Protein AF-A0A1I5L105-F1 (afdb_monomer)

Secondary structure (DSSP, 8-state):
-----HHHHHHHHHHIIIIIHHHHHHHHHHHHTGGGTHHHHHHHHHHHHHHHHHHHHHHHTT--TTSPPPHHHHHHTSSGGGGGGT--SSGGG-HHHHHHHHHHHHHHHHHHHHHHTGGGTSHHHHH-HHHHHHHHHTT--HHHHHHHHHHHHHHHHHHHHHTT------SSHHHHHHHTT--SSHHHHHHHHHHT-HHHHHHHHHTTPPBPHHHHHHHHHH--HHHHHHHHHTGGGB-GGGHHHHHHHS-HHHHHT--HHHHHHHHHHH-SHHHHHHHHHHHHHHHHHHHHHHHHHHHHHHTPPPHHHHHHHHTGGGGHHHHHHHHT--TTS-SS--HHHHHHHHHHHHHHT---HHHHHHHHHHHHHHHHHPPPS-----HHHHHHHHHHHHH-

Nearest PDB structures (foldseek):
  8c7c-assembly1_L  TM=4.647E-01  e=9.222E+00  Cereibacter sphaeroides 2.4.1

Sequence (396 aa):
MAGEDPKIVKRMTGLVATGALPGAAVGFLGDLLTPRGGWIAVGLLGIVAVAVAIYLIASLWGREESAPAPWWHRLSNKDSELNWIWAGPNPFLAHGVHVVMLFALSCLFFSAKSFASADEGGILAKNVTAIAVAQKQLGISQSMLDEQKKTTTILSSINEKTATLKRETSDDPRKELSNSGVQWDHGRLYQSLREGDARVVSLFLQGGMRLTSSDVAMAFERSPPEVHSAIAEYRQLFNTADCKSAFAAIGANATLSATPSAIKMVRTLCGNPDAKAQVQVEVERWQASHARQVAAYRKEEAARQSPADCVKHEMRNGGRTLADEGAGFNPLSATTYTTRQEMLANINAAAIVGLTSDKLEAIVRAYCDKQATAKPNIDIDDQQVRRWKAVADWIS

pLDDT: mean 83.95, std 14.65, range [38.59, 98.44]

Solvent-accessible surface area (backbone atoms only — not comparable to full-atom values): 21020 Å² total; per-residue (Å²): 131,85,83,78,56,68,70,57,55,55,50,53,54,48,43,44,61,70,8,38,47,56,16,47,54,48,25,49,54,13,23,68,32,20,46,75,48,25,23,55,60,29,31,51,52,13,52,52,29,46,53,50,32,53,50,53,33,58,72,49,50,90,64,56,92,86,57,81,73,55,71,67,56,55,65,61,43,71,45,80,89,41,45,64,36,69,46,51,102,41,46,88,60,8,47,52,44,50,26,38,43,40,20,15,51,35,11,37,51,37,16,54,49,17,56,77,26,35,96,55,39,3,55,56,24,65,75,31,67,70,51,41,50,49,34,55,74,69,69,45,48,47,71,59,56,57,48,46,53,51,48,55,58,48,49,54,59,42,54,69,61,49,79,75,57,82,85,75,85,51,94,47,34,61,56,40,33,47,76,70,75,39,68,99,47,69,71,50,48,51,48,29,33,63,73,41,39,36,68,62,39,41,31,44,45,72,60,64,52,68,49,51,38,67,50,53,26,44,32,56,70,58,30,46,60,62,36,29,50,45,53,40,73,50,35,86,39,40,61,51,89,39,37,59,57,15,56,70,66,40,51,54,68,54,56,76,64,57,49,73,46,38,46,50,23,50,24,65,51,29,44,47,72,68,32,50,55,54,39,49,54,49,29,53,51,39,45,54,51,47,52,50,35,44,51,50,38,52,51,54,63,70,64,54,57,53,44,68,57,41,34,58,58,60,42,44,86,78,21,48,68,52,51,54,53,5,63,72,47,67,81,82,80,57,97,71,75,52,74,66,54,48,42,27,41,53,43,26,58,36,50,78,76,65,67,45,71,69,57,51,49,51,50,42,45,54,41,23,53,48,58,61,69,53,77,68,99,54,79,68,76,55,60,68,37,54,32,37,45,52,54,44,65,51,28,104

Foldseek 3Di:
DDDDDVVVVVLVVVLCVQAQVVLVVLLVVLLLLLQVVSLVVLLVLLVVLVVVLVVQQVQQPPDDPPDDHDPVLCVQPPDVVRNQQCDDPHNVPRNVSSSSNSSSVSSNVSSVQQNVCSVQSGPCSVPPVVSVVVCVVVVSHPVVVVVVVVVVVVVVVVVVVVVPDDPDDDPQLCVNCVVVVHHLDPVSLQVCLQVQVLSNVLSNLVNLAADALSSLLSNFQHHDLSNLVSLLVSLVSYDLLRLLVNLVSRDLVSLVVTDPSSLVSSLSNHLDPNSLVSLVVQLVVLVVVLVVLVVVQVVLLVVQDQLVVQLCVCCVVLNPVVLVQLCPQDPVPDPDDDLSSVLSVQSNVCVVVPDDSVSNSVSSSVSSVCSNPDGPPGDNDSSSSVSSVSVSVSSD

Structure (mmCIF, N/CA/C/O backbone):
data_AF-A0A1I5L105-F1
#
_entry.id   AF-A0A1I5L105-F1
#
loop_
_atom_site.group_PDB
_atom_site.id
_atom_site.type_symbol
_atom_site.label_atom_id
_atom_site.label_alt_id
_atom_site.label_comp_id
_atom_site.label_asym_id
_atom_site.label_entity_id
_atom_site.label_seq_id
_atom_site.pdbx_PDB_ins_code
_atom_site.Cartn_x
_atom_site.Cartn_y
_atom_site.Cartn_z
_atom_site.occupancy
_atom_site.B_iso_or_equiv
_atom_site.auth_seq_id
_atom_site.auth_comp_id
_atom_site.auth_asym_id
_atom_site.auth_atom_id
_atom_site.pdbx_PDB_model_num
ATOM 1 N N . MET A 1 1 ? 17.537 -12.094 -43.976 1.00 38.94 1 MET A N 1
ATOM 2 C CA . MET A 1 1 ? 16.397 -11.203 -43.676 1.00 38.94 1 MET A CA 1
ATOM 3 C C . MET A 1 1 ? 16.681 -9.878 -44.360 1.00 38.94 1 MET A C 1
ATOM 5 O O . MET A 1 1 ? 17.797 -9.392 -44.234 1.00 38.94 1 MET A O 1
ATOM 9 N N . ALA A 1 2 ? 15.761 -9.405 -45.202 1.00 38.59 2 ALA A N 1
ATOM 10 C CA . ALA A 1 2 ? 15.945 -8.214 -46.028 1.00 38.59 2 ALA A CA 1
ATOM 11 C C . ALA A 1 2 ? 16.130 -6.969 -45.144 1.00 38.59 2 ALA A C 1
ATOM 13 O O . ALA A 1 2 ? 15.386 -6.793 -44.184 1.00 38.59 2 ALA A O 1
ATOM 14 N N . GLY A 1 3 ? 17.139 -6.148 -45.445 1.00 42.06 3 GLY A N 1
ATOM 15 C CA . GLY A 1 3 ? 17.389 -4.896 -44.735 1.00 42.06 3 GLY A CA 1
ATOM 16 C C . GLY A 1 3 ? 16.256 -3.911 -44.996 1.00 42.06 3 GLY A C 1
ATOM 17 O O . GLY A 1 3 ? 16.067 -3.477 -46.131 1.00 42.06 3 GLY A O 1
ATOM 18 N N . GLU A 1 4 ? 15.487 -3.588 -43.961 1.00 49.06 4 GLU A N 1
ATOM 19 C CA . GLU A 1 4 ? 14.469 -2.546 -44.047 1.00 49.06 4 GLU A CA 1
ATOM 20 C C . GLU A 1 4 ? 15.155 -1.187 -44.230 1.00 49.06 4 GLU A C 1
ATOM 22 O O . GLU A 1 4 ? 16.022 -0.794 -43.448 1.00 49.06 4 GLU A O 1
ATOM 27 N N . ASP A 1 5 ? 14.788 -0.480 -45.301 1.00 65.12 5 ASP A N 1
ATOM 28 C CA . ASP A 1 5 ? 15.291 0.859 -45.599 1.00 65.12 5 ASP A CA 1
ATOM 29 C C . ASP A 1 5 ? 14.964 1.795 -44.414 1.00 65.12 5 ASP A C 1
ATOM 31 O O . ASP A 1 5 ? 13.787 1.951 -44.063 1.00 65.12 5 ASP A O 1
ATOM 35 N N . PRO A 1 6 ? 15.958 2.459 -43.795 1.00 61.53 6 PRO A N 1
ATOM 36 C CA . PRO A 1 6 ? 15.744 3.355 -42.658 1.00 61.53 6 PRO A CA 1
ATOM 37 C C . PRO A 1 6 ? 14.749 4.493 -42.952 1.00 61.53 6 PRO A C 1
ATOM 39 O O . PRO A 1 6 ? 14.148 5.049 -42.028 1.00 61.53 6 PRO A O 1
ATOM 42 N N . LYS A 1 7 ? 14.504 4.827 -44.227 1.00 60.69 7 LYS A N 1
ATOM 43 C CA . LYS A 1 7 ? 13.447 5.769 -44.627 1.00 60.69 7 LYS A CA 1
ATOM 44 C C . LYS A 1 7 ? 12.040 5.200 -44.432 1.00 60.69 7 LYS A C 1
ATOM 46 O O . LYS A 1 7 ? 11.136 5.966 -44.102 1.00 60.69 7 LYS A O 1
ATOM 51 N N . ILE A 1 8 ? 11.844 3.894 -44.611 1.00 61.12 8 ILE A N 1
ATOM 52 C CA . ILE A 1 8 ? 10.557 3.211 -44.402 1.00 61.12 8 ILE A CA 1
ATOM 53 C C . ILE A 1 8 ? 10.230 3.178 -42.908 1.00 61.12 8 ILE A C 1
ATOM 55 O O . ILE A 1 8 ? 9.140 3.595 -42.519 1.00 61.12 8 ILE A O 1
ATOM 59 N N . VAL A 1 9 ? 11.204 2.819 -42.065 1.00 60.94 9 VAL A N 1
ATOM 60 C CA . VAL A 1 9 ? 11.046 2.818 -40.601 1.00 60.94 9 VAL A CA 1
ATOM 61 C C . VAL A 1 9 ? 10.691 4.219 -40.090 1.00 60.94 9 VAL A C 1
ATOM 63 O O . VAL A 1 9 ? 9.705 4.385 -39.377 1.00 60.94 9 VAL A O 1
ATOM 66 N N . LYS A 1 10 ? 11.405 5.266 -40.534 1.00 64.44 10 LYS A N 1
ATOM 67 C CA . LYS A 1 10 ? 11.109 6.659 -40.146 1.00 64.44 10 LYS A CA 1
ATOM 68 C C . LYS A 1 10 ? 9.694 7.105 -40.551 1.00 64.44 10 LYS A C 1
ATOM 70 O O . LYS A 1 10 ? 9.045 7.834 -39.800 1.00 64.44 10 LYS A O 1
ATOM 75 N N . ARG A 1 11 ? 9.197 6.661 -41.713 1.00 64.25 11 ARG A N 1
ATOM 76 C CA . ARG A 1 11 ? 7.834 6.957 -42.195 1.00 64.25 11 ARG A CA 1
ATOM 77 C C . ARG A 1 11 ? 6.760 6.224 -41.388 1.00 64.25 11 ARG A C 1
ATOM 79 O O . ARG A 1 11 ? 5.748 6.834 -41.050 1.00 64.25 11 ARG A O 1
ATOM 86 N N . MET A 1 12 ? 6.994 4.963 -41.019 1.00 57.22 12 MET A N 1
ATOM 87 C CA . MET A 1 12 ? 6.080 4.194 -40.165 1.00 57.22 12 MET A CA 1
ATOM 88 C C . MET A 1 12 ? 5.986 4.778 -38.751 1.00 57.22 12 MET A C 1
ATOM 90 O O . MET A 1 12 ? 4.883 4.952 -38.233 1.00 57.22 12 MET A O 1
ATOM 94 N N . THR A 1 13 ? 7.112 5.176 -38.153 1.00 59.59 13 THR A N 1
ATOM 95 C CA . THR A 1 13 ? 7.117 5.830 -36.834 1.00 59.59 13 THR A CA 1
ATOM 96 C C . THR A 1 13 ? 6.384 7.174 -36.870 1.00 59.59 13 THR A C 1
ATOM 98 O O . THR A 1 13 ? 5.636 7.493 -35.948 1.00 59.59 13 THR A O 1
ATOM 101 N N . GLY A 1 14 ? 6.520 7.935 -37.964 1.00 60.88 14 GLY A N 1
ATOM 102 C CA . GLY A 1 14 ? 5.769 9.174 -38.185 1.00 60.88 14 GLY A CA 1
ATOM 103 C C . GLY A 1 14 ? 4.253 8.963 -38.288 1.00 60.88 14 GLY A C 1
ATOM 104 O O . GLY A 1 14 ? 3.495 9.721 -37.686 1.00 60.88 14 GLY A O 1
ATOM 105 N N . LEU A 1 15 ? 3.800 7.912 -38.983 1.00 58.53 15 LEU A N 1
ATOM 106 C CA . LEU A 1 15 ? 2.379 7.544 -39.111 1.00 58.53 15 LEU A CA 1
ATOM 107 C C . LEU A 1 15 ? 1.739 7.196 -37.759 1.00 58.53 15 LEU A C 1
ATOM 109 O O . LEU A 1 15 ? 0.653 7.679 -37.434 1.00 58.53 15 LEU A O 1
ATOM 113 N N . VAL A 1 16 ? 2.428 6.391 -36.945 1.00 58.38 16 VAL A N 1
ATOM 114 C CA . VAL A 1 16 ? 1.949 6.017 -35.605 1.00 58.38 16 VAL A CA 1
ATOM 115 C C . VAL A 1 16 ? 1.916 7.238 -34.684 1.00 58.38 16 VAL A C 1
ATOM 117 O O . VAL A 1 16 ? 0.931 7.449 -33.973 1.00 58.38 16 VAL A O 1
ATOM 120 N N . ALA A 1 17 ? 2.954 8.077 -34.738 1.00 60.28 17 ALA A N 1
ATOM 121 C CA . ALA A 1 17 ? 3.066 9.248 -33.879 1.00 60.28 17 ALA A CA 1
ATOM 122 C C . ALA A 1 17 ? 2.040 10.350 -34.194 1.00 60.28 17 ALA A C 1
ATOM 124 O O . ALA A 1 17 ? 1.620 11.063 -33.287 1.00 60.28 17 ALA A O 1
ATOM 125 N N . THR A 1 18 ? 1.622 10.489 -35.455 1.00 68.12 18 THR A N 1
ATOM 126 C CA . THR A 1 18 ? 0.730 11.579 -35.896 1.00 68.12 18 THR A CA 1
ATOM 127 C C . THR A 1 18 ? -0.736 11.173 -36.037 1.00 68.12 18 THR A C 1
ATOM 129 O O . THR A 1 18 ? -1.601 12.037 -35.939 1.00 68.12 18 THR A O 1
ATOM 132 N N . GLY A 1 19 ? -1.041 9.885 -36.230 1.00 67.94 19 GLY A N 1
ATOM 133 C CA . GLY A 1 19 ? -2.422 9.393 -36.344 1.00 67.94 19 GLY A CA 1
ATOM 134 C C . GLY A 1 19 ? -2.902 8.641 -35.106 1.00 67.94 19 GLY A C 1
ATOM 135 O O . GLY A 1 19 ? -3.872 9.037 -34.458 1.00 67.94 19 GLY A O 1
ATOM 136 N N . ALA A 1 20 ? -2.204 7.560 -34.754 1.00 65.88 20 ALA A N 1
ATOM 137 C CA . ALA A 1 20 ? -2.650 6.639 -33.710 1.00 65.88 20 ALA A CA 1
ATOM 138 C C . ALA A 1 20 ? -2.492 7.218 -32.294 1.00 65.88 20 ALA A C 1
ATOM 140 O O . ALA A 1 20 ? -3.395 7.064 -31.472 1.00 65.88 20 ALA A O 1
ATOM 141 N N . LEU A 1 21 ? -1.389 7.921 -32.002 1.00 68.00 21 LEU A N 1
ATOM 142 C CA . LEU A 1 21 ? -1.169 8.518 -30.676 1.00 68.00 21 LEU A CA 1
ATOM 143 C C . LEU A 1 21 ? -2.202 9.603 -30.321 1.00 68.00 21 LEU A C 1
ATOM 145 O O . LEU A 1 21 ? -2.762 9.524 -29.225 1.00 68.00 21 LEU A O 1
ATOM 149 N N . PRO A 1 22 ? -2.539 10.567 -31.203 1.00 74.50 22 PRO A N 1
ATOM 150 C CA . PRO A 1 22 ? -3.614 11.515 -30.915 1.00 74.50 22 PRO A CA 1
ATOM 151 C C . PRO A 1 22 ? -4.973 10.832 -30.736 1.00 74.50 22 PRO A C 1
ATOM 153 O O . PRO A 1 22 ? -5.720 11.195 -29.830 1.00 74.50 22 PRO A O 1
ATOM 156 N N . GLY A 1 23 ? -5.278 9.809 -31.543 1.00 72.44 23 GLY A N 1
ATOM 157 C CA . GLY A 1 23 ? -6.511 9.027 -31.405 1.00 72.44 23 GLY A CA 1
ATOM 158 C C . GLY A 1 23 ? -6.588 8.288 -30.067 1.00 72.44 23 GLY A C 1
ATOM 159 O O . GLY A 1 23 ? -7.631 8.285 -29.418 1.00 72.44 23 GLY A O 1
ATOM 160 N N . ALA A 1 24 ? -5.469 7.728 -29.604 1.00 71.38 24 ALA A N 1
ATOM 161 C CA . ALA A 1 24 ? -5.366 7.091 -28.294 1.00 71.38 24 ALA A CA 1
ATOM 162 C C . ALA A 1 24 ? -5.470 8.094 -27.135 1.00 71.38 24 ALA A C 1
ATOM 164 O O . ALA A 1 24 ? -6.121 7.800 -26.137 1.00 71.38 24 ALA A O 1
ATOM 165 N N . ALA A 1 25 ? -4.892 9.292 -27.264 1.00 74.81 25 ALA A N 1
ATOM 166 C CA . ALA A 1 25 ? -5.010 10.348 -26.258 1.00 74.81 25 ALA A CA 1
ATOM 167 C C . ALA A 1 25 ? -6.457 10.860 -26.127 1.00 74.81 25 ALA A C 1
ATOM 169 O O . ALA A 1 25 ? -6.965 11.028 -25.019 1.00 74.81 25 ALA A O 1
ATOM 170 N N . VAL A 1 26 ? -7.152 11.047 -27.254 1.00 77.06 26 VAL A N 1
ATOM 171 C CA . VAL A 1 26 ? -8.583 11.390 -27.267 1.00 77.06 26 VAL A CA 1
ATOM 172 C C . VAL A 1 26 ? -9.418 10.238 -26.702 1.00 77.06 26 VAL A C 1
ATOM 174 O O . VAL A 1 26 ? -10.314 10.477 -25.896 1.00 77.06 26 VAL A O 1
ATOM 177 N N . GLY A 1 27 ? -9.084 8.992 -27.050 1.00 75.25 27 GLY A N 1
ATOM 178 C CA . GLY A 1 27 ? -9.687 7.791 -26.471 1.00 75.25 27 GLY A CA 1
ATOM 179 C C . GLY A 1 27 ? -9.528 7.719 -24.952 1.00 75.25 27 GLY A C 1
ATOM 180 O O . GLY A 1 27 ? -10.501 7.458 -24.255 1.00 75.25 27 GLY A O 1
ATOM 181 N N . PHE A 1 28 ? -8.344 8.041 -24.428 1.00 78.75 28 PHE A N 1
ATOM 182 C CA . PHE A 1 28 ? -8.068 8.110 -22.992 1.00 78.75 28 PHE A CA 1
ATOM 183 C C . PHE A 1 28 ? -8.940 9.156 -22.285 1.00 78.75 28 PHE A C 1
ATOM 185 O O . PHE A 1 28 ? -9.530 8.869 -21.246 1.00 78.75 28 PHE A O 1
ATOM 192 N N . LEU A 1 29 ? -9.067 10.359 -22.857 1.00 77.75 29 LEU A N 1
ATOM 193 C CA . LEU A 1 29 ? -9.921 11.414 -22.299 1.00 77.75 29 LEU A CA 1
ATOM 194 C C . LEU A 1 29 ? -11.408 11.044 -22.362 1.00 77.75 29 LEU A C 1
ATOM 196 O O . LEU A 1 29 ? -12.148 11.300 -21.413 1.00 77.75 29 LEU A O 1
ATOM 200 N N . GLY A 1 30 ? -11.842 10.419 -23.457 1.00 78.12 30 GLY A N 1
ATOM 201 C CA . GLY A 1 30 ? -13.199 9.895 -23.586 1.00 78.12 30 GLY A CA 1
ATOM 202 C C . GLY A 1 30 ? -13.504 8.811 -22.562 1.00 78.12 30 GLY A C 1
ATOM 203 O O . GLY A 1 30 ? -14.575 8.839 -21.959 1.00 78.12 30 GLY A O 1
ATOM 204 N N . ASP A 1 31 ? -12.550 7.907 -22.330 1.00 79.06 31 ASP A N 1
ATOM 205 C CA . ASP A 1 31 ? -12.686 6.814 -21.372 1.00 79.06 31 ASP A CA 1
ATOM 206 C C . ASP A 1 31 ? -12.718 7.330 -19.924 1.00 79.06 31 ASP A C 1
ATOM 208 O O . ASP A 1 31 ? -13.584 6.938 -19.142 1.00 79.06 31 ASP A O 1
ATOM 212 N N . LEU A 1 32 ? -11.875 8.314 -19.591 1.00 78.81 32 LEU A N 1
ATOM 213 C CA . LEU A 1 32 ? -11.901 9.001 -18.296 1.00 78.81 32 LEU A CA 1
ATOM 214 C C . LEU A 1 32 ? -13.270 9.645 -18.010 1.00 78.81 32 LEU A C 1
ATOM 216 O O . LEU A 1 32 ? -13.713 9.677 -16.861 1.00 78.81 32 LEU A O 1
ATOM 220 N N . LEU A 1 33 ? -13.958 10.120 -19.049 1.00 80.44 33 LEU A N 1
ATOM 221 C CA . LEU A 1 33 ? -15.283 10.738 -18.973 1.00 80.44 33 LEU A CA 1
ATOM 222 C C . LEU A 1 33 ? -16.432 9.764 -19.284 1.00 80.44 33 LEU A C 1
ATOM 224 O O . LEU A 1 33 ? -17.576 10.207 -19.424 1.00 80.44 33 LEU A O 1
ATOM 228 N N . THR A 1 34 ? -16.167 8.454 -19.367 1.00 82.88 34 THR A N 1
ATOM 229 C CA . THR A 1 34 ? -17.169 7.422 -19.697 1.00 82.88 34 THR A CA 1
ATOM 230 C C . THR A 1 34 ? -18.459 7.551 -18.895 1.00 82.88 34 THR A C 1
ATOM 232 O O . THR A 1 34 ? -19.520 7.526 -19.523 1.00 82.88 34 THR A O 1
ATOM 235 N N . PRO A 1 35 ? -18.431 7.783 -17.567 1.00 77.31 35 PRO A N 1
ATOM 236 C CA . PRO A 1 35 ? -19.672 7.893 -16.810 1.00 77.31 35 PRO A CA 1
ATOM 237 C C . PRO A 1 35 ? -20.565 9.059 -17.276 1.00 77.31 35 PRO A C 1
ATOM 239 O O . PRO A 1 35 ? -21.780 8.966 -17.225 1.00 77.31 35 PRO A O 1
ATOM 242 N N . ARG A 1 36 ? -20.015 10.145 -17.829 1.00 79.00 36 ARG A N 1
ATOM 243 C CA . ARG A 1 36 ? -20.816 11.249 -18.401 1.00 79.00 36 ARG A CA 1
ATOM 244 C C . ARG A 1 36 ? -21.091 11.100 -19.898 1.00 79.00 36 ARG A C 1
ATOM 246 O O . ARG A 1 36 ? -21.491 12.063 -20.544 1.00 79.00 36 ARG A O 1
ATOM 253 N N . GLY A 1 37 ? -20.877 9.911 -20.455 1.00 82.00 37 GLY A N 1
ATOM 254 C CA . GLY A 1 37 ? -21.055 9.657 -21.881 1.00 82.00 37 GLY A CA 1
ATOM 255 C C . GLY A 1 37 ? -19.897 10.159 -22.746 1.00 82.00 37 GLY A C 1
ATOM 256 O O . GLY A 1 37 ? -20.091 10.385 -23.937 1.00 82.00 37 GLY A O 1
ATOM 257 N N . GLY A 1 38 ? -18.690 10.329 -22.190 1.00 82.75 38 GLY A N 1
ATOM 258 C CA . GLY A 1 38 ? -17.508 10.801 -22.931 1.00 82.75 38 GLY A CA 1
ATOM 259 C C . GLY A 1 38 ? -17.164 9.966 -24.172 1.00 82.75 38 GLY A C 1
ATOM 260 O O . GLY A 1 38 ? -16.685 10.500 -25.174 1.00 82.75 38 GLY A O 1
ATOM 261 N N . TRP A 1 39 ? -17.507 8.676 -24.158 1.00 86.00 39 TRP A N 1
ATOM 262 C CA . TRP A 1 39 ? -17.370 7.771 -25.299 1.00 86.00 39 TRP A CA 1
ATOM 263 C C . TRP A 1 39 ? -18.192 8.206 -26.528 1.00 86.00 39 TRP A C 1
ATOM 265 O O . TRP A 1 39 ? -17.771 7.928 -27.652 1.00 86.00 39 TRP A O 1
ATOM 275 N N . ILE A 1 40 ? -19.306 8.931 -26.349 1.00 86.69 40 ILE A N 1
ATOM 276 C CA . ILE A 1 40 ? -20.139 9.458 -27.447 1.00 86.69 40 ILE A CA 1
ATOM 277 C C . ILE A 1 40 ? -19.362 10.515 -28.232 1.00 86.69 40 ILE A C 1
ATOM 279 O O . ILE A 1 40 ? -19.322 10.469 -29.459 1.00 86.69 40 ILE A O 1
ATOM 283 N N . ALA A 1 41 ? -18.702 11.444 -27.535 1.00 85.38 41 ALA A N 1
ATOM 284 C CA . ALA A 1 41 ? -17.923 12.503 -28.172 1.00 85.38 41 ALA A CA 1
ATOM 285 C C . ALA A 1 41 ? -16.753 11.928 -28.988 1.00 85.38 41 ALA A C 1
ATOM 287 O O . ALA A 1 41 ? -16.526 12.343 -30.124 1.00 85.38 41 ALA A O 1
ATOM 288 N N . VAL A 1 42 ? -16.060 10.919 -28.447 1.00 87.62 42 VAL A N 1
ATOM 289 C CA . VAL A 1 42 ? -14.981 10.217 -29.161 1.00 87.62 42 VAL A CA 1
ATOM 290 C C . VAL A 1 42 ? -15.516 9.430 -30.361 1.00 87.62 42 VAL A C 1
ATOM 292 O O . VAL A 1 42 ? -14.912 9.461 -31.432 1.00 87.62 42 VAL A O 1
ATOM 295 N N . GLY A 1 43 ? -16.675 8.779 -30.225 1.00 88.19 43 GLY A N 1
ATOM 296 C CA . GLY A 1 43 ? -17.331 8.072 -31.327 1.00 88.19 43 GLY A CA 1
ATOM 297 C C . GLY A 1 43 ? -17.728 9.012 -32.469 1.00 88.19 43 GLY A C 1
ATOM 298 O O . GLY A 1 43 ? -17.426 8.734 -33.629 1.00 88.19 43 GLY A O 1
ATOM 299 N N . LEU A 1 44 ? -18.322 10.166 -32.146 1.00 89.19 44 LEU A N 1
ATOM 300 C CA . LEU A 1 44 ? -18.679 11.199 -33.123 1.00 89.19 44 LEU A CA 1
ATOM 301 C C . LEU A 1 44 ? -17.447 11.768 -33.835 1.00 89.19 44 LEU A C 1
ATOM 303 O O . LEU A 1 44 ? -17.469 11.914 -35.056 1.00 89.19 44 LEU A O 1
ATOM 307 N N . LEU A 1 45 ? -16.356 12.029 -33.109 1.00 89.31 45 LEU A N 1
ATOM 308 C CA . LEU A 1 45 ? -15.082 12.444 -33.708 1.00 89.31 45 LEU A CA 1
ATOM 309 C C . LEU A 1 45 ? -14.532 11.386 -34.673 1.00 89.31 45 LEU A C 1
ATOM 311 O O . LEU A 1 45 ? -14.063 11.737 -35.755 1.00 89.31 45 LEU A O 1
ATOM 315 N N . GLY A 1 46 ? -14.635 10.102 -34.318 1.00 90.69 46 GLY A N 1
ATOM 316 C CA . GLY A 1 46 ? -14.285 8.992 -35.203 1.00 90.69 46 GLY A CA 1
ATOM 317 C C . GLY A 1 46 ? -15.109 8.989 -36.495 1.00 90.69 46 GLY A C 1
ATOM 318 O O . GLY A 1 46 ? -14.540 8.923 -37.581 1.00 90.69 46 GLY A O 1
ATOM 319 N N . ILE A 1 47 ? -16.434 9.141 -36.399 1.00 93.19 47 ILE A N 1
ATOM 320 C CA . ILE A 1 47 ? -17.340 9.205 -37.563 1.00 93.19 47 ILE A CA 1
ATOM 321 C C . ILE A 1 47 ? -17.011 10.405 -38.460 1.00 93.19 47 ILE A C 1
ATOM 323 O O . ILE A 1 47 ? -16.919 10.260 -39.680 1.00 93.19 47 ILE A O 1
ATOM 327 N N . VAL A 1 48 ? -16.789 11.584 -37.872 1.00 92.75 48 VAL A N 1
ATOM 328 C CA . VAL A 1 48 ? -16.389 12.787 -38.618 1.00 92.75 48 VAL A CA 1
ATOM 329 C C . VAL A 1 48 ? -15.053 12.562 -39.326 1.00 92.75 48 VAL A C 1
ATOM 331 O O . VAL A 1 48 ? -14.924 12.907 -40.498 1.00 92.75 48 VAL A O 1
ATOM 334 N N . ALA A 1 49 ? -14.077 11.933 -38.668 1.00 92.44 49 ALA A N 1
ATOM 335 C CA . ALA A 1 49 ? -12.791 11.617 -39.281 1.00 92.44 49 ALA A CA 1
ATOM 336 C C . ALA A 1 49 ? -12.922 10.626 -40.455 1.00 92.44 49 ALA A C 1
ATOM 338 O O . ALA A 1 49 ? -12.259 10.814 -41.474 1.00 92.44 49 ALA A O 1
ATOM 339 N N . VAL A 1 50 ? -13.823 9.636 -40.376 1.00 94.44 50 VAL A N 1
ATOM 340 C CA . VAL A 1 50 ? -14.154 8.767 -41.524 1.00 94.44 50 VAL A CA 1
ATOM 341 C C . VAL A 1 50 ? -14.736 9.586 -42.678 1.00 94.44 50 VAL A C 1
ATOM 343 O O . VAL A 1 50 ? -14.297 9.436 -43.817 1.00 94.44 50 VAL A O 1
ATOM 346 N N . ALA A 1 51 ? -15.683 10.487 -42.401 1.00 93.62 51 ALA A N 1
ATOM 347 C CA . ALA A 1 51 ? -16.266 11.349 -43.430 1.00 93.62 51 ALA A CA 1
ATOM 348 C C . ALA A 1 51 ? -15.205 12.249 -44.094 1.00 93.62 51 ALA A C 1
ATOM 350 O O . ALA A 1 51 ? -15.197 12.401 -45.316 1.00 93.62 51 ALA A O 1
ATOM 351 N N . VAL A 1 52 ? -14.265 12.785 -43.308 1.00 92.19 52 VAL A N 1
ATOM 352 C CA . VAL A 1 52 ? -13.116 13.551 -43.814 1.00 92.19 52 VAL A CA 1
ATOM 353 C C . VAL A 1 52 ? -12.205 12.676 -44.673 1.00 92.19 52 VAL A C 1
ATOM 355 O O . VAL A 1 52 ? -11.821 13.105 -45.755 1.00 92.19 52 VAL A O 1
ATOM 358 N N . ALA A 1 53 ? -11.889 11.449 -44.256 1.00 92.19 53 ALA A N 1
ATOM 359 C CA . ALA A 1 53 ? -11.073 10.536 -45.056 1.00 92.19 53 ALA A CA 1
ATOM 360 C C . ALA A 1 53 ? -11.733 10.205 -46.405 1.00 92.19 53 ALA A C 1
ATOM 362 O O . ALA A 1 53 ? -11.070 10.269 -47.438 1.00 92.19 53 ALA A O 1
ATOM 363 N N . ILE A 1 54 ? -13.044 9.936 -46.415 1.00 92.88 54 ILE A N 1
ATOM 364 C CA . ILE A 1 54 ? -13.818 9.713 -47.646 1.00 92.88 54 ILE A CA 1
ATOM 365 C C . ILE A 1 54 ? -13.763 10.953 -48.546 1.00 92.88 54 ILE A C 1
ATOM 367 O O . ILE A 1 54 ? -13.507 10.831 -49.742 1.00 92.88 54 ILE A O 1
ATOM 371 N N . TYR A 1 55 ? -13.943 12.148 -47.980 1.00 92.69 55 TYR A N 1
ATOM 372 C CA . TYR A 1 55 ? -13.836 13.406 -48.719 1.00 92.69 55 TYR A CA 1
ATOM 373 C C . TYR A 1 55 ? -12.429 13.631 -49.304 1.00 92.69 55 TYR A C 1
ATOM 375 O O . TYR A 1 55 ? -12.294 14.050 -50.456 1.00 92.69 55 TYR A O 1
ATOM 383 N N . LEU A 1 56 ? -11.369 13.323 -48.552 1.00 91.38 56 LEU A N 1
ATOM 384 C CA . LEU A 1 56 ? -9.984 13.416 -49.025 1.00 91.38 56 LEU A CA 1
ATOM 385 C C . LEU A 1 56 ? -9.723 12.442 -50.178 1.00 91.38 56 LEU A C 1
ATOM 387 O O . LEU A 1 56 ? -9.181 12.845 -51.203 1.00 91.38 56 LEU A O 1
ATOM 391 N N . ILE A 1 57 ? -10.171 11.191 -50.050 1.00 90.69 57 ILE A N 1
ATOM 392 C CA . ILE A 1 57 ? -10.060 10.188 -51.115 1.00 90.69 57 ILE A CA 1
ATOM 393 C C . ILE A 1 57 ? -10.809 10.666 -52.360 1.00 90.69 57 ILE A C 1
ATOM 395 O O . ILE A 1 57 ? -10.214 10.726 -53.429 1.00 90.69 57 ILE A O 1
ATOM 399 N N . ALA A 1 58 ? -12.073 11.076 -52.224 1.00 89.50 58 ALA A N 1
ATOM 400 C CA . ALA A 1 58 ? -12.899 11.528 -53.343 1.00 89.50 58 ALA A CA 1
ATOM 401 C C . ALA A 1 58 ? -12.332 12.776 -54.041 1.00 89.50 58 ALA A C 1
ATOM 403 O O . ALA A 1 58 ? -12.405 12.882 -55.259 1.00 89.50 58 ALA A O 1
ATOM 404 N N . SER A 1 59 ? -11.736 13.709 -53.292 1.00 89.12 59 SER A N 1
ATOM 405 C CA . SER A 1 59 ? -11.150 14.937 -53.857 1.00 89.12 59 SER A CA 1
ATOM 406 C C . SER A 1 59 ? -9.770 14.745 -54.498 1.00 89.12 59 SER A C 1
ATOM 408 O O . SER A 1 59 ? -9.324 15.605 -55.266 1.00 89.12 59 SER A O 1
ATOM 410 N N . LEU A 1 60 ? -9.103 13.627 -54.203 1.00 86.88 60 LEU A N 1
ATOM 411 C CA . LEU A 1 60 ? -7.875 13.188 -54.865 1.00 86.88 60 LEU A CA 1
ATOM 412 C C . LEU A 1 60 ? -8.157 12.207 -56.019 1.00 86.88 60 LEU A C 1
ATOM 414 O O . LEU A 1 60 ? -7.333 12.067 -56.921 1.00 86.88 60 LEU A O 1
ATOM 418 N N . TRP A 1 61 ? -9.308 11.532 -56.009 1.00 88.25 61 TRP A N 1
ATOM 419 C CA . TRP A 1 61 ? -9.700 10.536 -57.004 1.00 88.25 61 TRP A CA 1
ATOM 420 C C . TRP A 1 61 ? -10.047 11.162 -58.354 1.00 88.25 61 TRP A C 1
ATOM 422 O O . TRP A 1 61 ? -10.877 12.062 -58.432 1.00 88.25 61 TRP A O 1
ATOM 432 N N . GLY A 1 62 ? -9.442 10.654 -59.433 1.00 76.69 62 GLY A N 1
ATOM 433 C CA . GLY A 1 62 ? -9.771 11.071 -60.805 1.00 76.69 62 GLY A CA 1
ATOM 434 C C . GLY A 1 62 ? -9.403 12.520 -61.132 1.00 76.69 62 GLY A C 1
ATOM 435 O O . GLY A 1 62 ? -9.979 13.121 -62.033 1.00 76.69 62 GLY A O 1
ATOM 436 N N . ARG A 1 63 ? -8.471 13.100 -60.377 1.00 78.50 63 ARG A N 1
ATOM 437 C CA . ARG A 1 63 ? -8.052 14.488 -60.527 1.00 78.50 63 ARG A CA 1
ATOM 438 C C . ARG A 1 63 ? -7.157 14.652 -61.757 1.00 78.50 63 ARG A C 1
ATOM 440 O O . ARG A 1 63 ? -6.036 14.153 -61.765 1.00 78.50 63 ARG A O 1
ATOM 447 N N . GLU A 1 64 ? -7.635 15.375 -62.766 1.00 76.31 64 GLU A N 1
ATOM 448 C CA . GLU A 1 64 ? -6.787 15.824 -63.877 1.00 76.31 64 GLU A CA 1
ATOM 449 C C . GLU A 1 64 ? -5.709 16.794 -63.366 1.00 76.31 64 GLU A C 1
ATOM 451 O O . GLU A 1 64 ? -5.983 17.638 -62.506 1.00 76.31 64 GLU A O 1
ATOM 456 N N . GLU A 1 65 ? -4.485 16.705 -63.901 1.00 75.75 65 GLU A N 1
ATOM 457 C CA . GLU A 1 65 ? -3.354 17.567 -63.504 1.00 75.75 65 GLU A CA 1
ATOM 458 C C . GLU A 1 65 ? -3.651 19.069 -63.661 1.00 75.75 65 GLU A C 1
ATOM 460 O O . GLU A 1 65 ? -3.096 19.892 -62.936 1.00 75.75 65 GLU A O 1
ATOM 465 N N . SER A 1 66 ? -4.566 19.430 -64.563 1.00 76.56 66 SER A N 1
ATOM 466 C CA . SER A 1 66 ? -4.994 20.806 -64.835 1.00 76.56 66 SER A CA 1
ATOM 467 C C . SER A 1 66 ? -6.004 21.362 -63.815 1.00 76.56 66 SER A C 1
ATOM 469 O O . SER A 1 66 ? -6.234 22.574 -63.778 1.00 76.56 66 SER A O 1
ATOM 471 N N . ALA A 1 67 ? -6.612 20.520 -62.969 1.00 81.19 67 ALA A N 1
ATOM 472 C CA . ALA A 1 67 ? -7.670 20.946 -62.057 1.00 81.19 67 ALA A CA 1
ATOM 473 C C . ALA A 1 67 ? -7.113 21.698 -60.823 1.00 81.19 67 ALA A C 1
ATOM 475 O O . ALA A 1 67 ? -6.230 21.192 -60.110 1.00 81.19 67 ALA A O 1
ATOM 476 N N . PRO A 1 68 ? -7.669 22.876 -60.470 1.00 81.94 68 PRO A N 1
ATOM 477 C CA . PRO A 1 68 ? -7.153 23.713 -59.386 1.00 81.94 68 PRO A CA 1
ATOM 478 C C . PRO A 1 68 ? -7.184 22.975 -58.047 1.00 81.94 68 PRO A C 1
ATOM 480 O O . PRO A 1 68 ? -8.223 22.448 -57.658 1.00 81.94 68 PRO A O 1
ATOM 483 N N . ALA A 1 69 ? -6.049 22.914 -57.338 1.00 83.25 69 ALA A N 1
ATOM 484 C CA . ALA A 1 69 ? -5.897 22.190 -56.070 1.00 83.25 69 ALA A CA 1
ATOM 485 C C . ALA A 1 69 ? -6.978 22.559 -55.029 1.00 83.25 69 ALA A C 1
ATOM 487 O O . ALA A 1 69 ? -7.283 23.754 -54.868 1.00 83.25 69 ALA A O 1
ATOM 488 N N . PRO A 1 70 ? -7.531 21.585 -54.268 1.00 86.38 70 PRO A N 1
ATOM 489 C CA . PRO A 1 70 ? -8.491 21.887 -53.218 1.00 86.38 70 PRO A CA 1
ATOM 490 C C . PRO A 1 70 ? -7.846 22.826 -52.201 1.00 86.38 70 PRO A C 1
ATOM 492 O O . PRO A 1 70 ? -6.625 22.832 -52.015 1.00 86.38 70 PRO A O 1
ATOM 495 N N . TRP A 1 71 ? -8.660 23.640 -51.535 1.00 87.88 71 TRP A N 1
ATOM 496 C CA . TRP A 1 71 ? -8.159 24.632 -50.583 1.00 87.88 71 TRP A CA 1
ATOM 497 C C . TRP A 1 71 ? -7.306 23.991 -49.470 1.00 87.88 71 TRP A C 1
ATOM 499 O O . TRP A 1 71 ? -6.263 24.532 -49.112 1.00 87.88 71 TRP A O 1
ATOM 509 N N . TRP A 1 72 ? -7.692 22.805 -48.987 1.00 84.00 72 TRP A N 1
ATOM 510 C CA . TRP A 1 72 ? -6.979 22.078 -47.933 1.00 84.00 72 TRP A CA 1
ATOM 511 C C . TRP A 1 72 ? -5.621 21.546 -48.410 1.00 84.00 72 TRP A C 1
ATOM 513 O O . TRP A 1 72 ? -4.651 21.559 -47.653 1.00 84.00 72 TRP A O 1
ATOM 523 N N . HIS A 1 73 ? -5.517 21.141 -49.678 1.00 84.62 73 HIS A N 1
ATOM 524 C CA . HIS A 1 73 ? -4.264 20.675 -50.271 1.00 84.62 73 HIS A CA 1
ATOM 525 C C . HIS A 1 73 ? -3.291 21.844 -50.407 1.00 84.62 73 HIS A C 1
ATOM 527 O O . HIS A 1 73 ? -2.131 21.735 -50.039 1.00 84.62 73 HIS A O 1
ATOM 533 N N . ARG A 1 74 ? -3.782 23.010 -50.852 1.00 83.94 74 ARG A N 1
ATOM 534 C CA . ARG A 1 74 ? -2.983 24.244 -50.897 1.00 83.94 74 ARG A CA 1
ATOM 535 C C . ARG A 1 74 ? -2.523 24.690 -49.515 1.00 83.94 74 ARG A C 1
ATOM 537 O O . ARG A 1 74 ? -1.424 25.211 -49.395 1.00 83.94 74 ARG A O 1
ATOM 544 N N . LEU A 1 75 ? -3.355 24.509 -48.492 1.00 82.31 75 LEU A N 1
ATOM 545 C CA . LEU A 1 75 ? -3.018 24.863 -47.116 1.00 82.31 75 LEU A CA 1
ATOM 546 C C . LEU A 1 75 ? -1.938 23.942 -46.535 1.00 82.31 75 LEU A C 1
ATOM 548 O O . LEU A 1 75 ? -0.998 24.429 -45.918 1.00 82.31 75 LEU A O 1
ATOM 552 N N . SER A 1 76 ? -2.074 22.632 -46.745 1.00 80.50 76 SER A N 1
ATOM 553 C CA . SER A 1 76 ? -1.165 21.620 -46.187 1.00 80.50 76 SER A CA 1
ATOM 554 C C . SER A 1 76 ? 0.148 21.463 -46.960 1.00 80.50 76 SER A C 1
ATOM 556 O O . SER A 1 76 ? 1.124 21.009 -46.379 1.00 80.50 76 SER A O 1
ATOM 558 N N . ASN A 1 77 ? 0.198 21.912 -48.218 1.00 80.62 77 ASN A N 1
ATOM 559 C CA . ASN A 1 77 ? 1.383 21.877 -49.084 1.00 80.62 77 ASN A CA 1
ATOM 560 C C . ASN A 1 77 ? 2.005 23.263 -49.327 1.00 80.62 77 ASN A C 1
ATOM 562 O O . ASN A 1 77 ? 2.666 23.483 -50.341 1.00 80.62 77 ASN A O 1
ATOM 566 N N . LYS A 1 78 ? 1.787 24.232 -48.425 1.00 81.50 78 LYS A N 1
ATOM 567 C CA . LYS A 1 78 ? 2.541 25.501 -48.472 1.00 81.50 78 LYS A CA 1
ATOM 568 C C . LYS A 1 78 ? 4.038 25.287 -48.248 1.00 81.50 78 LYS A C 1
ATOM 570 O O . LYS A 1 78 ? 4.836 26.081 -48.732 1.00 81.50 78 LYS A O 1
ATOM 575 N N . ASP A 1 79 ? 4.388 24.234 -47.517 1.00 77.81 79 ASP A N 1
ATOM 576 C CA . ASP A 1 79 ? 5.758 23.802 -47.290 1.00 77.81 79 ASP A CA 1
ATOM 577 C C . ASP A 1 79 ? 6.083 22.625 -48.216 1.00 77.81 79 ASP A C 1
ATOM 579 O O . ASP A 1 79 ? 5.404 21.593 -48.195 1.00 77.81 79 ASP A O 1
ATOM 583 N N . SER A 1 80 ? 7.133 22.773 -49.024 1.00 77.81 80 SER A N 1
ATOM 584 C CA . SER A 1 80 ? 7.600 21.722 -49.927 1.00 77.81 80 SER A CA 1
ATOM 585 C C . SER A 1 80 ? 7.984 20.432 -49.199 1.00 77.81 80 SER A C 1
ATOM 587 O O . SER A 1 80 ? 7.899 19.355 -49.792 1.00 77.81 80 SER A O 1
ATOM 589 N N . GLU A 1 81 ? 8.358 20.517 -47.918 1.00 76.44 81 GLU A N 1
ATOM 590 C CA . GLU A 1 81 ? 8.695 19.356 -47.092 1.00 76.44 81 GLU A CA 1
ATOM 591 C C . GLU A 1 81 ? 7.474 18.526 -46.674 1.00 76.44 81 GLU A C 1
ATOM 593 O O . GLU A 1 81 ? 7.642 17.399 -46.213 1.00 76.44 81 GLU A O 1
ATOM 598 N N . LEU A 1 82 ? 6.248 19.027 -46.856 1.00 77.00 82 LEU A N 1
ATOM 599 C CA . LEU A 1 82 ? 5.009 18.323 -46.496 1.00 77.00 82 LEU A CA 1
ATOM 600 C C . LEU A 1 82 ? 4.299 17.686 -47.697 1.00 77.00 82 LEU A C 1
ATOM 602 O O . LEU A 1 82 ? 3.394 16.872 -47.513 1.00 77.00 82 LEU A O 1
ATOM 606 N N . ASN A 1 83 ? 4.773 17.949 -48.917 1.00 79.81 83 ASN A N 1
ATOM 607 C CA . ASN A 1 83 ? 4.187 17.423 -50.155 1.00 79.81 83 ASN A CA 1
ATOM 608 C C . ASN A 1 83 ? 4.086 15.892 -50.185 1.00 79.81 83 ASN A C 1
ATOM 610 O O . ASN A 1 83 ? 3.174 15.331 -50.794 1.00 79.81 83 ASN A O 1
ATOM 614 N N . TRP A 1 84 ? 5.000 15.195 -49.504 1.00 82.75 84 TRP A N 1
ATOM 615 C CA . TRP A 1 84 ? 4.996 13.733 -49.445 1.00 82.75 84 TRP A CA 1
ATOM 616 C C . TRP A 1 84 ? 3.783 13.158 -48.699 1.00 82.75 84 TRP A C 1
ATOM 618 O O . TRP A 1 84 ? 3.442 11.999 -48.928 1.00 82.75 84 TRP A O 1
ATOM 628 N N . ILE A 1 85 ? 3.118 13.941 -47.838 1.00 83.69 85 ILE A N 1
ATOM 629 C CA . ILE A 1 85 ? 1.942 13.498 -47.072 1.00 83.69 85 ILE A CA 1
ATOM 630 C C . ILE A 1 85 ? 0.809 13.113 -48.025 1.00 83.69 85 ILE A C 1
ATOM 632 O O . ILE A 1 85 ? 0.104 12.131 -47.799 1.00 83.69 85 ILE A O 1
ATOM 636 N N . TRP A 1 86 ? 0.658 13.851 -49.119 1.00 86.69 86 TRP A N 1
ATOM 637 C CA . TRP A 1 86 ? -0.407 13.632 -50.096 1.00 86.69 86 TRP A CA 1
ATOM 638 C C . TRP A 1 86 ? 0.086 12.960 -51.377 1.00 86.69 86 TRP A C 1
ATOM 640 O O . TRP A 1 86 ? -0.717 12.642 -52.250 1.00 86.69 86 TRP A O 1
ATOM 650 N N . ALA A 1 87 ? 1.393 12.705 -51.482 1.00 80.88 87 ALA A N 1
ATOM 651 C CA . ALA A 1 87 ? 1.980 12.005 -52.610 1.00 80.88 87 ALA A CA 1
ATOM 652 C C . ALA A 1 87 ? 1.665 10.502 -52.549 1.00 80.88 87 ALA A C 1
ATOM 654 O O . ALA A 1 87 ? 1.909 9.829 -51.545 1.00 80.88 87 ALA A O 1
ATOM 655 N N . GLY A 1 88 ? 1.163 9.966 -53.658 1.00 78.81 88 GLY A N 1
ATOM 656 C CA . GLY A 1 88 ? 0.927 8.541 -53.837 1.00 78.81 88 GLY A CA 1
ATOM 657 C C . GLY A 1 88 ? 0.421 8.246 -55.250 1.00 78.81 88 GLY A C 1
ATOM 658 O O . GLY A 1 88 ? -0.223 9.103 -55.851 1.00 78.81 88 GLY A O 1
ATOM 659 N N . PRO A 1 89 ? 0.683 7.045 -55.793 1.00 79.62 89 PRO A N 1
ATOM 660 C CA . PRO A 1 89 ? 0.176 6.648 -57.109 1.00 79.62 89 PRO A CA 1
ATOM 661 C C . PRO A 1 89 ? -1.353 6.473 -57.123 1.00 79.62 89 PRO A C 1
ATOM 663 O O . PRO A 1 89 ? -1.963 6.399 -58.183 1.00 79.62 89 PRO A O 1
ATOM 666 N N . ASN A 1 90 ? -1.978 6.397 -55.945 1.00 84.38 90 ASN A N 1
ATOM 667 C CA . ASN A 1 90 ? -3.420 6.331 -55.756 1.00 84.38 90 ASN A CA 1
ATOM 668 C C . ASN A 1 90 ? -3.796 7.124 -54.484 1.00 84.38 90 ASN A C 1
ATOM 670 O O . ASN A 1 90 ? -3.056 7.033 -53.500 1.00 84.38 90 ASN A O 1
ATOM 674 N N . PRO A 1 91 ? -4.935 7.844 -54.461 1.00 81.94 91 PRO A N 1
ATOM 675 C CA . PRO A 1 91 ? -5.492 8.486 -53.264 1.00 81.94 91 PRO A CA 1
ATOM 676 C C . PRO A 1 91 ? -5.525 7.613 -52.005 1.00 81.94 91 PRO A C 1
ATOM 678 O O . PRO A 1 91 ? -5.273 8.107 -50.910 1.00 81.94 91 PRO A O 1
ATOM 681 N N . PHE A 1 92 ? -5.793 6.313 -52.150 1.00 84.44 92 PHE A N 1
ATOM 682 C CA . PHE A 1 92 ? -5.799 5.366 -51.033 1.00 84.44 92 PHE A CA 1
ATOM 683 C C . PHE A 1 92 ? -4.417 5.137 -50.428 1.00 84.44 92 PHE A C 1
ATOM 685 O O . PHE A 1 92 ? -4.338 4.699 -49.294 1.00 84.44 92 PHE A O 1
ATOM 692 N N . LEU A 1 93 ? -3.341 5.415 -51.166 1.00 85.00 93 LEU A N 1
ATOM 693 C CA . LEU A 1 93 ? -1.962 5.244 -50.710 1.00 85.00 93 LEU A CA 1
ATOM 694 C C . LEU A 1 93 ? -1.343 6.550 -50.197 1.00 85.00 93 LEU A C 1
ATOM 696 O O . LEU A 1 93 ? -0.182 6.556 -49.784 1.00 85.00 93 LEU A O 1
ATOM 700 N N . ALA A 1 94 ? -2.096 7.654 -50.211 1.00 88.56 94 ALA A N 1
ATOM 701 C CA . ALA A 1 94 ? -1.638 8.919 -49.660 1.00 88.56 94 ALA A CA 1
ATOM 702 C C . ALA A 1 94 ? -1.472 8.804 -48.135 1.00 88.56 94 ALA A C 1
ATOM 704 O O . ALA A 1 94 ? -2.381 8.390 -47.412 1.00 88.56 94 ALA A O 1
ATOM 705 N N . HIS A 1 95 ? -0.309 9.209 -47.624 1.00 84.12 95 HIS A N 1
ATOM 706 C CA . HIS A 1 95 ? 0.031 9.071 -46.206 1.00 84.12 95 HIS A CA 1
ATOM 707 C C . HIS A 1 95 ? -0.935 9.846 -45.300 1.00 84.12 95 HIS A C 1
ATOM 709 O O . HIS A 1 95 ? -1.331 9.337 -44.255 1.00 84.12 95 HIS A O 1
ATOM 715 N N . GLY A 1 96 ? -1.377 11.036 -45.708 1.00 87.31 96 GLY A N 1
ATOM 716 C CA . GLY A 1 96 ? -2.338 11.838 -44.953 1.00 87.31 96 GLY A CA 1
ATOM 717 C C . GLY A 1 96 ? -3.709 11.171 -44.823 1.00 87.31 96 GLY A C 1
ATOM 718 O O . GLY A 1 96 ? -4.339 11.279 -43.775 1.00 87.31 96 GLY A O 1
ATOM 719 N N . VAL A 1 97 ? -4.141 10.402 -45.831 1.00 89.50 97 VAL A N 1
ATOM 720 C CA . VAL A 1 97 ? -5.377 9.605 -45.752 1.00 89.50 97 VAL A CA 1
ATOM 721 C C . VAL A 1 97 ? -5.224 8.497 -44.711 1.00 89.50 97 VAL A C 1
ATOM 723 O O . VAL A 1 97 ? -6.111 8.316 -43.879 1.00 89.50 97 VAL A O 1
ATOM 726 N N . HIS A 1 98 ? -4.079 7.810 -44.685 1.00 87.81 98 HIS A N 1
ATOM 727 C CA . HIS A 1 98 ? -3.795 6.795 -43.668 1.00 87.81 98 HIS A CA 1
ATOM 728 C C . HIS A 1 98 ? -3.742 7.371 -42.251 1.00 87.81 98 HIS A C 1
ATOM 730 O O . HIS A 1 98 ? -4.283 6.754 -41.339 1.00 87.81 98 HIS A O 1
ATOM 736 N N . VAL A 1 99 ? -3.147 8.553 -42.051 1.00 88.12 99 VAL A N 1
ATOM 737 C CA . VAL A 1 99 ? -3.121 9.227 -40.739 1.00 88.12 99 VAL A CA 1
ATOM 738 C C . VAL A 1 99 ? -4.542 9.481 -40.229 1.00 88.12 99 VAL A C 1
ATOM 740 O O . VAL A 1 99 ? -4.862 9.115 -39.098 1.00 88.12 99 VAL A O 1
ATOM 743 N N . VAL A 1 100 ? -5.411 10.054 -41.070 1.00 89.50 100 VAL A N 1
ATOM 744 C CA . VAL A 1 100 ? -6.805 10.354 -40.701 1.00 89.50 100 VAL A CA 1
ATOM 745 C C . VAL A 1 100 ? -7.607 9.071 -40.468 1.00 89.50 100 VAL A C 1
ATOM 747 O O . VAL A 1 100 ? -8.370 8.994 -39.508 1.00 89.50 100 VAL A O 1
ATOM 750 N N . MET A 1 101 ? -7.402 8.041 -41.292 1.00 90.00 101 MET A N 1
ATOM 751 C CA . MET A 1 101 ? -8.057 6.741 -41.120 1.00 90.00 101 MET A CA 1
ATOM 752 C C . MET A 1 101 ? -7.614 6.026 -39.842 1.00 90.00 101 MET A C 1
ATOM 754 O O . MET A 1 101 ? -8.458 5.496 -39.124 1.00 90.00 101 MET A O 1
ATOM 758 N N . LEU A 1 102 ? -6.319 6.031 -39.519 1.00 86.62 102 LEU A N 1
ATOM 759 C CA . LEU A 1 102 ? -5.808 5.454 -38.274 1.00 86.62 102 LEU A CA 1
ATOM 760 C C . LEU A 1 102 ? -6.369 6.191 -37.058 1.00 86.62 102 LEU A C 1
ATOM 762 O O . LEU A 1 102 ? -6.832 5.544 -36.124 1.00 86.62 102 LEU A O 1
ATOM 766 N N . PHE A 1 103 ? -6.411 7.525 -37.102 1.00 88.44 103 PHE A N 1
ATOM 767 C CA . PHE A 1 103 ? -7.055 8.329 -36.066 1.00 88.44 103 PHE A CA 1
ATOM 768 C C . PHE A 1 103 ? -8.538 7.961 -35.899 1.00 88.44 103 PHE A C 1
ATOM 770 O O . PHE A 1 103 ? -8.996 7.718 -34.782 1.00 88.44 103 PHE A O 1
ATOM 777 N N . ALA A 1 104 ? -9.281 7.857 -37.007 1.00 91.00 104 ALA A N 1
ATOM 778 C CA . ALA A 1 104 ? -10.693 7.489 -36.999 1.00 91.00 104 ALA A CA 1
ATOM 779 C C . ALA A 1 104 ? -10.924 6.100 -36.381 1.00 91.00 104 ALA A C 1
ATOM 781 O O . ALA A 1 104 ? -11.766 5.945 -35.496 1.00 91.00 104 ALA A O 1
ATOM 782 N N . LEU A 1 105 ? -10.139 5.104 -36.803 1.00 91.44 105 LEU A N 1
ATOM 783 C CA . LEU A 1 105 ? -10.214 3.736 -36.292 1.00 91.44 105 LEU A CA 1
ATOM 784 C C . LEU A 1 105 ? -9.861 3.662 -34.805 1.00 91.44 105 LEU A C 1
ATOM 786 O O . LEU A 1 105 ? -10.552 2.972 -34.060 1.00 91.44 105 LEU A O 1
ATOM 790 N N . SER A 1 106 ? -8.837 4.392 -34.354 1.00 85.94 106 SER A N 1
ATOM 791 C CA . SER A 1 106 ? -8.499 4.476 -32.931 1.00 85.94 106 SER A CA 1
ATOM 792 C C . SER A 1 106 ? -9.654 5.066 -32.120 1.00 85.94 106 SER A C 1
ATOM 794 O O . SER A 1 106 ? -10.079 4.450 -31.145 1.00 85.94 106 SER A O 1
ATOM 796 N N . CYS A 1 107 ? -10.224 6.198 -32.543 1.00 86.31 107 CYS A N 1
ATOM 797 C CA . CYS A 1 107 ? -11.365 6.818 -31.863 1.00 86.31 107 CYS A CA 1
ATOM 798 C C . CYS A 1 107 ? -12.575 5.872 -31.779 1.00 86.31 107 CYS A C 1
ATOM 800 O O . CYS A 1 107 ? -13.153 5.701 -30.706 1.00 86.31 107 CYS A O 1
ATOM 802 N N . LEU A 1 108 ? -12.933 5.205 -32.880 1.00 90.06 108 LEU A N 1
ATOM 803 C CA . LEU A 1 108 ? -14.051 4.257 -32.901 1.00 90.06 108 LEU A CA 1
ATOM 804 C C . LEU A 1 108 ? -13.785 3.025 -32.025 1.00 90.06 108 LEU A C 1
ATOM 806 O O . LEU A 1 108 ? -14.677 2.592 -31.297 1.00 90.06 108 LEU A O 1
ATOM 810 N N . PHE A 1 109 ? -12.562 2.488 -32.049 1.00 90.19 109 PHE A N 1
ATOM 811 C CA . PHE A 1 109 ? -12.166 1.360 -31.208 1.00 90.19 109 PHE A CA 1
ATOM 812 C C . PHE A 1 109 ? -12.272 1.699 -29.718 1.00 90.19 109 PHE A C 1
ATOM 814 O O . PHE A 1 109 ? -12.897 0.950 -28.965 1.00 90.19 109 PHE A O 1
ATOM 821 N N . PHE A 1 110 ? -11.706 2.835 -29.297 1.00 83.94 110 PHE A N 1
ATOM 822 C CA . PHE A 1 110 ? -11.784 3.276 -27.906 1.00 83.94 110 PHE A CA 1
ATOM 823 C C . PHE A 1 110 ? -13.226 3.579 -27.503 1.00 83.94 110 PHE A C 1
ATOM 825 O O . PHE A 1 110 ? -13.672 3.061 -26.490 1.00 83.94 110 PHE A O 1
ATOM 832 N N . SER A 1 111 ? -13.996 4.298 -28.326 1.00 85.69 111 SER A N 1
ATOM 833 C CA . SER A 1 111 ? -15.418 4.567 -28.063 1.00 85.69 111 SER A CA 1
ATOM 834 C C . SER A 1 111 ? -16.225 3.278 -27.842 1.00 85.69 111 SER A C 1
ATOM 836 O O . SER A 1 111 ? -16.922 3.154 -26.834 1.00 85.69 111 SER A O 1
ATOM 838 N N . ALA A 1 112 ? -16.073 2.281 -28.720 1.00 87.31 112 ALA A N 1
ATOM 839 C CA . ALA A 1 112 ? -16.781 1.006 -28.610 1.00 87.31 112 ALA A CA 1
ATOM 840 C C . ALA A 1 112 ? -16.370 0.208 -27.363 1.00 87.31 112 ALA A C 1
ATOM 842 O O . ALA A 1 112 ? -17.215 -0.377 -26.683 1.00 87.31 112 ALA A O 1
ATOM 843 N N . LYS A 1 113 ? -15.073 0.182 -27.043 1.00 87.25 113 LYS A N 1
ATOM 844 C CA . LYS A 1 113 ? -14.561 -0.536 -25.871 1.00 87.25 113 LYS A CA 1
ATOM 845 C C . LYS A 1 113 ? -14.936 0.160 -24.554 1.00 87.25 113 LYS A C 1
ATOM 847 O O . LYS A 1 113 ? -15.301 -0.534 -23.605 1.00 87.25 113 LYS A O 1
ATOM 852 N N . SER A 1 114 ? -14.911 1.492 -24.513 1.00 82.81 114 SER A N 1
ATOM 853 C CA . SER A 1 114 ? -15.362 2.298 -23.372 1.00 82.81 114 SER A CA 1
ATOM 854 C C . SER A 1 114 ? -16.857 2.121 -23.130 1.00 82.81 114 SER A C 1
ATOM 856 O O . SER A 1 114 ? -17.262 1.898 -21.994 1.00 82.81 114 SER A O 1
ATOM 858 N N . PHE A 1 115 ? -17.671 2.117 -24.192 1.00 84.81 115 PHE A N 1
ATOM 859 C CA . PHE A 1 115 ? -19.104 1.829 -24.100 1.00 84.81 115 PHE A CA 1
ATOM 860 C C . PHE A 1 115 ? -19.381 0.427 -23.542 1.00 84.81 115 PHE A C 1
ATOM 862 O O . PHE A 1 115 ? -20.176 0.276 -22.621 1.00 84.81 115 PHE A O 1
ATOM 869 N N . ALA A 1 116 ? -18.676 -0.596 -24.038 1.00 80.88 116 ALA A N 1
ATOM 870 C CA . ALA A 1 116 ? -18.830 -1.969 -23.554 1.00 80.88 116 ALA A CA 1
ATOM 871 C C . ALA A 1 116 ? -18.454 -2.150 -22.070 1.00 80.88 116 ALA A C 1
ATOM 873 O O . ALA A 1 116 ? -18.814 -3.159 -21.473 1.00 80.88 116 ALA A O 1
ATOM 874 N N . SER A 1 117 ? -17.725 -1.195 -21.485 1.00 83.75 117 SER A N 1
ATOM 875 C CA . SER A 1 117 ? -17.312 -1.201 -20.075 1.00 83.75 117 SER A CA 1
ATOM 876 C C . SER A 1 117 ? -17.910 -0.019 -19.300 1.00 83.75 117 SER A C 1
ATOM 878 O O . SER A 1 117 ? -17.355 0.394 -18.282 1.00 83.75 117 SER A O 1
ATOM 880 N N . ALA A 1 118 ? -19.014 0.562 -19.787 1.00 80.62 118 ALA A N 1
ATOM 881 C CA . ALA A 1 118 ? -19.574 1.793 -19.233 1.00 80.62 118 ALA A CA 1
ATOM 882 C C . ALA A 1 118 ? -20.020 1.646 -17.770 1.00 80.62 118 ALA A C 1
ATOM 884 O O . ALA A 1 118 ? -19.748 2.539 -16.966 1.00 80.62 118 ALA A O 1
ATOM 885 N N . ASP A 1 119 ? -20.602 0.498 -17.411 1.00 77.69 119 ASP A N 1
ATOM 886 C CA . ASP A 1 119 ? -21.045 0.193 -16.041 1.00 77.69 119 ASP A CA 1
ATOM 887 C C . ASP A 1 119 ? -19.877 0.073 -15.045 1.00 77.69 119 ASP A C 1
ATOM 889 O O . ASP A 1 119 ? -20.053 0.237 -13.840 1.00 77.69 119 ASP A O 1
ATOM 893 N N . GLU A 1 120 ? -18.662 -0.161 -15.549 1.00 78.31 120 GLU A N 1
ATOM 894 C CA . GLU A 1 120 ? -17.426 -0.260 -14.765 1.00 78.31 120 GLU A CA 1
ATOM 895 C C . GLU A 1 120 ? -16.600 1.045 -14.799 1.00 78.31 120 GLU A C 1
ATOM 897 O O . GLU A 1 120 ? -15.479 1.087 -14.295 1.00 78.31 120 GLU A O 1
ATOM 902 N N . GLY A 1 121 ? -17.139 2.124 -15.382 1.00 73.31 121 GLY A N 1
ATOM 903 C CA . GLY A 1 121 ? -16.464 3.422 -15.493 1.00 73.31 121 GLY A CA 1
ATOM 904 C C . GLY A 1 121 ? -15.533 3.570 -16.703 1.00 73.31 121 GLY A C 1
ATOM 905 O O . GLY A 1 121 ? -14.801 4.557 -16.784 1.00 73.31 121 GLY A O 1
ATOM 906 N N . GLY A 1 122 ? -15.574 2.633 -17.654 1.00 81.19 122 GLY A N 1
ATOM 907 C CA . GLY A 1 122 ? -14.691 2.584 -18.824 1.00 81.19 122 GLY A CA 1
ATOM 908 C C . GLY A 1 122 ? -13.578 1.538 -18.698 1.00 81.19 122 GLY A C 1
ATOM 909 O O . GLY A 1 122 ? -13.417 0.867 -17.679 1.00 81.19 122 GLY A O 1
ATOM 910 N N . ILE A 1 123 ? -12.791 1.377 -19.761 1.00 83.00 123 ILE A N 1
ATOM 911 C CA . ILE A 1 123 ? -11.715 0.376 -19.856 1.00 83.00 123 ILE A CA 1
ATOM 912 C C . ILE A 1 123 ? -10.601 0.681 -18.851 1.00 83.00 123 ILE A C 1
ATOM 914 O O . ILE A 1 123 ? -9.997 -0.231 -18.286 1.00 83.00 123 ILE A O 1
ATOM 918 N N . LEU A 1 124 ? -10.289 1.960 -18.646 1.00 74.44 124 LEU A N 1
ATOM 919 C CA . LEU A 1 124 ? -9.202 2.381 -17.773 1.00 74.44 124 LEU A CA 1
ATOM 920 C C . LEU A 1 124 ? -9.583 2.209 -16.309 1.00 74.44 124 LEU A C 1
ATOM 922 O O . LEU A 1 124 ? -8.773 1.713 -15.534 1.00 74.44 124 LEU A O 1
ATOM 926 N N . ALA A 1 125 ? -10.817 2.548 -15.937 1.00 70.19 125 ALA A N 1
ATOM 927 C CA . ALA A 1 125 ? -11.321 2.353 -14.581 1.00 70.19 125 ALA A CA 1
ATOM 928 C C . ALA A 1 125 ? -11.382 0.866 -14.200 1.00 70.19 125 ALA A C 1
ATOM 930 O O . ALA A 1 125 ? -10.974 0.497 -13.099 1.00 70.19 125 ALA A O 1
ATOM 931 N N . LYS A 1 126 ? -11.780 0.010 -15.150 1.00 73.88 126 LYS A N 1
ATOM 932 C CA . LYS A 1 126 ? -11.772 -1.452 -15.013 1.00 73.88 126 LYS A CA 1
ATOM 933 C C . LYS A 1 126 ? -10.387 -2.029 -14.704 1.00 73.88 126 LYS A C 1
ATOM 935 O O . LYS A 1 126 ? -10.275 -2.970 -13.925 1.00 73.88 126 LYS A O 1
ATOM 940 N N . ASN A 1 127 ? -9.337 -1.493 -15.327 1.00 68.56 127 ASN A N 1
ATOM 941 C CA . ASN A 1 127 ? -7.987 -2.063 -15.246 1.00 68.56 127 ASN A CA 1
ATOM 942 C C . ASN A 1 127 ? -7.041 -1.301 -14.300 1.00 68.56 127 ASN A C 1
ATOM 944 O O . ASN A 1 127 ? -5.989 -1.825 -13.939 1.00 68.56 127 ASN A O 1
ATOM 948 N N . VAL A 1 128 ? -7.380 -0.072 -13.901 1.00 69.00 128 VAL A N 1
ATOM 949 C CA . VAL A 1 128 ? -6.520 0.807 -13.098 1.00 69.00 128 VAL A CA 1
ATOM 950 C C . VAL A 1 128 ? -7.325 1.446 -11.967 1.00 69.00 128 VAL A C 1
ATOM 952 O O . VAL A 1 128 ? -8.016 2.451 -12.143 1.00 69.00 128 VAL A O 1
ATOM 955 N N . THR A 1 129 ? -7.152 0.921 -10.752 1.00 56.94 129 THR A N 1
ATOM 956 C CA . THR A 1 129 ? -7.867 1.365 -9.542 1.00 56.94 129 THR A CA 1
ATOM 957 C C . THR A 1 129 ? -7.718 2.865 -9.262 1.00 56.94 129 THR A C 1
ATOM 959 O O . THR A 1 129 ? -8.661 3.506 -8.806 1.00 56.94 129 THR A O 1
ATOM 962 N N . ALA A 1 130 ? -6.557 3.458 -9.567 1.00 52.12 130 ALA A N 1
ATOM 963 C CA . ALA A 1 130 ? -6.321 4.892 -9.381 1.00 52.12 130 ALA A CA 1
ATOM 964 C C . ALA A 1 130 ? -7.249 5.768 -10.246 1.00 52.12 130 ALA A C 1
ATOM 966 O O . ALA A 1 130 ? -7.695 6.822 -9.795 1.00 52.12 130 ALA A O 1
ATOM 967 N N . ILE A 1 131 ? -7.589 5.317 -11.459 1.00 58.94 131 ILE A N 1
ATOM 968 C CA . ILE A 1 131 ? -8.491 6.035 -12.371 1.00 58.94 131 ILE A CA 1
ATOM 969 C C . ILE A 1 131 ? -9.939 5.912 -11.887 1.00 58.94 131 ILE A C 1
ATOM 971 O O . ILE A 1 131 ? -10.650 6.915 -11.853 1.00 58.94 131 ILE A O 1
ATOM 975 N N . ALA A 1 132 ? -10.344 4.735 -11.400 1.00 60.66 132 ALA A N 1
ATOM 976 C CA . ALA A 1 132 ? -11.655 4.543 -10.777 1.00 60.66 132 ALA A CA 1
ATOM 977 C C . ALA A 1 132 ? -11.849 5.448 -9.540 1.00 60.66 132 ALA A C 1
ATOM 979 O O . ALA A 1 132 ? -12.900 6.068 -9.361 1.00 60.66 132 ALA A O 1
ATOM 980 N N . VAL A 1 133 ? -10.813 5.591 -8.701 1.00 60.38 133 VAL A N 1
ATOM 981 C CA . VAL A 1 133 ? -10.829 6.508 -7.547 1.00 60.38 133 VAL A CA 1
ATOM 982 C C . VAL A 1 133 ? -10.902 7.971 -7.995 1.00 60.38 133 VAL A C 1
ATOM 984 O O . VAL A 1 133 ? -11.689 8.730 -7.430 1.00 60.38 133 VAL A O 1
ATOM 987 N N . ALA A 1 134 ? -10.152 8.368 -9.026 1.00 64.62 134 ALA A N 1
ATOM 988 C CA . ALA A 1 134 ? -10.188 9.728 -9.564 1.00 64.62 134 ALA A CA 1
ATOM 989 C C . ALA A 1 134 ? -11.565 10.086 -10.157 1.00 64.62 134 ALA A C 1
ATOM 991 O O . ALA A 1 134 ? -12.109 11.147 -9.857 1.00 64.62 134 ALA A O 1
ATOM 992 N N . GLN A 1 135 ? -12.189 9.184 -10.923 1.00 63.72 135 GLN A N 1
ATOM 993 C CA . GLN A 1 135 ? -13.551 9.374 -11.443 1.00 63.72 135 GLN A CA 1
ATOM 994 C C . GLN A 1 135 ? -14.589 9.513 -10.318 1.00 63.72 135 GLN A C 1
ATOM 996 O O . GLN A 1 135 ? -15.531 10.306 -10.426 1.00 63.72 135 GLN A O 1
ATOM 1001 N N . LYS A 1 136 ? -14.396 8.781 -9.212 1.00 66.19 136 LYS A N 1
ATOM 1002 C CA . LYS A 1 136 ? -15.233 8.875 -8.011 1.00 66.19 136 LYS A CA 1
ATOM 1003 C C . LYS A 1 136 ? -15.041 10.205 -7.275 1.00 66.19 136 LYS A C 1
ATOM 1005 O O . LYS A 1 136 ? -16.030 10.833 -6.907 1.00 66.19 136 LYS A O 1
ATOM 1010 N N . GLN A 1 137 ? -13.798 10.658 -7.097 1.00 61.84 137 GLN A N 1
ATOM 1011 C CA . GLN A 1 137 ? -13.472 11.931 -6.436 1.00 61.84 137 GLN A CA 1
ATOM 1012 C C . GLN A 1 137 ? -13.922 13.158 -7.237 1.00 61.84 137 GLN A C 1
ATOM 1014 O O . GLN A 1 137 ? -14.326 14.155 -6.647 1.00 61.84 137 GLN A O 1
ATOM 1019 N N . LEU A 1 138 ? -13.920 13.079 -8.569 1.00 62.34 138 LEU A N 1
ATOM 1020 C CA . LEU A 1 138 ? -14.399 14.153 -9.445 1.00 62.34 138 LEU A CA 1
ATOM 1021 C C . LEU A 1 138 ? -15.940 14.226 -9.542 1.00 62.34 138 LEU A C 1
ATOM 1023 O O . LEU A 1 138 ? -16.472 15.053 -10.285 1.00 62.34 138 LEU A O 1
ATOM 1027 N N . GLY A 1 139 ? -16.679 13.365 -8.825 1.00 58.19 139 GLY A N 1
ATOM 1028 C CA . GLY A 1 139 ? -18.147 13.324 -8.872 1.00 58.19 139 GLY A CA 1
ATOM 1029 C C . GLY A 1 139 ? -18.693 12.946 -10.255 1.00 58.19 139 GLY A C 1
ATOM 1030 O O . GLY A 1 139 ? -19.772 13.388 -10.653 1.00 58.19 139 GLY A O 1
ATOM 1031 N N . ILE A 1 140 ? -17.913 12.189 -11.033 1.00 61.00 140 ILE A N 1
ATOM 1032 C CA . ILE A 1 140 ? -18.224 11.867 -12.430 1.00 61.00 140 ILE A CA 1
ATOM 1033 C C . ILE A 1 140 ? -19.116 10.615 -12.521 1.00 61.00 140 ILE A C 1
ATOM 1035 O O . ILE A 1 140 ? -19.839 10.489 -13.500 1.00 61.00 140 ILE A O 1
ATOM 1039 N N . SER A 1 141 ? -19.169 9.750 -11.498 1.00 55.69 141 SER A N 1
ATOM 1040 C CA . SER A 1 141 ? -19.973 8.510 -11.511 1.00 55.69 141 SER A CA 1
ATOM 1041 C C . SER A 1 141 ? -21.494 8.743 -11.603 1.00 55.69 141 SER A C 1
ATOM 1043 O O . SER A 1 141 ? -22.096 9.277 -10.669 1.00 55.69 141 SER A O 1
ATOM 1045 N N . GLN A 1 142 ? -22.126 8.260 -12.685 1.00 54.44 142 GLN A N 1
ATOM 1046 C CA . GLN A 1 142 ? -23.592 8.194 -12.879 1.00 54.44 142 GLN A CA 1
ATOM 1047 C C . GLN A 1 142 ? -24.316 7.491 -11.736 1.00 54.44 142 GLN A C 1
ATOM 1049 O O . GLN A 1 142 ? -25.415 7.899 -11.365 1.00 54.44 142 GLN A O 1
ATOM 1054 N N . SER A 1 143 ? -23.677 6.480 -11.138 1.00 50.97 143 SER A N 1
ATOM 1055 C CA . SER A 1 143 ? -24.286 5.687 -10.072 1.00 50.97 143 SER A CA 1
ATOM 1056 C C . SER A 1 143 ? -24.731 6.552 -8.890 1.00 50.97 143 SER A C 1
ATOM 1058 O O . SER A 1 143 ? -25.765 6.275 -8.302 1.00 50.97 143 SER A O 1
ATOM 1060 N N . MET A 1 144 ? -24.026 7.654 -8.595 1.00 50.28 144 MET A N 1
ATOM 1061 C CA . MET A 1 144 ? -24.406 8.571 -7.515 1.00 50.28 144 MET A CA 1
ATOM 1062 C C . MET A 1 144 ? -25.561 9.509 -7.891 1.00 50.28 144 MET A C 1
ATOM 1064 O O . MET A 1 144 ? -26.307 9.914 -7.005 1.00 50.28 144 MET A O 1
ATOM 1068 N N . LEU A 1 145 ? -25.737 9.849 -9.173 1.00 53.31 145 LEU A N 1
ATOM 1069 C CA . LEU A 1 145 ? -26.807 10.746 -9.635 1.00 53.31 145 LEU A CA 1
ATOM 1070 C C . LEU A 1 145 ? -28.150 10.020 -9.754 1.00 53.31 145 LEU A C 1
ATOM 1072 O O . LEU A 1 145 ? -29.182 10.568 -9.358 1.00 53.31 145 LEU A O 1
ATOM 1076 N N . ASP A 1 146 ? -28.139 8.779 -10.238 1.00 55.81 146 ASP A N 1
ATOM 1077 C CA . ASP A 1 146 ? -29.344 7.951 -10.318 1.00 55.81 146 ASP A CA 1
ATOM 1078 C C . ASP A 1 146 ? -29.782 7.451 -8.937 1.00 55.81 146 ASP A C 1
ATOM 1080 O O . ASP A 1 146 ? -30.980 7.419 -8.637 1.00 55.81 146 ASP A O 1
ATOM 1084 N N . GLU A 1 147 ? -28.828 7.157 -8.050 1.00 54.84 147 GLU A N 1
ATOM 1085 C CA . GLU A 1 147 ? -29.107 6.811 -6.657 1.00 54.84 147 GLU A CA 1
ATOM 1086 C C . GLU A 1 147 ? -29.580 8.039 -5.856 1.00 54.84 147 GLU A C 1
ATOM 1088 O O . GLU A 1 147 ? -30.535 7.916 -5.091 1.00 54.84 147 GLU A O 1
ATOM 1093 N N . GLN A 1 148 ? -29.063 9.254 -6.110 1.00 49.66 148 GLN A N 1
ATOM 1094 C CA . GLN A 1 148 ? -29.617 10.499 -5.543 1.00 49.66 148 GLN A CA 1
ATOM 1095 C C . GLN A 1 148 ? -31.035 10.799 -6.036 1.00 49.66 148 GLN A C 1
ATOM 1097 O O . GLN A 1 148 ? -31.889 11.178 -5.231 1.00 49.66 148 GLN A O 1
ATOM 1102 N N . LYS A 1 149 ? -31.321 10.631 -7.334 1.00 51.84 149 LYS A N 1
ATOM 1103 C CA . LYS A 1 149 ? -32.674 10.843 -7.874 1.00 51.84 149 LYS A CA 1
ATOM 1104 C C . LYS A 1 149 ? -33.666 9.840 -7.294 1.00 51.84 149 LYS A C 1
ATOM 1106 O O . LYS A 1 149 ? -34.712 10.263 -6.805 1.00 51.84 149 LYS A O 1
ATOM 1111 N N . LYS A 1 150 ? -33.314 8.547 -7.237 1.00 53.12 150 LYS A N 1
ATOM 1112 C CA . LYS A 1 150 ? -34.129 7.531 -6.545 1.00 53.12 150 LYS A CA 1
ATOM 1113 C C . LYS A 1 150 ? -34.314 7.863 -5.069 1.00 53.12 150 LYS A C 1
ATOM 1115 O O . LYS A 1 150 ? -35.433 7.781 -4.577 1.00 53.12 150 LYS A O 1
ATOM 1120 N N . THR A 1 151 ? -33.259 8.293 -4.382 1.00 49.28 151 THR A N 1
ATOM 1121 C CA . THR A 1 151 ? -33.317 8.657 -2.960 1.00 49.28 151 THR A CA 1
ATOM 1122 C C . THR A 1 151 ? -34.217 9.869 -2.731 1.00 49.28 151 THR A C 1
ATOM 1124 O O . THR A 1 151 ? -34.986 9.872 -1.782 1.00 49.28 151 THR A O 1
ATOM 1127 N N . THR A 1 152 ? -34.229 10.854 -3.630 1.00 51.25 152 THR A N 1
ATOM 1128 C CA . THR A 1 152 ? -35.072 12.058 -3.499 1.00 51.25 152 THR A CA 1
ATOM 1129 C C . THR A 1 152 ? -36.557 11.748 -3.726 1.00 51.25 152 THR A C 1
ATOM 1131 O O . THR A 1 152 ? -37.409 12.250 -2.995 1.00 51.25 152 THR A O 1
ATOM 1134 N N . THR A 1 153 ? -36.883 10.872 -4.685 1.00 52.22 153 THR A N 1
ATOM 1135 C CA . THR A 1 153 ? -38.264 10.413 -4.932 1.00 52.22 153 THR A CA 1
ATOM 1136 C C . THR A 1 153 ? -38.757 9.443 -3.851 1.00 52.22 153 THR A C 1
ATOM 1138 O O . THR A 1 153 ? -39.930 9.451 -3.484 1.00 52.22 153 THR A O 1
ATOM 1141 N N . ILE A 1 154 ? -37.865 8.620 -3.295 1.00 56.69 154 ILE A N 1
ATOM 1142 C CA . ILE A 1 154 ? -38.186 7.745 -2.163 1.00 56.69 154 ILE A CA 1
ATOM 1143 C C . ILE A 1 154 ? -38.379 8.583 -0.890 1.00 56.69 154 ILE A C 1
ATOM 1145 O O . ILE A 1 154 ? -39.368 8.380 -0.193 1.00 56.69 154 ILE A O 1
ATOM 1149 N N . LEU A 1 155 ? -37.528 9.580 -0.627 1.00 50.22 155 LEU A N 1
ATOM 1150 C CA . LEU A 1 155 ? -37.646 10.487 0.521 1.00 50.22 155 LEU A CA 1
ATOM 1151 C C . LEU A 1 155 ? -38.940 11.306 0.505 1.00 50.22 155 LEU A C 1
ATOM 1153 O O . LEU A 1 155 ? -39.527 11.492 1.568 1.00 50.22 155 LEU A O 1
ATOM 1157 N N . SER A 1 156 ? -39.430 11.747 -0.659 1.00 49.25 156 SER A N 1
ATOM 1158 C CA . SER A 1 156 ? -40.730 12.430 -0.740 1.00 49.25 156 SER A CA 1
ATOM 1159 C C . SER A 1 156 ? -41.895 11.485 -0.422 1.00 49.25 156 SER A C 1
ATOM 1161 O O . SER A 1 156 ? -42.777 11.853 0.350 1.00 49.25 156 SER A O 1
ATOM 1163 N N . SER A 1 157 ? -41.852 10.239 -0.909 1.00 52.00 157 SER A N 1
ATOM 1164 C CA . SER A 1 157 ? -42.865 9.216 -0.589 1.00 52.00 157 SER A CA 1
ATOM 1165 C C . SER A 1 157 ? -42.801 8.709 0.864 1.00 52.00 157 SER A C 1
ATOM 1167 O O . SER A 1 157 ? -43.816 8.314 1.440 1.00 52.00 157 SER A O 1
ATOM 1169 N N . ILE A 1 158 ? -41.615 8.746 1.483 1.00 53.78 158 ILE A N 1
ATOM 1170 C CA . ILE A 1 158 ? -41.407 8.412 2.895 1.00 53.78 158 ILE A CA 1
ATOM 1171 C C . ILE A 1 158 ? -41.889 9.562 3.775 1.00 53.78 158 ILE A C 1
ATOM 1173 O O . ILE A 1 158 ? -42.605 9.295 4.731 1.00 53.78 158 ILE A O 1
ATOM 1177 N N . ASN A 1 159 ? -41.596 10.828 3.464 1.00 45.78 159 ASN A N 1
ATOM 1178 C CA . ASN A 1 159 ? -42.074 11.958 4.273 1.00 45.78 159 ASN A CA 1
ATOM 1179 C C . ASN A 1 159 ? -43.608 11.990 4.383 1.00 45.78 159 ASN A C 1
ATOM 1181 O O . ASN A 1 159 ? -44.144 12.274 5.452 1.00 45.78 159 ASN A O 1
ATOM 1185 N N . GLU A 1 160 ? -44.309 11.607 3.315 1.00 47.50 160 GLU A N 1
ATOM 1186 C CA . GLU A 1 160 ? -45.772 11.511 3.297 1.00 47.50 160 GLU A CA 1
ATOM 1187 C C . GLU A 1 160 ? -46.302 10.331 4.143 1.00 47.50 160 GLU A C 1
ATOM 1189 O O . GLU A 1 160 ? -47.310 10.459 4.836 1.00 47.50 160 GLU A O 1
ATOM 1194 N N . LYS A 1 161 ? -45.579 9.198 4.180 1.00 48.34 161 LYS A N 1
ATOM 1195 C CA . LYS A 1 161 ? -45.916 8.025 5.017 1.00 48.34 161 LYS A CA 1
ATOM 1196 C C . LYS A 1 161 ? -45.409 8.095 6.463 1.00 48.34 161 LYS A C 1
ATOM 1198 O O . LYS A 1 161 ? -45.929 7.386 7.316 1.00 48.34 161 LYS A O 1
ATOM 1203 N N . THR A 1 162 ? -44.423 8.937 6.771 1.00 44.09 162 THR A N 1
ATOM 1204 C CA . THR A 1 162 ? -43.816 9.032 8.116 1.00 44.09 162 THR A CA 1
ATOM 1205 C C . THR A 1 162 ? -44.498 10.089 8.983 1.00 44.09 162 THR A C 1
ATOM 1207 O O . THR A 1 162 ? -44.427 10.009 10.206 1.00 44.09 162 THR A O 1
ATOM 1210 N N . ALA A 1 163 ? -45.250 11.021 8.385 1.00 44.50 163 ALA A N 1
ATOM 1211 C CA . ALA A 1 163 ? -46.097 11.962 9.125 1.00 44.50 163 ALA A CA 1
ATOM 1212 C C . ALA A 1 163 ? -47.217 11.272 9.940 1.00 44.50 163 ALA A C 1
ATOM 1214 O O . ALA A 1 163 ? -47.820 11.899 10.808 1.00 44.50 163 ALA A O 1
ATOM 1215 N N . THR A 1 164 ? -47.480 9.981 9.697 1.00 44.59 164 THR A N 1
ATOM 1216 C CA . THR A 1 164 ? -48.505 9.182 10.394 1.00 44.59 164 THR A CA 1
ATOM 1217 C C . THR A 1 164 ? -47.951 8.143 11.378 1.00 44.59 164 THR A C 1
ATOM 1219 O O . THR A 1 164 ? -48.735 7.536 12.108 1.00 44.59 164 THR A O 1
ATOM 1222 N N . LEU A 1 165 ? -46.628 7.958 11.480 1.00 45.44 165 LEU A N 1
ATOM 1223 C CA . LEU A 1 165 ? -46.015 7.018 12.428 1.00 45.44 165 LEU A CA 1
ATOM 1224 C C . LEU A 1 165 ? -45.520 7.758 13.676 1.00 45.44 165 LEU A C 1
ATOM 1226 O O . LEU A 1 165 ? -44.537 8.497 13.641 1.00 45.44 165 LEU A O 1
ATOM 1230 N N . LYS A 1 166 ? -46.191 7.531 14.810 1.00 42.84 166 LYS A N 1
ATOM 1231 C CA . LYS A 1 166 ? -45.668 7.910 16.128 1.00 42.84 166 LYS A CA 1
ATOM 1232 C C . LYS A 1 166 ? -44.301 7.243 16.325 1.00 42.84 166 LYS A C 1
ATOM 1234 O O . LYS A 1 166 ? -44.211 6.019 16.351 1.00 42.84 166 LYS A O 1
ATOM 1239 N N . ARG A 1 167 ? -43.244 8.047 16.482 1.00 45.72 167 ARG A N 1
ATOM 1240 C CA . ARG A 1 167 ? -41.948 7.598 17.010 1.00 45.72 167 ARG A CA 1
ATOM 1241 C C . ARG A 1 167 ? -42.148 7.179 18.465 1.00 45.72 167 ARG A C 1
ATOM 1243 O O . ARG A 1 167 ? -42.111 8.016 19.360 1.00 45.72 167 ARG A O 1
ATOM 1250 N N . GLU A 1 168 ? -42.389 5.896 18.689 1.00 48.94 168 GLU A N 1
ATOM 1251 C CA . GLU A 1 168 ? -42.237 5.305 20.013 1.00 48.94 168 GLU A CA 1
ATOM 1252 C C . GLU A 1 168 ? -40.753 4.994 20.207 1.00 48.94 168 GLU A C 1
ATOM 1254 O O . GLU A 1 168 ? -40.216 4.071 19.594 1.00 48.94 168 GLU A O 1
ATOM 1259 N N . THR A 1 169 ? -40.073 5.810 21.011 1.00 54.16 169 THR A N 1
ATOM 1260 C CA . THR A 1 169 ? -38.740 5.483 21.525 1.00 54.16 169 THR A CA 1
ATOM 1261 C C . THR A 1 169 ? -38.867 4.239 22.397 1.00 54.16 169 THR A C 1
ATOM 1263 O O . THR A 1 169 ? -39.681 4.226 23.321 1.00 54.16 169 THR A O 1
ATOM 1266 N N . SER A 1 170 ? -38.118 3.186 22.075 1.00 68.12 170 SER A N 1
ATOM 1267 C CA . SER A 1 170 ? -38.149 1.917 22.806 1.00 68.12 170 SER A CA 1
ATOM 1268 C C . SER A 1 170 ? -36.941 1.803 23.730 1.00 68.12 170 SER A C 1
ATOM 1270 O O . SER A 1 170 ? -35.820 2.038 23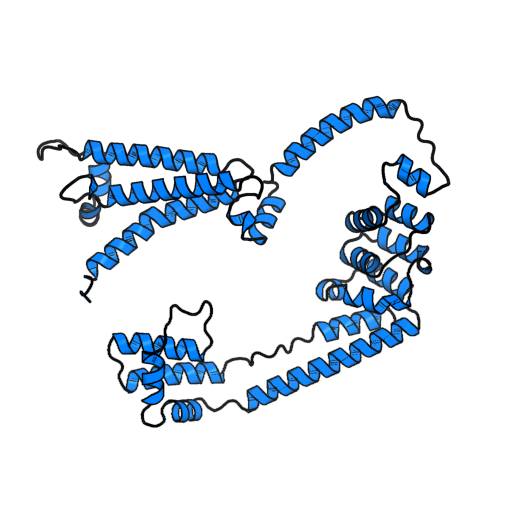.292 1.00 68.12 170 SER A O 1
ATOM 1272 N N . ASP A 1 171 ? -37.150 1.355 24.970 1.00 80.88 171 ASP A N 1
ATOM 1273 C CA . ASP A 1 171 ? -36.050 1.078 25.909 1.00 80.88 171 ASP A CA 1
ATOM 1274 C C . ASP A 1 171 ? -35.224 -0.163 25.510 1.00 80.88 171 ASP A C 1
ATOM 1276 O O . ASP A 1 171 ? -34.109 -0.349 25.988 1.00 80.88 171 ASP A O 1
ATOM 1280 N N . ASP A 1 172 ? -35.755 -1.021 24.625 1.00 90.38 172 ASP A N 1
ATOM 1281 C CA . ASP A 1 172 ? -35.020 -2.143 24.021 1.00 90.38 172 ASP A CA 1
ATOM 1282 C C . ASP A 1 172 ? -34.180 -1.667 22.813 1.00 90.38 172 ASP A C 1
ATOM 1284 O O . ASP A 1 172 ? -34.766 -1.315 21.776 1.00 90.38 172 ASP A O 1
ATOM 1288 N N . PRO A 1 173 ? -32.831 -1.729 22.882 1.00 93.44 173 PRO A N 1
ATOM 1289 C CA . PRO A 1 173 ? -31.942 -1.288 21.805 1.00 93.44 173 PRO A CA 1
ATOM 1290 C C . PRO A 1 173 ? -32.159 -2.021 20.478 1.00 93.44 173 PRO A C 1
ATOM 1292 O O . PRO A 1 173 ? -32.001 -1.433 19.407 1.00 93.44 173 PRO A O 1
ATOM 1295 N N . ARG A 1 174 ? -32.551 -3.302 20.516 1.00 93.44 174 ARG A N 1
ATOM 1296 C CA . ARG A 1 174 ? -32.799 -4.095 19.300 1.00 93.44 174 ARG A CA 1
ATOM 1297 C C . ARG A 1 174 ? -34.073 -3.641 18.604 1.00 93.44 174 ARG A C 1
ATOM 1299 O O . ARG A 1 174 ? -34.123 -3.571 17.375 1.00 93.44 174 ARG A O 1
ATOM 1306 N N . LYS A 1 175 ? -35.095 -3.299 19.389 1.00 93.19 175 LYS A N 1
ATOM 1307 C CA . LYS A 1 175 ? -36.343 -2.737 18.871 1.00 93.19 175 LYS A CA 1
ATOM 1308 C C 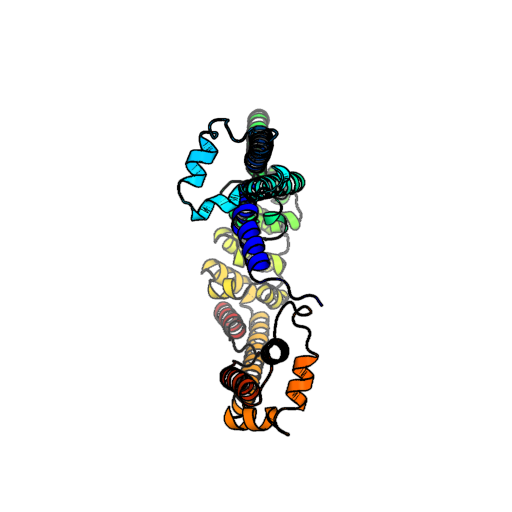. LYS A 1 175 ? -36.128 -1.324 18.328 1.00 93.19 175 LYS A C 1
ATOM 1310 O O . LYS A 1 175 ? -36.656 -1.014 17.267 1.00 93.19 175 LYS A O 1
ATOM 1315 N N . GLU A 1 176 ? -35.307 -0.502 18.979 1.00 92.50 176 GLU A N 1
ATOM 1316 C CA . GLU A 1 176 ? -34.955 0.841 18.491 1.00 92.50 176 GLU A CA 1
ATOM 1317 C C . GLU A 1 176 ? -34.185 0.793 17.152 1.00 92.50 176 GLU A C 1
ATOM 1319 O O . GLU A 1 176 ? -34.460 1.586 16.245 1.00 92.50 176 GLU A O 1
ATOM 1324 N N . LEU A 1 177 ? -33.283 -0.184 16.974 1.00 94.00 177 LEU A N 1
ATOM 1325 C CA . LEU A 1 177 ? -32.635 -0.456 15.681 1.00 94.00 177 LEU A CA 1
ATOM 1326 C C . LEU A 1 177 ? -33.658 -0.836 14.607 1.00 94.00 177 LEU A C 1
ATOM 1328 O O . LEU A 1 177 ? -33.670 -0.238 13.530 1.00 94.00 177 LEU A O 1
ATOM 1332 N N . SER A 1 178 ? -34.570 -1.759 14.927 1.00 91.62 178 SER A N 1
ATOM 1333 C CA . SER A 1 178 ? -35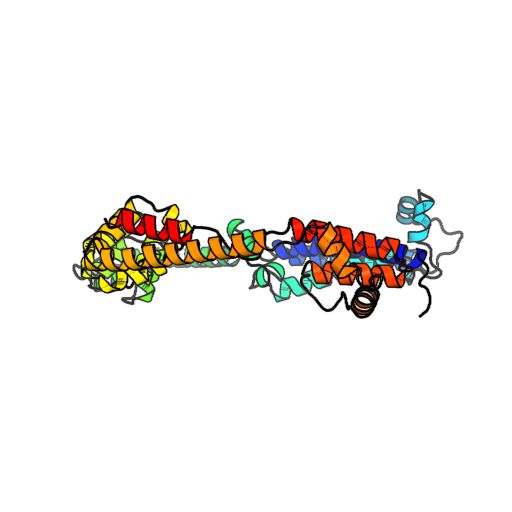.638 -2.173 14.011 1.00 91.62 178 SER A CA 1
ATOM 1334 C C . SER A 1 178 ? -36.564 -1.011 13.636 1.00 91.62 178 SER A C 1
ATOM 1336 O O . SER A 1 178 ? -36.919 -0.871 12.467 1.00 91.62 178 SER A O 1
ATOM 1338 N N . ASN A 1 179 ? -36.927 -0.154 14.595 1.00 90.62 179 ASN A N 1
ATOM 1339 C CA . ASN A 1 179 ? -37.727 1.054 14.363 1.00 90.62 179 ASN A CA 1
ATOM 1340 C C . ASN A 1 179 ? -37.012 2.049 13.433 1.00 90.62 179 ASN A C 1
ATOM 1342 O O . ASN A 1 179 ? -37.663 2.817 12.728 1.00 90.62 179 ASN A O 1
ATOM 1346 N N . SER A 1 180 ? -35.678 2.010 13.408 1.00 87.75 180 SER A N 1
ATOM 1347 C CA . SER A 1 180 ? -34.827 2.817 12.528 1.00 87.75 180 SER A CA 1
ATOM 1348 C C . SER A 1 180 ? -34.512 2.130 11.190 1.00 87.75 180 SER A C 1
ATOM 1350 O O . SER A 1 180 ? -33.736 2.659 10.398 1.00 87.75 180 SER A O 1
ATOM 1352 N N . GLY A 1 181 ? -35.093 0.954 10.920 1.00 92.44 181 GLY A N 1
ATOM 1353 C CA . GLY A 1 181 ? -34.856 0.184 9.695 1.00 92.44 181 GLY A CA 1
ATOM 1354 C C . GLY A 1 181 ? -33.507 -0.542 9.646 1.00 92.44 181 GLY A C 1
ATOM 1355 O O . GLY A 1 181 ? -33.115 -1.026 8.583 1.00 92.44 181 GLY A O 1
ATOM 1356 N N . VAL A 1 182 ? -32.794 -0.641 10.771 1.00 94.25 182 VAL A N 1
ATOM 1357 C CA . VAL A 1 182 ? -31.507 -1.338 10.876 1.00 94.25 182 VAL A CA 1
ATOM 1358 C C . VAL A 1 182 ? -31.737 -2.747 11.422 1.00 94.25 182 VAL A C 1
ATOM 1360 O O . VAL A 1 182 ? -32.336 -2.932 12.480 1.00 94.25 182 VAL A O 1
ATOM 1363 N N . GLN A 1 183 ? -31.265 -3.760 10.694 1.00 94.44 183 GLN A N 1
ATOM 1364 C CA . GLN A 1 183 ? -31.360 -5.156 11.125 1.00 94.44 183 GLN A CA 1
ATOM 1365 C C . GLN A 1 183 ? -30.335 -5.471 12.224 1.00 94.44 183 GLN A C 1
ATOM 1367 O O . GLN A 1 183 ? -29.220 -4.953 12.216 1.00 94.44 183 GLN A O 1
ATOM 1372 N N . TRP A 1 184 ? -30.717 -6.337 13.171 1.00 96.00 184 TRP A N 1
ATOM 1373 C CA . TRP A 1 184 ? -29.815 -6.828 14.214 1.00 96.00 184 TRP A CA 1
ATOM 1374 C C . TRP A 1 184 ? -28.887 -7.919 13.662 1.00 96.00 184 TRP A C 1
ATOM 1376 O O . TRP A 1 184 ? -29.138 -9.113 13.831 1.00 96.00 184 TRP A O 1
ATOM 1386 N N . ASP A 1 185 ? -27.810 -7.515 12.997 1.00 96.50 185 ASP A N 1
ATOM 1387 C CA . ASP A 1 185 ? -26.765 -8.418 12.519 1.00 96.50 185 ASP A CA 1
ATOM 1388 C C . ASP A 1 185 ? -25.375 -7.769 12.581 1.00 96.50 185 ASP A C 1
ATOM 1390 O O . ASP A 1 185 ? -25.227 -6.546 12.606 1.00 96.50 185 ASP A O 1
ATOM 1394 N N . HIS A 1 186 ? -24.338 -8.608 12.634 1.00 96.00 186 HIS A N 1
ATOM 1395 C CA . HIS A 1 186 ? -22.954 -8.150 12.790 1.00 96.00 186 HIS A CA 1
ATOM 1396 C C . HIS A 1 186 ? -22.448 -7.360 11.573 1.00 96.00 186 HIS A C 1
ATOM 1398 O O . HIS A 1 186 ? -21.704 -6.394 11.730 1.00 96.00 186 HIS A O 1
ATOM 1404 N N . GLY A 1 187 ? -22.912 -7.697 10.364 1.00 97.00 187 GLY A N 1
ATOM 1405 C CA . GLY A 1 187 ? -22.551 -6.968 9.148 1.00 97.00 187 GLY A CA 1
ATOM 1406 C C . GLY A 1 187 ? -23.022 -5.513 9.183 1.00 97.00 187 GLY A C 1
ATOM 1407 O O . GLY A 1 187 ? -22.299 -4.619 8.737 1.00 97.00 187 GLY A O 1
ATOM 1408 N N . ARG A 1 188 ? -24.196 -5.256 9.771 1.00 97.31 188 ARG A N 1
ATOM 1409 C CA . ARG A 1 188 ? -24.711 -3.898 9.992 1.00 97.31 188 ARG A CA 1
ATOM 1410 C C . ARG A 1 188 ? -23.944 -3.140 11.059 1.00 97.31 188 ARG A C 1
ATOM 1412 O O . ARG A 1 188 ? -23.630 -1.981 10.813 1.00 97.31 188 ARG A O 1
ATOM 1419 N N . LEU A 1 189 ? -23.552 -3.779 12.164 1.00 97.75 189 LEU A N 1
ATOM 1420 C CA . LEU A 1 189 ? -22.626 -3.156 13.118 1.00 97.75 189 LEU A CA 1
ATOM 1421 C C . LEU A 1 189 ? -21.329 -2.730 12.414 1.00 97.75 189 LEU A C 1
ATOM 1423 O O . LEU A 1 189 ? -20.929 -1.570 12.511 1.00 97.75 189 LEU A O 1
ATOM 1427 N N . TYR A 1 190 ? -20.706 -3.634 11.654 1.00 96.75 190 TYR A N 1
ATOM 1428 C CA . TYR A 1 190 ? -19.473 -3.338 10.922 1.00 96.75 190 TYR A CA 1
ATOM 1429 C C . TYR A 1 190 ? -19.646 -2.173 9.934 1.00 96.75 190 TYR A C 1
ATOM 1431 O O . TYR A 1 190 ? -18.791 -1.289 9.832 1.00 96.75 190 TYR A O 1
ATOM 1439 N N . GLN A 1 191 ? -20.777 -2.132 9.224 1.00 96.31 191 GLN A N 1
ATOM 1440 C CA . GLN A 1 191 ? -21.117 -1.024 8.335 1.00 96.31 191 GLN A CA 1
ATOM 1441 C C . GLN A 1 191 ? -21.261 0.302 9.100 1.00 96.31 191 GLN A C 1
ATOM 1443 O O . GLN A 1 191 ? -20.679 1.299 8.674 1.00 96.31 191 GLN A O 1
ATOM 1448 N N . SER A 1 192 ? -21.968 0.315 10.231 1.00 96.75 192 SER A N 1
ATOM 1449 C CA . SER A 1 192 ? -22.168 1.518 11.048 1.00 96.75 192 SER A CA 1
ATOM 1450 C C . SER A 1 192 ? -20.871 2.037 11.667 1.00 96.75 192 SER A C 1
ATOM 1452 O O . SER A 1 192 ? -20.680 3.249 11.740 1.00 96.75 192 SER A O 1
ATOM 1454 N N . LEU A 1 193 ? -19.939 1.150 12.035 1.00 97.06 193 LEU A N 1
ATOM 1455 C CA . LEU A 1 193 ? -18.581 1.539 12.431 1.00 97.06 193 LEU A CA 1
ATOM 1456 C C . LEU A 1 193 ? -17.881 2.289 11.293 1.00 97.06 193 LEU A C 1
ATOM 1458 O O . LEU A 1 193 ? -17.383 3.398 11.485 1.00 97.06 193 LEU A O 1
ATOM 1462 N N . ARG A 1 194 ? -17.905 1.722 10.082 1.00 95.00 194 ARG A N 1
ATOM 1463 C CA . ARG A 1 194 ? -17.286 2.325 8.894 1.00 95.00 194 ARG A CA 1
ATOM 1464 C C . ARG A 1 194 ? -17.912 3.668 8.506 1.00 95.00 194 ARG A C 1
ATOM 1466 O O . ARG A 1 194 ? -17.203 4.540 8.015 1.00 95.00 194 ARG A O 1
ATOM 1473 N N . GLU A 1 195 ? -19.221 3.811 8.679 1.00 95.00 195 GLU A N 1
ATOM 1474 C CA . GLU A 1 195 ? -19.968 5.043 8.387 1.00 95.00 195 GLU A CA 1
ATOM 1475 C C . GLU A 1 195 ? -19.862 6.084 9.510 1.00 95.00 195 GLU A C 1
ATOM 1477 O O . GLU A 1 195 ? -20.149 7.257 9.287 1.00 95.00 195 GLU A O 1
ATOM 1482 N N . GLY A 1 196 ? -19.403 5.677 10.695 1.00 95.62 196 GLY A N 1
ATOM 1483 C CA . GLY A 1 196 ? -19.231 6.560 11.842 1.00 95.62 196 GLY A CA 1
ATOM 1484 C C . GLY A 1 196 ? -20.528 6.886 12.585 1.00 95.62 196 GLY A C 1
ATOM 1485 O O . GLY A 1 196 ? -20.571 7.880 13.309 1.00 95.62 196 GLY A O 1
ATOM 1486 N N . ASP A 1 197 ? -21.579 6.074 12.434 1.00 96.69 197 ASP A N 1
ATOM 1487 C CA . ASP A 1 197 ? -22.861 6.292 13.112 1.00 96.69 197 ASP A CA 1
ATOM 1488 C C . ASP A 1 197 ? -22.788 5.837 14.576 1.00 96.69 197 ASP A C 1
ATOM 1490 O O . ASP A 1 197 ? -23.139 4.710 14.939 1.00 96.69 197 ASP A O 1
ATOM 1494 N N . ALA A 1 198 ? -22.316 6.737 15.439 1.00 95.75 198 ALA A N 1
ATOM 1495 C CA . ALA A 1 198 ? -22.155 6.470 16.864 1.00 95.75 198 ALA A CA 1
ATOM 1496 C C . ALA A 1 198 ? -23.466 6.081 17.564 1.00 95.75 198 ALA A C 1
ATOM 1498 O O . ALA A 1 198 ? -23.431 5.293 18.507 1.00 95.75 198 ALA A O 1
ATOM 1499 N N . ARG A 1 199 ? -24.625 6.582 17.110 1.00 95.94 199 ARG A N 1
ATOM 1500 C CA . ARG A 1 199 ? -25.918 6.224 17.709 1.00 95.94 199 ARG A CA 1
ATOM 1501 C C . ARG A 1 199 ? -26.248 4.765 17.416 1.00 95.94 199 ARG A C 1
ATOM 1503 O O . ARG A 1 199 ? -26.581 4.026 18.340 1.00 95.94 199 ARG A O 1
ATOM 1510 N N . VAL A 1 200 ? -26.154 4.356 16.153 1.00 97.38 200 VAL A N 1
ATOM 1511 C CA . VAL A 1 200 ? -26.453 2.978 15.740 1.00 97.38 200 VAL A CA 1
ATOM 1512 C C . VAL A 1 200 ? -25.456 2.000 16.361 1.00 97.38 200 VAL A C 1
ATOM 1514 O O . VAL A 1 200 ? -25.869 0.967 16.888 1.00 97.38 200 VAL A O 1
ATOM 1517 N N . VAL A 1 201 ? -24.166 2.352 16.400 1.00 97.94 201 VAL A N 1
ATOM 1518 C CA . VAL A 1 201 ? -23.139 1.560 17.097 1.00 97.94 201 VAL A CA 1
ATOM 1519 C C . VAL A 1 201 ? -23.496 1.380 18.573 1.00 97.94 201 VAL A C 1
ATOM 1521 O O . VAL A 1 201 ? -23.521 0.249 19.051 1.00 97.94 201 VAL A O 1
ATOM 1524 N N . SER A 1 202 ? -23.839 2.452 19.291 1.00 97.31 202 SER A N 1
ATOM 1525 C CA . SER A 1 202 ? -24.231 2.353 20.702 1.00 97.31 202 SER A CA 1
ATOM 1526 C C . SER A 1 202 ? -25.438 1.443 20.916 1.00 97.31 202 SER A C 1
ATOM 1528 O O . SER A 1 202 ? -25.429 0.664 21.862 1.00 97.31 202 SER A O 1
ATOM 1530 N N . LEU A 1 203 ? -26.442 1.458 20.033 1.00 97.31 203 LEU A N 1
ATOM 1531 C CA . LEU A 1 203 ? -27.590 0.548 20.141 1.00 97.31 203 LEU A CA 1
ATOM 1532 C C . LEU A 1 203 ? -27.188 -0.925 19.954 1.00 97.31 203 LEU A C 1
ATOM 1534 O O . LEU A 1 203 ? -27.659 -1.795 20.692 1.00 97.31 203 LEU A O 1
ATOM 1538 N N . PHE A 1 204 ? -26.280 -1.216 19.016 1.00 98.44 204 PHE A N 1
ATOM 1539 C CA . PHE A 1 204 ? -25.708 -2.558 18.863 1.00 98.44 204 PHE A CA 1
ATOM 1540 C C . PHE A 1 204 ? -24.948 -3.009 20.115 1.00 98.44 204 PHE A C 1
ATOM 1542 O O . PHE A 1 204 ? -25.098 -4.147 20.564 1.00 98.44 204 PHE A O 1
ATOM 1549 N N . LEU A 1 205 ? -24.160 -2.122 20.715 1.00 98.00 205 LEU A N 1
ATOM 1550 C CA . LEU A 1 205 ? -23.407 -2.442 21.926 1.00 98.00 205 LEU A CA 1
ATOM 1551 C C . LEU A 1 205 ? -24.334 -2.605 23.142 1.00 98.00 205 LEU A C 1
ATOM 1553 O O . LEU A 1 205 ? -24.237 -3.596 23.863 1.00 98.00 205 LEU A O 1
ATOM 1557 N N . GLN A 1 206 ? -25.314 -1.720 23.320 1.00 96.62 206 GLN A N 1
ATOM 1558 C CA . GLN A 1 206 ? -26.318 -1.811 24.386 1.00 96.62 206 GLN A CA 1
ATOM 1559 C C . GLN A 1 206 ? -27.133 -3.105 24.313 1.00 96.62 206 GLN A C 1
ATOM 1561 O O . GLN A 1 206 ? -27.397 -3.730 25.337 1.00 96.62 206 GLN A O 1
ATOM 1566 N N . GLY A 1 207 ? -27.488 -3.561 23.107 1.00 95.62 207 GLY A N 1
ATOM 1567 C CA . GLY A 1 207 ? -28.179 -4.839 22.913 1.00 95.62 207 GLY A CA 1
ATOM 1568 C C . GLY A 1 207 ? -27.285 -6.082 23.083 1.00 95.62 207 GLY A C 1
ATOM 1569 O O . GLY A 1 207 ? -27.752 -7.207 22.858 1.00 95.62 207 GLY A O 1
ATOM 1570 N N . GLY A 1 208 ? -26.008 -5.897 23.444 1.00 96.94 208 GLY A N 1
ATOM 1571 C CA . GLY A 1 208 ? -25.055 -6.952 23.786 1.00 96.94 208 GLY A CA 1
ATOM 1572 C C . GLY A 1 208 ? -24.316 -7.578 22.603 1.00 96.94 208 GLY A C 1
ATOM 1573 O O . GLY A 1 208 ? -23.834 -8.708 22.726 1.00 96.94 208 GLY A O 1
ATOM 1574 N N . MET A 1 209 ? -24.238 -6.907 21.448 1.00 97.75 209 MET A N 1
ATOM 1575 C CA . MET A 1 209 ? -23.461 -7.419 20.318 1.00 97.75 209 MET A CA 1
ATOM 1576 C C . MET A 1 209 ? -21.964 -7.393 20.646 1.00 97.75 209 MET A C 1
ATOM 1578 O O . MET A 1 209 ? -21.411 -6.353 20.996 1.00 97.75 209 MET A O 1
ATOM 1582 N N . ARG A 1 210 ? -21.306 -8.552 20.544 1.00 97.69 210 ARG A N 1
ATOM 1583 C CA . ARG A 1 210 ? -19.868 -8.674 20.812 1.00 97.69 210 ARG A CA 1
ATOM 1584 C C . ARG A 1 210 ? -19.040 -7.996 19.727 1.00 97.69 210 ARG A C 1
ATOM 1586 O O . ARG A 1 210 ? -19.389 -8.057 18.551 1.00 97.69 210 ARG A O 1
ATOM 1593 N N . LEU A 1 211 ? -17.919 -7.423 20.148 1.00 97.94 211 LEU A N 1
ATOM 1594 C CA . LEU A 1 211 ? -16.916 -6.824 19.280 1.00 97.94 211 LEU A CA 1
ATOM 1595 C C . LEU A 1 211 ? -15.846 -7.853 18.920 1.00 97.94 211 LEU A C 1
ATOM 1597 O O . LEU A 1 211 ? -15.335 -8.570 19.782 1.00 97.94 211 LEU A O 1
ATOM 1601 N N . THR A 1 212 ? -15.476 -7.884 17.648 1.00 97.62 212 THR A N 1
ATOM 1602 C CA . THR A 1 212 ? -14.360 -8.671 17.115 1.00 97.62 212 THR A CA 1
ATOM 1603 C C . THR A 1 212 ? -13.105 -7.809 16.965 1.00 97.62 212 THR A C 1
ATOM 1605 O O . THR A 1 212 ? -13.164 -6.577 16.989 1.00 97.62 212 THR A O 1
ATOM 1608 N N . SER A 1 213 ? -11.947 -8.438 16.737 1.00 97.25 213 SER A N 1
ATOM 1609 C CA . SER A 1 213 ? -10.715 -7.717 16.377 1.00 97.25 213 SER A CA 1
ATOM 1610 C C . SER A 1 213 ? -10.888 -6.816 15.155 1.00 97.25 213 SER A C 1
ATOM 1612 O O . SER A 1 213 ? -10.321 -5.726 15.113 1.00 97.25 213 SER A O 1
ATOM 1614 N N . SER A 1 214 ? -11.665 -7.266 14.166 1.00 96.75 214 SER A N 1
ATOM 1615 C CA . SER A 1 214 ? -11.921 -6.523 12.932 1.00 96.75 214 SER A CA 1
ATOM 1616 C C . SER A 1 214 ? -12.780 -5.285 13.173 1.00 96.75 214 SER A C 1
ATOM 1618 O O . SER A 1 214 ? -12.537 -4.264 12.537 1.00 96.75 214 SER A O 1
ATOM 1620 N N . ASP A 1 215 ? -13.729 -5.348 14.110 1.00 97.81 215 ASP A N 1
ATOM 1621 C CA . ASP A 1 215 ? -14.552 -4.196 14.498 1.00 97.81 215 ASP A CA 1
ATOM 1622 C C . ASP A 1 215 ? -13.699 -3.123 15.174 1.00 97.81 215 ASP A C 1
ATOM 1624 O O . ASP A 1 215 ? -13.766 -1.953 14.808 1.00 97.81 215 ASP A O 1
ATOM 1628 N N . VAL A 1 216 ? -12.842 -3.528 16.118 1.00 97.75 216 VAL A N 1
ATOM 1629 C CA . VAL A 1 216 ? -11.941 -2.611 16.833 1.00 97.75 216 VAL A CA 1
ATOM 1630 C C . VAL A 1 216 ? -10.926 -1.983 15.883 1.00 97.75 216 VAL A C 1
ATOM 1632 O O . VAL A 1 216 ? -10.726 -0.770 15.923 1.00 97.75 216 VAL A O 1
ATOM 1635 N N . ALA A 1 217 ? -10.311 -2.784 15.008 1.00 97.25 217 ALA A N 1
ATOM 1636 C CA . ALA A 1 217 ? -9.394 -2.273 13.996 1.00 97.25 217 ALA A CA 1
ATOM 1637 C C . ALA A 1 217 ? -10.108 -1.316 13.036 1.00 97.25 217 ALA A C 1
ATOM 1639 O O . ALA A 1 217 ? -9.565 -0.266 12.697 1.00 97.25 217 ALA A O 1
ATOM 1640 N N . MET A 1 218 ? -11.347 -1.632 12.642 1.00 97.06 218 MET A N 1
ATOM 1641 C CA . MET A 1 218 ? -12.088 -0.755 11.752 1.00 97.06 218 MET A CA 1
ATOM 1642 C C . MET A 1 218 ? -12.445 0.571 12.407 1.00 97.06 218 MET A C 1
ATOM 1644 O O . MET A 1 218 ? -12.247 1.630 11.807 1.00 97.06 218 MET A O 1
ATOM 1648 N N . ALA A 1 219 ? -12.919 0.502 13.649 1.00 97.38 219 ALA A N 1
ATOM 1649 C CA . ALA A 1 219 ? -13.222 1.685 14.420 1.00 97.38 219 ALA A CA 1
ATOM 1650 C C . ALA A 1 219 ? -11.994 2.587 14.523 1.00 97.38 219 ALA A C 1
ATOM 1652 O O . ALA A 1 219 ? -12.050 3.748 14.138 1.00 97.38 219 ALA A O 1
ATOM 1653 N N . PHE A 1 220 ? -10.862 2.002 14.918 1.00 97.50 220 PHE A N 1
ATOM 1654 C CA . PHE A 1 220 ? -9.597 2.703 15.087 1.00 97.50 220 PHE A CA 1
ATOM 1655 C C . PHE A 1 220 ? -9.165 3.493 13.844 1.00 97.50 220 PHE A C 1
ATOM 1657 O O . PHE A 1 220 ? -8.688 4.621 13.963 1.00 97.50 220 PHE A O 1
ATOM 1664 N N . GLU A 1 221 ? -9.294 2.898 12.655 1.00 94.75 221 GLU A N 1
ATOM 1665 C CA . GLU A 1 221 ? -8.788 3.505 11.423 1.00 94.75 221 GLU A CA 1
ATOM 1666 C C . GLU A 1 221 ? -9.726 4.547 10.812 1.00 94.75 221 GLU A C 1
ATOM 1668 O O . GLU A 1 221 ? -9.256 5.445 10.110 1.00 94.75 221 GLU A O 1
ATOM 1673 N N . ARG A 1 222 ? -11.045 4.394 10.984 1.00 93.81 222 ARG A N 1
ATOM 1674 C CA . ARG A 1 222 ? -12.024 5.116 10.153 1.00 93.81 222 ARG A CA 1
ATOM 1675 C C . ARG A 1 222 ? -13.138 5.808 10.910 1.00 93.81 222 ARG A C 1
ATOM 1677 O O . ARG A 1 222 ? -13.798 6.660 10.317 1.00 93.81 222 ARG A O 1
ATOM 1684 N N . SER A 1 223 ? -13.374 5.457 12.166 1.00 95.81 223 SER A N 1
ATOM 1685 C CA . SER A 1 223 ? -14.507 6.002 12.898 1.00 95.81 223 SER A CA 1
ATOM 1686 C C . SER A 1 223 ? -14.172 7.328 13.589 1.00 95.81 223 SER A C 1
ATOM 1688 O O . SER A 1 223 ? -13.015 7.612 13.912 1.00 95.81 223 SER A O 1
ATOM 1690 N N . PRO A 1 224 ? -15.188 8.173 13.827 1.00 96.25 224 PRO A N 1
ATOM 1691 C CA . PRO A 1 224 ? -15.010 9.422 14.548 1.00 96.25 224 PRO A CA 1
ATOM 1692 C C . PRO A 1 224 ? -14.897 9.189 16.075 1.00 96.25 224 PRO A C 1
ATOM 1694 O O . PRO A 1 224 ? -15.223 8.105 16.576 1.00 96.25 224 PRO A O 1
ATOM 1697 N N . PRO A 1 225 ? -14.438 10.193 16.851 1.00 97.06 225 PRO A N 1
ATOM 1698 C CA . PRO A 1 225 ? -14.216 10.082 18.299 1.00 97.06 225 PRO A CA 1
ATOM 1699 C C . PRO A 1 225 ? -15.417 9.600 19.131 1.00 97.06 225 PRO A C 1
ATOM 1701 O O . PRO A 1 225 ? -15.233 9.003 20.196 1.00 97.06 225 PRO A O 1
ATOM 1704 N N . GLU A 1 226 ? -16.638 9.848 18.671 1.00 96.12 226 GLU A N 1
ATOM 1705 C CA . GLU A 1 226 ? -17.879 9.441 19.327 1.00 96.12 226 GLU A CA 1
ATOM 1706 C C . GLU A 1 226 ? -18.037 7.916 19.305 1.00 96.12 226 GLU A C 1
ATOM 1708 O O . GLU A 1 226 ? -18.365 7.316 20.328 1.00 96.12 226 GLU A O 1
ATOM 1713 N N . VAL A 1 227 ? -17.703 7.270 18.182 1.00 98.00 227 VAL A N 1
ATOM 1714 C CA . VAL A 1 227 ? -17.688 5.802 18.066 1.00 98.00 227 VAL A CA 1
ATOM 1715 C C . VAL A 1 227 ? -16.596 5.203 18.952 1.00 98.00 227 VAL A C 1
ATOM 1717 O O . VAL A 1 227 ? -16.837 4.208 19.632 1.00 98.00 227 VAL A O 1
ATOM 1720 N N . HIS A 1 228 ? -15.413 5.827 19.009 1.00 98.19 228 HIS A N 1
ATOM 1721 C CA . HIS A 1 228 ? -14.337 5.392 19.909 1.00 98.19 228 HIS A CA 1
ATOM 1722 C C . HIS A 1 228 ? -14.775 5.411 21.375 1.00 98.19 228 HIS A C 1
ATOM 1724 O O . HIS A 1 228 ? -14.465 4.497 22.140 1.00 98.19 228 HIS A O 1
ATOM 1730 N N . SER A 1 229 ? -15.511 6.455 21.758 1.00 96.12 229 SER A N 1
ATOM 1731 C CA . SER A 1 229 ? -16.036 6.612 23.112 1.00 96.12 229 SER A CA 1
ATOM 1732 C C . SER A 1 229 ? -17.108 5.567 23.419 1.00 96.12 229 SER A C 1
ATOM 1734 O O . SER A 1 229 ? -17.038 4.941 24.474 1.00 96.12 229 SER A O 1
ATOM 1736 N N . ALA A 1 230 ? -18.024 5.311 22.477 1.00 96.06 230 ALA A N 1
ATOM 1737 C CA . ALA A 1 230 ? -19.028 4.259 22.604 1.00 96.06 230 ALA A CA 1
ATOM 1738 C C . ALA A 1 230 ? -18.375 2.879 22.784 1.00 96.06 230 ALA A C 1
ATOM 1740 O O . ALA A 1 230 ? -18.672 2.170 23.736 1.00 96.06 230 ALA A O 1
ATOM 1741 N N . ILE A 1 231 ? -17.408 2.507 21.944 1.00 98.00 231 ILE A N 1
ATOM 1742 C CA . ILE A 1 231 ? -16.706 1.220 22.081 1.00 98.00 231 ILE A CA 1
ATOM 1743 C C . ILE A 1 231 ? -15.992 1.102 23.434 1.00 98.00 231 ILE A C 1
ATOM 1745 O O . ILE A 1 231 ? -16.042 0.048 24.069 1.00 98.00 231 ILE A O 1
ATOM 1749 N N . ALA A 1 232 ? -15.340 2.174 23.892 1.00 96.81 232 ALA A N 1
ATOM 1750 C CA . ALA A 1 232 ? -14.652 2.184 25.179 1.00 96.81 232 ALA A CA 1
ATOM 1751 C C . ALA A 1 232 ? -15.615 1.995 26.370 1.00 96.81 232 ALA A C 1
ATOM 1753 O O . ALA A 1 232 ? -15.241 1.357 27.356 1.00 96.81 232 ALA A O 1
ATOM 1754 N N . GLU A 1 233 ? -16.842 2.518 26.279 1.00 96.19 233 GLU A N 1
ATOM 1755 C CA . GLU A 1 233 ? -17.898 2.347 27.287 1.00 96.19 233 GLU A CA 1
ATOM 1756 C C . GLU A 1 233 ? -18.323 0.877 27.426 1.00 96.19 233 GLU A C 1
ATOM 1758 O O . GLU A 1 233 ? -18.456 0.377 28.542 1.00 96.19 233 GLU A O 1
ATOM 1763 N N . TYR A 1 234 ? -18.443 0.153 26.308 1.00 97.00 234 TYR A N 1
ATOM 1764 C CA . TYR A 1 234 ? -18.855 -1.257 26.284 1.00 97.00 234 TYR A CA 1
ATOM 1765 C C . TYR A 1 234 ? -17.675 -2.234 26.181 1.00 97.00 234 TYR A C 1
ATOM 1767 O O . TYR A 1 234 ? -17.784 -3.299 25.568 1.00 97.00 234 TYR A O 1
ATOM 1775 N N . ARG A 1 235 ? -16.538 -1.908 26.812 1.00 96.19 235 ARG A N 1
ATOM 1776 C CA . ARG A 1 235 ? -15.296 -2.705 26.753 1.00 96.19 235 ARG A CA 1
ATOM 1777 C C . ARG A 1 235 ? -15.467 -4.198 27.058 1.00 96.19 235 ARG A C 1
ATOM 1779 O O . ARG A 1 235 ? -14.740 -5.016 26.514 1.00 96.19 235 ARG A O 1
ATOM 1786 N N . GLN A 1 236 ? -16.433 -4.560 27.901 1.00 95.56 236 GLN A N 1
ATOM 1787 C CA . GLN A 1 236 ? -16.755 -5.941 28.276 1.00 95.56 236 GLN A CA 1
ATOM 1788 C C . GLN A 1 236 ? -17.263 -6.801 27.108 1.00 95.56 236 GLN A C 1
ATOM 1790 O O . GLN A 1 236 ? -17.296 -8.024 27.219 1.00 95.56 236 GLN A O 1
ATOM 1795 N N . LEU A 1 237 ? -17.689 -6.179 26.005 1.00 96.88 237 LEU A N 1
ATOM 1796 C CA . LEU A 1 237 ? -18.139 -6.871 24.797 1.00 96.88 237 LEU A CA 1
ATOM 1797 C C . LEU A 1 237 ? -16.983 -7.258 23.871 1.00 96.88 237 LEU A C 1
ATOM 1799 O O . LEU A 1 237 ? -17.211 -7.985 22.904 1.00 96.88 237 LEU A O 1
ATOM 1803 N N . PHE A 1 238 ? -15.765 -6.804 24.169 1.00 97.62 238 PHE A N 1
ATOM 1804 C CA . PHE A 1 238 ? -14.547 -7.198 23.479 1.00 97.62 238 PHE A CA 1
ATOM 1805 C C . PHE A 1 238 ? -13.759 -8.210 24.316 1.00 97.62 238 PHE A C 1
ATOM 1807 O O . PHE A 1 238 ? -13.556 -8.032 25.517 1.00 97.62 238 PHE A O 1
ATOM 1814 N N . ASN A 1 239 ? -13.289 -9.275 23.673 1.00 95.19 239 ASN A N 1
ATOM 1815 C CA . ASN A 1 239 ? -12.431 -10.261 24.313 1.00 95.19 239 ASN A CA 1
ATOM 1816 C C . ASN A 1 239 ? -10.979 -9.767 24.312 1.00 95.19 239 ASN A C 1
ATOM 1818 O O . ASN A 1 239 ? -10.348 -9.645 23.266 1.00 95.19 239 ASN A O 1
ATOM 1822 N N . THR A 1 240 ? -10.415 -9.516 25.491 1.00 92.69 240 THR A N 1
ATOM 1823 C CA . THR A 1 240 ? -9.061 -8.963 25.626 1.00 92.69 240 THR A CA 1
ATOM 1824 C C . THR A 1 240 ? -7.960 -9.880 25.095 1.00 92.69 240 THR A C 1
ATOM 1826 O O . THR A 1 240 ? -6.891 -9.391 24.732 1.00 92.69 240 THR A O 1
ATOM 1829 N N . ALA A 1 241 ? -8.209 -11.189 24.983 1.00 91.88 241 ALA A N 1
ATOM 1830 C CA . ALA A 1 241 ? -7.277 -12.116 24.341 1.00 91.88 241 ALA A CA 1
ATOM 1831 C C . ALA A 1 241 ? -7.074 -11.809 22.842 1.00 91.88 241 ALA A C 1
ATOM 1833 O O . ALA A 1 241 ? -6.049 -12.181 22.270 1.00 91.88 241 ALA A O 1
ATOM 1834 N N . ASP A 1 242 ? -8.013 -11.082 22.229 1.00 94.75 242 ASP A N 1
ATOM 1835 C CA . ASP A 1 242 ? -8.019 -10.728 20.812 1.00 94.75 242 ASP A CA 1
ATOM 1836 C C . ASP A 1 242 ? -7.329 -9.379 20.519 1.00 94.75 242 ASP A C 1
ATOM 1838 O O . ASP A 1 242 ? -7.299 -8.927 19.368 1.00 94.75 242 ASP A O 1
ATOM 1842 N N . CYS A 1 243 ? -6.733 -8.736 21.534 1.00 96.12 243 CYS A N 1
ATOM 1843 C CA . CYS A 1 243 ? -6.002 -7.470 21.403 1.00 96.12 243 CYS A CA 1
ATOM 1844 C C . CYS A 1 243 ? -4.870 -7.551 20.377 1.00 96.12 243 CYS A C 1
ATOM 1846 O O . CYS A 1 243 ? -4.757 -6.692 19.502 1.00 96.12 243 CYS A O 1
ATOM 1848 N N . LYS A 1 244 ? -4.058 -8.614 20.425 1.00 94.69 244 LYS A N 1
ATOM 1849 C CA . LYS A 1 244 ? -2.991 -8.834 19.442 1.00 94.69 244 LYS A CA 1
ATOM 1850 C C . LYS A 1 244 ? -3.532 -8.883 18.011 1.00 94.69 244 LYS A C 1
ATOM 1852 O O . LYS A 1 244 ? -2.951 -8.265 17.121 1.00 94.69 244 LYS A O 1
ATOM 1857 N N . SER A 1 245 ? -4.631 -9.602 17.792 1.00 96.06 245 SER A N 1
ATOM 1858 C CA . SER A 1 245 ? -5.266 -9.730 16.477 1.00 96.06 245 SER A CA 1
ATOM 1859 C C . SER A 1 245 ? -5.835 -8.394 15.992 1.00 96.06 245 SER A C 1
ATOM 1861 O O . SER A 1 245 ? -5.691 -8.066 14.816 1.00 96.06 245 SER A O 1
ATOM 1863 N N . ALA A 1 246 ? -6.406 -7.584 16.892 1.00 96.25 246 ALA A N 1
ATOM 1864 C CA . ALA A 1 246 ? -6.870 -6.235 16.567 1.00 96.25 246 ALA A CA 1
ATOM 1865 C C . ALA A 1 246 ? -5.703 -5.343 16.121 1.00 96.25 246 ALA A C 1
ATOM 1867 O O . ALA A 1 246 ? -5.755 -4.752 15.045 1.00 96.25 246 ALA A O 1
ATOM 1868 N N . PHE A 1 247 ? -4.604 -5.316 16.882 1.00 96.50 247 PHE A N 1
ATOM 1869 C CA . PHE A 1 247 ? -3.422 -4.535 16.511 1.00 96.50 247 PHE A CA 1
ATOM 1870 C C . PHE A 1 247 ? -2.774 -5.021 15.220 1.00 96.50 247 PHE A C 1
ATOM 1872 O O . PHE A 1 247 ? -2.357 -4.190 14.419 1.00 96.50 247 PHE A O 1
ATOM 1879 N N . ALA A 1 248 ? -2.738 -6.336 14.978 1.00 94.00 248 ALA A N 1
ATOM 1880 C CA . ALA A 1 248 ? -2.218 -6.917 13.743 1.00 94.00 248 ALA A CA 1
ATOM 1881 C C . ALA A 1 248 ? -3.023 -6.496 12.500 1.00 94.00 248 ALA A C 1
ATOM 1883 O O . ALA A 1 248 ? -2.429 -6.339 11.430 1.00 94.00 248 ALA A O 1
ATOM 1884 N N . ALA A 1 249 ? -4.330 -6.262 12.650 1.00 94.94 249 ALA A N 1
ATOM 1885 C CA . ALA A 1 249 ? -5.210 -5.797 11.581 1.00 94.94 249 ALA A CA 1
ATOM 1886 C C . ALA A 1 249 ? -5.102 -4.286 11.297 1.00 94.94 249 ALA A C 1
ATOM 1888 O O . ALA A 1 249 ? -5.403 -3.874 10.181 1.00 94.94 249 ALA A O 1
ATOM 1889 N N . ILE A 1 250 ? -4.642 -3.474 12.258 1.00 94.81 250 ILE A N 1
ATOM 1890 C CA . ILE A 1 250 ? -4.454 -2.024 12.069 1.00 94.81 250 ILE A CA 1
ATOM 1891 C C . ILE A 1 250 ? -3.186 -1.760 11.255 1.00 94.81 250 ILE A C 1
ATOM 1893 O O . ILE A 1 250 ? -2.085 -2.098 11.686 1.00 94.81 250 ILE A O 1
ATOM 1897 N N . GLY A 1 251 ? -3.298 -1.101 10.105 1.00 91.38 251 GLY A N 1
ATOM 1898 C CA . GLY A 1 251 ? -2.152 -0.781 9.256 1.00 91.38 251 GLY A CA 1
ATOM 1899 C C . GLY A 1 251 ? -1.087 0.077 9.957 1.00 91.38 251 GLY A C 1
ATOM 1900 O O . GLY A 1 251 ? -1.375 0.883 10.845 1.00 91.38 251 GLY A O 1
ATOM 1901 N N . ALA A 1 252 ? 0.175 -0.047 9.531 1.00 91.19 252 ALA A N 1
ATOM 1902 C CA . ALA A 1 252 ? 1.271 0.712 10.136 1.00 91.19 252 ALA A CA 1
ATOM 1903 C C . ALA A 1 252 ? 1.095 2.233 9.994 1.00 91.19 252 ALA A C 1
ATOM 1905 O O . ALA A 1 252 ? 1.341 2.966 10.947 1.00 91.19 252 ALA A O 1
ATOM 1906 N N . ASN A 1 253 ? 0.603 2.705 8.845 1.00 92.25 253 ASN A N 1
ATOM 1907 C CA . ASN A 1 253 ? 0.319 4.127 8.639 1.00 92.25 253 ASN A CA 1
ATOM 1908 C C . ASN A 1 253 ? -0.759 4.631 9.604 1.00 92.25 253 ASN A C 1
ATOM 1910 O O . ASN A 1 253 ? -0.535 5.633 10.272 1.00 92.25 253 ASN A O 1
ATOM 1914 N N . ALA A 1 254 ? -1.873 3.901 9.735 1.00 93.69 254 ALA A N 1
ATOM 1915 C CA . ALA A 1 254 ? -2.939 4.255 10.670 1.00 93.69 254 ALA A CA 1
ATOM 1916 C C . ALA A 1 254 ? -2.453 4.232 12.124 1.00 93.69 254 ALA A C 1
ATOM 1918 O O . ALA A 1 254 ? -2.854 5.071 12.925 1.00 93.69 254 ALA A O 1
ATOM 1919 N N . THR A 1 255 ? -1.541 3.310 12.447 1.00 94.50 255 THR A N 1
ATOM 1920 C CA . THR A 1 255 ? -0.925 3.254 13.771 1.00 94.50 255 THR A CA 1
ATOM 1921 C C . THR A 1 255 ? -0.100 4.518 14.034 1.00 94.50 255 THR A C 1
ATOM 1923 O O . THR A 1 255 ? -0.255 5.174 15.056 1.00 94.50 255 THR A O 1
ATOM 1926 N N . LEU A 1 256 ? 0.770 4.901 13.099 1.00 91.44 256 LEU A N 1
ATOM 1927 C CA . LEU A 1 256 ? 1.661 6.051 13.269 1.00 91.44 256 LEU A CA 1
ATOM 1928 C C . LEU A 1 256 ? 0.930 7.404 13.203 1.00 91.44 256 LEU A C 1
ATOM 1930 O O . LEU A 1 256 ? 1.453 8.394 13.707 1.00 91.44 256 LEU A O 1
ATOM 1934 N N . SER A 1 257 ? -0.271 7.451 12.622 1.00 94.00 257 SER A N 1
ATOM 1935 C CA . SER A 1 257 ? -1.131 8.641 12.566 1.00 94.00 257 SER A CA 1
ATOM 1936 C C . SER A 1 257 ? -2.330 8.572 13.520 1.00 94.00 257 SER A C 1
ATOM 1938 O O . SER A 1 257 ? -3.348 9.222 13.272 1.00 94.00 257 SER A O 1
ATOM 1940 N N . ALA A 1 258 ? -2.257 7.749 14.568 1.00 94.94 258 ALA A N 1
ATOM 1941 C CA . ALA A 1 258 ? -3.384 7.497 15.457 1.00 94.94 258 ALA A CA 1
ATOM 1942 C C . ALA A 1 258 ? -3.871 8.765 16.171 1.00 94.94 258 ALA A C 1
ATOM 1944 O O . ALA A 1 258 ? -3.087 9.554 16.703 1.00 94.94 258 ALA A O 1
ATOM 1945 N N . THR A 1 259 ? -5.191 8.940 16.230 1.00 96.25 259 THR A N 1
ATOM 1946 C CA . THR A 1 259 ? -5.799 10.057 16.959 1.00 96.25 259 THR A CA 1
ATOM 1947 C C . THR A 1 259 ? -5.829 9.779 18.468 1.00 96.25 259 THR A C 1
ATOM 1949 O O . THR A 1 259 ? -5.903 8.618 18.885 1.00 96.25 259 THR A O 1
ATOM 1952 N N . PRO A 1 260 ? -5.855 10.817 19.327 1.00 97.25 260 PRO A N 1
ATOM 1953 C CA . PRO A 1 260 ? -5.954 10.623 20.775 1.00 97.25 260 PRO A CA 1
ATOM 1954 C C . PRO A 1 260 ? -7.181 9.810 21.218 1.00 97.25 260 PRO A C 1
ATOM 1956 O O . PRO A 1 260 ? -7.097 9.052 22.183 1.00 97.25 260 PRO A O 1
ATOM 1959 N N . SER A 1 261 ? -8.319 9.935 20.521 1.00 97.00 261 SER A N 1
ATOM 1960 C CA . SER A 1 261 ? -9.533 9.169 20.836 1.00 97.00 261 SER A CA 1
ATOM 1961 C C . SER A 1 261 ? -9.389 7.688 20.479 1.00 97.00 261 SER A C 1
ATOM 1963 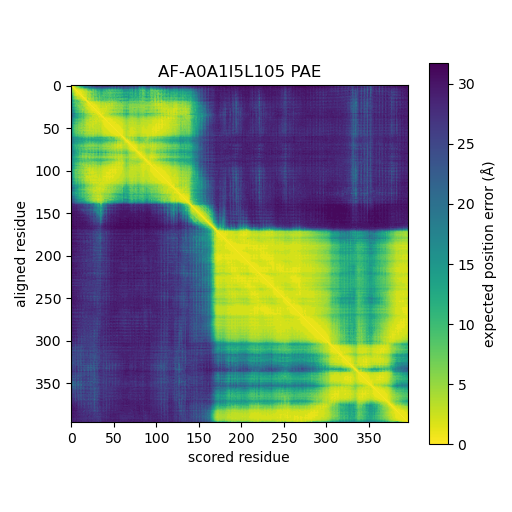O O . SER A 1 261 ? -9.784 6.840 21.279 1.00 97.00 261 SER A O 1
ATOM 1965 N N . ALA A 1 262 ? -8.758 7.369 19.344 1.00 97.50 262 ALA A N 1
ATOM 1966 C CA . ALA A 1 262 ? -8.467 5.993 18.945 1.00 97.50 262 ALA A CA 1
ATOM 1967 C C . ALA A 1 262 ? -7.495 5.321 19.930 1.00 97.50 262 ALA A C 1
ATOM 1969 O O . ALA A 1 262 ? -7.751 4.209 20.394 1.00 97.50 262 ALA A O 1
ATOM 1970 N N . ILE A 1 263 ? -6.434 6.038 20.331 1.00 97.88 263 ILE A N 1
ATOM 1971 C CA . ILE A 1 263 ? -5.477 5.597 21.361 1.00 97.88 263 ILE A CA 1
ATOM 1972 C C . ILE A 1 263 ? -6.197 5.328 22.687 1.00 97.88 263 ILE A C 1
ATOM 1974 O O . ILE A 1 263 ? -5.993 4.283 23.304 1.00 97.88 263 ILE A O 1
ATOM 1978 N N . LYS A 1 264 ? -7.069 6.247 23.125 1.00 97.69 264 LYS A N 1
ATOM 1979 C CA . LYS A 1 264 ? -7.847 6.082 24.360 1.00 97.69 264 LYS A CA 1
ATOM 1980 C C . LYS A 1 264 ? -8.729 4.833 24.305 1.00 97.69 264 LYS A C 1
ATOM 1982 O O . LYS A 1 264 ? -8.731 4.073 25.267 1.00 97.69 264 LYS A O 1
ATOM 1987 N N . MET A 1 265 ? -9.426 4.598 23.191 1.00 97.94 265 MET A N 1
ATOM 1988 C CA . MET A 1 265 ? -10.257 3.407 22.996 1.00 97.94 265 MET A CA 1
ATOM 1989 C C . MET A 1 265 ? -9.437 2.124 23.148 1.00 97.94 265 MET A C 1
ATOM 1991 O O . MET A 1 265 ? -9.767 1.284 23.984 1.00 97.94 265 MET A O 1
ATOM 1995 N N . VAL A 1 266 ? -8.337 1.977 22.402 1.00 97.25 266 VAL A N 1
ATOM 1996 C CA . VAL A 1 266 ? -7.531 0.747 22.474 1.00 97.25 266 VAL A CA 1
ATOM 1997 C C . VAL A 1 266 ? -6.828 0.588 23.818 1.00 97.25 266 VAL A C 1
ATOM 1999 O O . VAL A 1 266 ? -6.715 -0.534 24.296 1.00 97.25 266 VAL A O 1
ATOM 2002 N N . ARG A 1 267 ? -6.436 1.676 24.494 1.00 97.75 267 ARG A N 1
ATOM 2003 C CA . ARG A 1 267 ? -5.946 1.621 25.881 1.00 97.75 267 ARG A CA 1
ATOM 2004 C C . ARG A 1 267 ? -7.018 1.079 26.827 1.00 97.75 267 ARG A C 1
ATOM 2006 O O . ARG A 1 267 ? -6.716 0.242 27.672 1.00 97.75 267 ARG A O 1
ATOM 2013 N N . THR A 1 268 ? -8.267 1.520 26.689 1.00 97.31 268 THR A N 1
ATOM 2014 C CA . THR A 1 268 ? -9.377 1.042 27.527 1.00 97.31 268 THR A CA 1
ATOM 2015 C C . THR A 1 268 ? -9.688 -0.438 27.297 1.00 97.31 268 THR A C 1
ATOM 2017 O O . THR A 1 268 ? -9.977 -1.144 28.264 1.00 97.31 268 THR A O 1
ATOM 2020 N N . LEU A 1 269 ? -9.605 -0.914 26.051 1.00 96.81 269 LEU A N 1
ATOM 2021 C CA . LEU A 1 269 ? -9.836 -2.320 25.703 1.00 96.81 269 LEU A CA 1
ATOM 2022 C C . LEU A 1 269 ? -8.644 -3.222 26.072 1.00 96.81 269 LEU A C 1
ATOM 2024 O O . LEU A 1 269 ? -8.823 -4.311 26.610 1.00 96.81 269 LEU A O 1
ATOM 2028 N N . CYS A 1 270 ? -7.421 -2.764 25.799 1.00 97.50 270 CYS A N 1
ATOM 2029 C CA . CYS A 1 270 ? -6.213 -3.590 25.749 1.00 97.50 270 CYS A CA 1
ATOM 2030 C C . CYS A 1 270 ? -5.111 -3.184 26.736 1.00 97.50 270 CYS A C 1
ATOM 2032 O O . CYS A 1 270 ? -4.010 -3.715 26.666 1.00 97.50 270 CYS A O 1
ATOM 2034 N N . GLY A 1 271 ? -5.379 -2.291 27.690 1.00 96.12 271 GLY A N 1
ATOM 2035 C CA . GLY A 1 271 ? -4.422 -1.894 28.735 1.00 96.12 271 GLY A CA 1
ATOM 2036 C C . GLY A 1 271 ? -4.187 -2.931 29.844 1.00 96.12 271 GLY A C 1
ATOM 2037 O O . GLY A 1 271 ? -3.591 -2.608 30.872 1.00 96.12 271 GLY A O 1
ATOM 2038 N N . ASN A 1 272 ? -4.683 -4.161 29.686 1.00 94.31 272 ASN A N 1
ATOM 2039 C CA . ASN A 1 272 ? -4.547 -5.232 30.675 1.00 94.31 272 ASN A CA 1
ATOM 2040 C C . ASN A 1 272 ? -3.174 -5.945 30.571 1.00 94.31 272 ASN A C 1
ATOM 2042 O O . ASN A 1 272 ? -2.532 -5.880 29.520 1.00 94.31 272 ASN A O 1
ATOM 2046 N N . PRO A 1 273 ? -2.711 -6.630 31.639 1.00 95.88 273 PRO A N 1
ATOM 2047 C CA . PRO A 1 273 ? -1.397 -7.282 31.658 1.00 95.88 273 PRO A CA 1
ATOM 2048 C C . PRO A 1 273 ? -1.173 -8.305 30.536 1.00 95.88 273 PRO A C 1
ATOM 2050 O O . PRO A 1 273 ? -0.080 -8.351 29.973 1.00 95.88 273 PRO A O 1
ATOM 2053 N N . ASP A 1 274 ? -2.198 -9.077 30.169 1.00 93.38 274 ASP A N 1
ATOM 2054 C CA . ASP A 1 274 ? -2.077 -10.117 29.141 1.00 93.38 274 ASP A CA 1
ATOM 2055 C C . ASP A 1 274 ? -1.829 -9.504 27.760 1.00 93.38 274 ASP A C 1
ATOM 2057 O O . ASP A 1 274 ? -0.911 -9.904 27.043 1.00 93.38 274 ASP A O 1
ATOM 2061 N N . ALA A 1 275 ? -2.598 -8.473 27.402 1.00 94.88 275 ALA A N 1
ATOM 2062 C CA . ALA A 1 275 ? -2.415 -7.740 26.155 1.00 94.88 275 ALA A CA 1
ATOM 2063 C C . ALA A 1 275 ? -1.050 -7.032 26.102 1.00 94.88 275 ALA A C 1
ATOM 2065 O O . ALA A 1 275 ? -0.379 -7.081 25.069 1.00 94.88 275 ALA A O 1
ATOM 2066 N N . LYS A 1 276 ? -0.592 -6.446 27.219 1.00 95.88 276 LYS A N 1
ATOM 2067 C CA . LYS A 1 276 ? 0.758 -5.866 27.336 1.00 95.88 276 LYS A CA 1
ATOM 2068 C C . LYS A 1 276 ? 1.846 -6.903 27.053 1.00 95.88 276 LYS A C 1
ATOM 2070 O O . LYS A 1 276 ? 2.736 -6.646 26.244 1.00 95.88 276 LYS A O 1
ATOM 2075 N N . ALA A 1 277 ? 1.748 -8.087 27.658 1.00 95.62 277 ALA A N 1
ATOM 2076 C CA . ALA A 1 277 ? 2.700 -9.173 27.436 1.00 95.62 277 ALA A CA 1
ATOM 2077 C C . ALA A 1 277 ? 2.699 -9.648 25.972 1.00 95.62 277 ALA A C 1
ATOM 2079 O O . ALA A 1 277 ? 3.759 -9.822 25.374 1.00 95.62 277 ALA A O 1
ATOM 2080 N N . GLN A 1 278 ? 1.520 -9.799 25.360 1.00 94.50 278 GLN A N 1
ATOM 2081 C CA . GLN A 1 278 ? 1.404 -10.185 23.950 1.00 94.50 278 GLN A CA 1
ATOM 2082 C C . GLN A 1 278 ? 2.032 -9.157 22.998 1.00 94.50 278 GLN A C 1
ATOM 2084 O O . GLN A 1 278 ? 2.714 -9.543 22.048 1.00 94.50 278 GLN A O 1
ATOM 2089 N N . VAL A 1 279 ? 1.812 -7.861 23.237 1.00 95.75 279 VAL A N 1
ATOM 2090 C CA . VAL A 1 279 ? 2.394 -6.782 22.424 1.00 95.75 279 VAL A CA 1
ATOM 2091 C C . VAL A 1 279 ? 3.911 -6.740 22.578 1.00 95.75 279 VAL A C 1
ATOM 2093 O O . VAL A 1 279 ? 4.614 -6.612 21.577 1.00 95.75 279 VAL A O 1
ATOM 2096 N N . GLN A 1 280 ? 4.425 -6.922 23.795 1.00 96.56 280 GLN A N 1
ATOM 2097 C CA . GLN A 1 280 ? 5.864 -6.947 24.051 1.00 96.56 280 GLN A CA 1
ATOM 2098 C C . GLN A 1 280 ? 6.572 -8.074 23.274 1.00 96.56 280 GLN A C 1
ATOM 2100 O O . GLN A 1 280 ? 7.621 -7.843 22.672 1.00 96.56 280 GLN A O 1
ATOM 2105 N N . VAL A 1 281 ? 5.955 -9.259 23.181 1.00 96.56 281 VAL A N 1
ATOM 2106 C CA . VAL A 1 281 ? 6.463 -10.368 22.350 1.00 96.56 281 VAL A CA 1
ATOM 2107 C C . VAL A 1 281 ? 6.553 -9.979 20.868 1.00 96.56 281 VAL A C 1
ATOM 2109 O O . VAL A 1 281 ? 7.512 -10.351 20.187 1.00 96.56 281 VAL A O 1
ATOM 2112 N N . GLU A 1 282 ? 5.582 -9.229 20.338 1.00 96.38 282 GLU A N 1
ATOM 2113 C CA . GLU A 1 282 ? 5.639 -8.757 18.949 1.00 96.38 282 GLU A CA 1
ATOM 2114 C C . GLU A 1 282 ? 6.703 -7.667 18.758 1.00 96.38 282 GLU A C 1
ATOM 2116 O O . GLU A 1 282 ? 7.430 -7.712 17.765 1.00 96.38 282 GLU A O 1
ATOM 2121 N N . VAL A 1 283 ? 6.872 -6.742 19.712 1.00 97.12 283 VAL A N 1
ATOM 2122 C CA . VAL A 1 283 ? 7.966 -5.751 19.684 1.00 97.12 283 VAL A CA 1
ATOM 2123 C C . VAL A 1 283 ? 9.318 -6.456 19.563 1.00 97.12 283 VAL A C 1
ATOM 2125 O O . VAL A 1 283 ? 10.078 -6.170 18.636 1.00 97.12 283 VAL A O 1
ATOM 2128 N N . GLU A 1 284 ? 9.590 -7.429 20.432 1.00 97.75 284 GLU A N 1
ATOM 2129 C CA . GLU A 1 284 ? 10.842 -8.193 20.427 1.00 97.75 284 GLU A CA 1
ATOM 2130 C C . GLU A 1 284 ? 11.032 -8.983 19.129 1.00 97.75 284 GLU A C 1
ATOM 2132 O O . GLU A 1 284 ? 12.114 -8.969 18.531 1.00 97.75 284 GLU A O 1
ATOM 2137 N N . ARG A 1 285 ? 9.968 -9.629 18.634 1.00 96.88 285 ARG A N 1
ATOM 2138 C CA . ARG A 1 285 ? 9.988 -10.361 17.361 1.00 96.88 285 ARG A CA 1
ATOM 2139 C C . ARG A 1 285 ? 10.369 -9.452 16.195 1.00 96.88 285 ARG A C 1
ATOM 2141 O O . ARG A 1 285 ? 11.241 -9.819 15.400 1.00 96.88 285 ARG A O 1
ATOM 2148 N N . TRP A 1 286 ? 9.720 -8.295 16.070 1.00 96.38 286 TRP A N 1
ATOM 2149 C CA . TRP A 1 286 ? 9.965 -7.366 14.968 1.00 96.38 286 TRP A CA 1
ATOM 2150 C C . TRP A 1 286 ? 11.332 -6.699 15.081 1.00 96.38 286 TRP A C 1
ATOM 2152 O O . TRP A 1 286 ? 12.014 -6.567 14.066 1.00 96.38 286 TRP A O 1
ATOM 2162 N N . GLN A 1 287 ? 11.793 -6.377 16.292 1.00 97.44 287 GLN A N 1
ATOM 2163 C CA . GLN A 1 287 ? 13.156 -5.891 16.522 1.00 97.44 287 GLN A CA 1
ATOM 2164 C C . GLN A 1 287 ? 14.207 -6.922 16.106 1.00 97.44 287 GLN A C 1
ATOM 2166 O O . GLN A 1 287 ? 15.137 -6.591 15.372 1.00 97.44 287 GLN A O 1
ATOM 2171 N N . ALA A 1 288 ? 14.044 -8.183 16.514 1.00 97.00 288 ALA A N 1
ATOM 2172 C CA . ALA A 1 288 ? 14.957 -9.252 16.123 1.00 97.00 288 ALA A CA 1
ATOM 2173 C C . ALA A 1 288 ? 14.938 -9.486 14.603 1.00 97.00 288 ALA A C 1
ATOM 2175 O O . ALA A 1 288 ? 15.983 -9.725 13.997 1.00 97.00 288 ALA A O 1
ATOM 2176 N N . SER A 1 289 ? 13.765 -9.400 13.967 1.00 94.00 289 SER A N 1
ATOM 2177 C CA . SER A 1 289 ? 13.638 -9.524 12.512 1.00 94.00 289 SER A CA 1
ATOM 2178 C C . SER A 1 289 ? 14.317 -8.379 11.765 1.00 94.00 289 SER A C 1
ATOM 2180 O O . SER A 1 289 ? 15.034 -8.616 10.794 1.00 94.00 289 SER A O 1
ATOM 2182 N N . HIS A 1 290 ? 14.131 -7.140 12.219 1.00 95.75 290 HIS A N 1
ATOM 2183 C CA . HIS A 1 290 ? 14.784 -5.965 11.645 1.00 95.75 290 HIS A CA 1
ATOM 2184 C C . HIS A 1 290 ? 16.305 -6.035 11.806 1.00 95.75 290 HIS A C 1
ATOM 2186 O O . HIS A 1 290 ? 17.030 -5.889 10.826 1.00 95.75 290 HIS A O 1
ATOM 2192 N N . ALA A 1 291 ? 16.797 -6.397 12.994 1.00 96.38 291 ALA A N 1
ATOM 2193 C CA . ALA A 1 291 ? 18.226 -6.583 13.238 1.00 96.38 291 ALA A CA 1
ATOM 2194 C C . ALA A 1 291 ? 18.848 -7.643 12.309 1.00 96.38 291 ALA A C 1
ATOM 2196 O O . ALA A 1 291 ? 19.935 -7.427 11.770 1.00 96.38 291 ALA A O 1
ATOM 2197 N N . ARG A 1 292 ? 18.148 -8.764 12.065 1.00 94.38 292 ARG A N 1
ATOM 2198 C CA . ARG A 1 292 ? 18.584 -9.789 11.097 1.00 94.38 292 ARG A CA 1
ATOM 2199 C C . ARG A 1 292 ? 18.630 -9.256 9.665 1.00 94.38 292 ARG A C 1
ATOM 2201 O O . ARG A 1 292 ? 19.605 -9.523 8.970 1.00 94.38 292 ARG A O 1
ATOM 2208 N N . GLN A 1 293 ? 17.618 -8.501 9.238 1.00 91.50 293 GLN A N 1
ATOM 2209 C CA . GLN A 1 293 ? 17.573 -7.900 7.899 1.00 91.50 293 GLN A CA 1
ATOM 2210 C C . GLN A 1 293 ? 18.697 -6.879 7.705 1.00 91.50 293 GLN A C 1
ATOM 2212 O O . GLN A 1 293 ? 19.420 -6.950 6.717 1.00 91.50 293 GLN A O 1
ATOM 2217 N N . VAL A 1 294 ? 18.938 -6.006 8.687 1.00 94.44 294 VAL A N 1
ATOM 2218 C CA . VAL A 1 294 ? 20.056 -5.050 8.665 1.00 94.44 294 VAL A CA 1
ATOM 2219 C C . VAL A 1 294 ? 21.407 -5.770 8.630 1.00 94.44 294 VAL A C 1
ATOM 2221 O O . VAL A 1 294 ? 22.299 -5.370 7.883 1.00 94.44 294 VAL A O 1
ATOM 2224 N N . ALA A 1 295 ? 21.580 -6.841 9.409 1.00 94.38 295 ALA A N 1
ATOM 2225 C CA . ALA A 1 295 ? 22.809 -7.631 9.386 1.00 94.38 295 ALA A CA 1
ATOM 2226 C C . ALA A 1 295 ? 23.028 -8.317 8.025 1.00 94.38 295 ALA A C 1
ATOM 2228 O O . ALA A 1 295 ? 24.144 -8.294 7.508 1.00 94.38 295 ALA A O 1
ATOM 2229 N N . ALA A 1 296 ? 21.974 -8.882 7.427 1.00 88.38 296 ALA A N 1
ATOM 2230 C CA . ALA A 1 296 ? 22.025 -9.486 6.096 1.00 88.38 296 ALA A CA 1
ATOM 2231 C C . ALA A 1 296 ? 22.343 -8.444 5.012 1.00 88.38 296 ALA A C 1
ATOM 2233 O O . ALA A 1 296 ? 23.260 -8.654 4.223 1.00 88.38 296 ALA A O 1
ATOM 2234 N N . TYR A 1 297 ? 21.678 -7.287 5.050 1.00 90.50 297 TYR A N 1
ATOM 2235 C CA . TYR A 1 297 ? 21.944 -6.152 4.167 1.00 90.50 297 TYR A CA 1
ATOM 2236 C C . TYR A 1 297 ? 23.415 -5.730 4.233 1.00 90.50 297 TYR A C 1
ATOM 2238 O O . TYR A 1 297 ? 24.087 -5.641 3.209 1.00 90.50 297 TYR A O 1
ATOM 2246 N N . A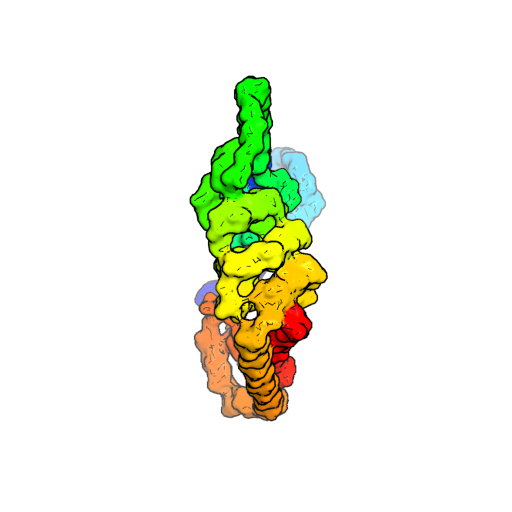RG A 1 298 ? 23.950 -5.523 5.444 1.00 92.19 298 ARG A N 1
ATOM 2247 C CA . ARG A 1 298 ? 25.356 -5.134 5.643 1.00 92.19 298 ARG A CA 1
ATOM 2248 C C . ARG A 1 298 ? 26.328 -6.213 5.180 1.00 92.19 298 ARG A C 1
ATOM 2250 O O . ARG A 1 298 ? 27.397 -5.887 4.676 1.00 92.19 298 ARG A O 1
ATOM 2257 N N . LYS A 1 299 ? 25.978 -7.490 5.350 1.00 91.12 299 LYS A N 1
ATOM 2258 C CA . LYS A 1 299 ? 26.786 -8.610 4.861 1.00 91.12 299 LYS A CA 1
ATOM 2259 C C . LYS A 1 299 ? 26.850 -8.622 3.333 1.00 91.12 299 LYS A C 1
ATOM 2261 O O . LYS A 1 299 ? 27.932 -8.824 2.796 1.00 91.12 299 LYS A O 1
ATOM 2266 N N . GLU A 1 300 ? 25.732 -8.395 2.645 1.00 85.75 300 GLU A N 1
ATOM 2267 C CA . GLU A 1 300 ? 25.712 -8.288 1.180 1.00 85.75 300 GLU A CA 1
ATOM 2268 C C . GLU A 1 300 ? 26.467 -7.052 0.690 1.00 85.75 300 GLU A C 1
ATOM 2270 O O . GLU A 1 300 ? 27.256 -7.146 -0.246 1.00 85.75 300 GLU A O 1
ATOM 2275 N N . GLU A 1 301 ? 26.307 -5.918 1.371 1.00 86.81 301 GLU A N 1
ATOM 2276 C CA . GLU A 1 301 ? 27.064 -4.700 1.088 1.00 86.81 301 GLU A CA 1
ATOM 2277 C C . GLU A 1 301 ? 28.579 -4.902 1.254 1.00 86.81 301 GLU A C 1
ATOM 2279 O O . GLU A 1 301 ? 29.350 -4.468 0.401 1.00 86.81 301 GLU A O 1
ATOM 2284 N N . ALA A 1 302 ? 29.010 -5.615 2.297 1.00 87.12 302 ALA A N 1
ATOM 2285 C CA . ALA A 1 302 ? 30.417 -5.941 2.531 1.00 87.12 302 ALA A CA 1
ATOM 2286 C C . ALA A 1 302 ? 30.966 -7.019 1.578 1.00 87.12 302 ALA A C 1
ATOM 2288 O O . ALA A 1 302 ? 32.171 -7.069 1.345 1.00 87.12 302 ALA A O 1
ATOM 2289 N N . ALA A 1 303 ? 30.106 -7.884 1.033 1.00 85.56 303 ALA A N 1
ATOM 2290 C CA . ALA A 1 303 ? 30.480 -8.905 0.055 1.00 85.56 303 ALA A CA 1
ATOM 2291 C C . ALA A 1 303 ? 30.572 -8.362 -1.382 1.00 85.56 303 ALA A C 1
ATOM 2293 O O . ALA A 1 303 ? 30.948 -9.110 -2.290 1.00 85.56 303 ALA A O 1
ATOM 2294 N N . ARG A 1 304 ? 30.234 -7.082 -1.609 1.00 83.94 304 ARG A N 1
ATOM 2295 C CA . ARG A 1 304 ? 30.358 -6.451 -2.925 1.00 83.94 304 ARG A CA 1
ATOM 2296 C C . ARG A 1 304 ? 31.809 -6.485 -3.392 1.00 83.94 304 ARG A C 1
ATOM 2298 O O . ARG A 1 304 ? 32.724 -6.049 -2.698 1.00 83.94 304 ARG A O 1
ATOM 2305 N N . GLN A 1 305 ? 31.999 -6.980 -4.608 1.00 84.62 305 GLN A N 1
ATOM 2306 C CA . GLN A 1 305 ? 33.286 -6.906 -5.286 1.00 84.62 305 GLN A CA 1
ATOM 2307 C C . GLN A 1 305 ? 33.556 -5.464 -5.717 1.00 84.62 305 GLN A C 1
ATOM 2309 O O . GLN A 1 305 ? 32.628 -4.717 -6.038 1.00 84.62 305 GLN A O 1
ATOM 2314 N N . SER A 1 306 ? 34.833 -5.076 -5.756 1.00 89.75 306 SER A N 1
ATOM 2315 C CA . SER A 1 306 ? 35.205 -3.812 -6.385 1.00 89.75 306 SER A CA 1
ATOM 2316 C C . SER A 1 306 ? 34.808 -3.840 -7.872 1.00 89.75 306 SER A C 1
ATOM 2318 O O . SER A 1 306 ? 34.830 -4.917 -8.482 1.00 89.75 306 SER A O 1
ATOM 2320 N N . PRO A 1 307 ? 34.480 -2.692 -8.499 1.00 91.62 307 PRO A N 1
ATOM 2321 C CA . PRO A 1 307 ? 34.207 -2.655 -9.935 1.00 91.62 307 PRO A CA 1
ATOM 2322 C C . PRO A 1 307 ? 35.326 -3.299 -10.763 1.00 91.62 307 PRO A C 1
ATOM 2324 O O . PRO A 1 307 ? 35.052 -4.029 -11.712 1.00 91.62 307 PRO A O 1
ATOM 2327 N N . ALA A 1 308 ? 36.585 -3.114 -10.353 1.00 92.75 308 ALA A N 1
ATOM 2328 C CA . ALA A 1 308 ? 37.746 -3.712 -11.007 1.00 92.75 308 ALA A CA 1
ATOM 2329 C C . ALA A 1 308 ? 37.756 -5.249 -10.919 1.00 92.75 308 ALA A C 1
ATOM 2331 O O . ALA A 1 308 ? 38.006 -5.920 -11.922 1.00 92.75 308 ALA A O 1
ATOM 2332 N N . ASP A 1 309 ? 37.454 -5.819 -9.749 1.00 93.44 309 ASP A N 1
ATOM 2333 C CA . ASP A 1 309 ? 37.385 -7.275 -9.571 1.00 93.44 309 ASP A CA 1
ATOM 2334 C C . ASP A 1 309 ? 36.200 -7.886 -10.322 1.00 93.44 309 ASP A C 1
ATOM 2336 O O . ASP A 1 309 ? 36.341 -8.953 -10.923 1.00 93.44 309 ASP A O 1
ATOM 2340 N N . CYS A 1 310 ? 35.064 -7.184 -10.348 1.00 93.19 310 CYS A N 1
ATOM 2341 C CA . CYS A 1 310 ? 33.889 -7.563 -11.128 1.00 93.19 310 CYS A CA 1
ATOM 2342 C C . CYS A 1 310 ? 34.207 -7.593 -12.630 1.00 93.19 310 CYS A C 1
ATOM 2344 O O . CYS A 1 310 ? 33.973 -8.610 -13.282 1.00 93.19 310 CYS A O 1
ATOM 2346 N N . VAL A 1 311 ? 34.835 -6.539 -13.171 1.00 94.25 311 VAL A N 1
ATOM 2347 C CA . VAL A 1 311 ? 35.252 -6.496 -14.584 1.00 94.25 311 VAL A CA 1
ATOM 2348 C C . VAL A 1 311 ? 36.221 -7.633 -14.879 1.00 94.25 311 VAL A C 1
ATOM 2350 O O . VAL A 1 311 ? 36.039 -8.361 -15.850 1.00 94.25 311 VAL A O 1
ATOM 2353 N N . LYS A 1 312 ? 37.216 -7.849 -14.012 1.00 94.62 312 LYS A N 1
ATOM 2354 C CA . LYS A 1 312 ? 38.169 -8.956 -14.152 1.00 94.62 312 LYS A CA 1
ATOM 2355 C C . LYS A 1 312 ? 37.481 -10.322 -14.131 1.00 94.62 312 LYS A C 1
ATOM 2357 O O . LYS A 1 312 ? 37.960 -11.243 -14.787 1.00 94.62 312 LYS A O 1
ATOM 2362 N N . HIS A 1 313 ? 36.406 -10.482 -13.359 1.00 93.12 313 HIS A N 1
ATOM 2363 C CA . HIS A 1 313 ? 35.637 -11.719 -13.281 1.00 93.12 313 HIS A CA 1
ATOM 2364 C C . HIS A 1 313 ? 34.795 -11.963 -14.538 1.00 93.12 313 HIS A C 1
ATOM 2366 O O . HIS A 1 313 ? 34.907 -13.028 -15.140 1.00 93.12 313 HIS A O 1
ATOM 2372 N N . GLU A 1 314 ? 34.001 -10.979 -14.949 1.00 93.81 314 GLU A N 1
ATOM 2373 C CA . GLU A 1 314 ? 33.102 -11.073 -16.107 1.00 93.81 314 GLU A CA 1
ATOM 2374 C C . GLU A 1 314 ? 33.883 -11.123 -17.438 1.00 93.81 314 GLU A C 1
ATOM 2376 O O . GLU A 1 314 ? 33.503 -11.841 -18.360 1.00 93.81 314 GLU A O 1
ATOM 2381 N N . MET A 1 315 ? 35.040 -10.452 -17.523 1.00 94.88 315 MET A N 1
ATOM 2382 C CA . MET A 1 315 ? 35.938 -10.484 -18.691 1.00 94.88 315 MET A CA 1
ATOM 2383 C C . MET A 1 315 ? 36.924 -11.665 -18.688 1.00 94.88 315 MET A C 1
ATOM 2385 O O . MET A 1 315 ? 37.874 -11.684 -19.481 1.00 94.88 315 MET A O 1
ATOM 2389 N N . ARG A 1 316 ? 36.742 -12.682 -17.830 1.00 93.56 316 ARG A N 1
ATOM 2390 C CA . ARG A 1 316 ? 37.572 -13.901 -17.880 1.00 93.56 316 ARG A CA 1
ATOM 2391 C C . ARG A 1 316 ? 37.523 -14.520 -19.277 1.00 93.56 316 ARG A C 1
ATOM 2393 O O . ARG A 1 316 ? 36.487 -14.524 -19.935 1.00 93.56 316 ARG A O 1
ATOM 2400 N N . ASN A 1 317 ? 38.663 -15.041 -19.735 1.00 91.38 317 ASN A N 1
ATOM 2401 C CA . ASN A 1 317 ? 38.823 -15.581 -21.092 1.00 91.38 317 ASN A CA 1
ATOM 2402 C C . ASN A 1 317 ? 38.426 -14.577 -22.197 1.00 91.38 317 ASN A C 1
ATOM 2404 O O . ASN A 1 317 ? 37.852 -14.962 -23.215 1.00 91.38 317 ASN A O 1
ATOM 2408 N N . GLY A 1 318 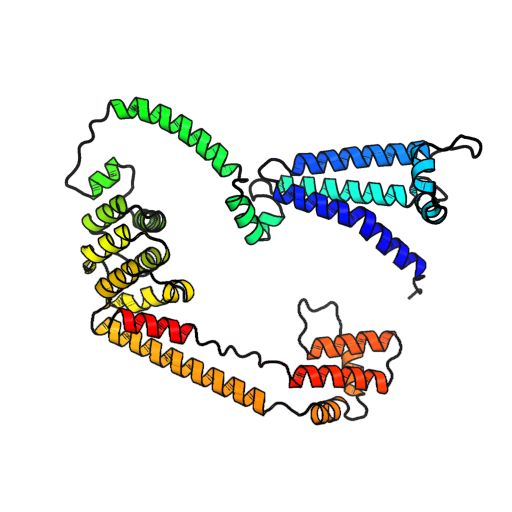? 38.686 -13.283 -21.973 1.00 89.44 318 GLY A N 1
ATOM 2409 C CA . GLY A 1 318 ? 38.339 -12.211 -22.910 1.00 89.44 318 GLY A CA 1
ATOM 2410 C C . GLY A 1 318 ? 36.836 -11.935 -23.014 1.00 89.44 318 GLY A C 1
ATOM 2411 O O . GLY A 1 318 ? 36.396 -11.384 -24.016 1.00 89.44 318 GLY A O 1
ATOM 2412 N N . GLY A 1 319 ? 36.037 -12.363 -22.030 1.00 90.00 319 GLY A N 1
ATOM 2413 C CA . GLY A 1 319 ? 34.584 -12.170 -22.015 1.00 90.00 319 GLY A CA 1
ATOM 2414 C C . GLY A 1 319 ? 33.819 -13.074 -22.986 1.00 90.00 319 GLY A C 1
ATOM 2415 O O . GLY A 1 319 ? 32.630 -12.863 -23.201 1.00 90.00 319 GLY A O 1
ATOM 2416 N N . ARG A 1 320 ? 34.464 -14.097 -23.569 1.00 91.50 320 ARG A N 1
ATOM 2417 C CA . ARG A 1 320 ? 33.849 -14.968 -24.587 1.00 91.50 320 ARG A CA 1
ATOM 2418 C C . ARG A 1 320 ? 32.576 -15.656 -24.090 1.00 91.50 320 ARG A C 1
ATOM 2420 O O . ARG A 1 320 ? 31.561 -15.605 -24.768 1.00 91.50 320 ARG A O 1
ATOM 2427 N N . THR A 1 321 ? 32.610 -16.222 -22.885 1.00 92.62 321 THR A N 1
ATOM 2428 C CA . THR A 1 321 ? 31.438 -16.863 -22.265 1.00 92.62 321 THR A CA 1
ATOM 2429 C C . THR A 1 321 ? 30.286 -15.878 -22.086 1.00 92.62 321 THR A C 1
ATOM 2431 O O . THR A 1 321 ? 29.145 -16.199 -22.396 1.00 92.62 321 THR A O 1
ATOM 2434 N N . LEU A 1 322 ? 30.589 -14.656 -21.649 1.00 93.75 322 LEU A N 1
ATOM 2435 C CA . LEU A 1 322 ? 29.584 -13.619 -21.456 1.00 93.75 322 LEU A CA 1
ATOM 2436 C C . LEU A 1 322 ? 29.012 -13.111 -22.792 1.00 93.75 322 LEU A C 1
ATOM 2438 O O . LEU A 1 322 ? 27.818 -12.835 -22.891 1.00 93.75 322 LEU A O 1
ATOM 2442 N N . ALA A 1 323 ? 29.848 -13.012 -23.828 1.00 92.38 323 ALA A N 1
ATOM 2443 C CA . ALA A 1 323 ? 29.414 -12.679 -25.180 1.00 92.38 323 ALA A CA 1
ATOM 2444 C C . ALA A 1 323 ? 28.467 -13.749 -25.749 1.00 92.38 323 ALA A C 1
ATOM 2446 O O . ALA A 1 323 ? 27.441 -13.396 -26.327 1.00 92.38 323 ALA A O 1
ATOM 2447 N N . ASP A 1 324 ? 28.772 -15.032 -25.529 1.00 91.75 324 ASP A N 1
ATOM 2448 C CA . ASP A 1 324 ? 27.922 -16.156 -25.935 1.00 91.75 324 ASP A CA 1
ATOM 2449 C C . ASP A 1 324 ? 26.577 -16.145 -25.173 1.00 91.75 324 ASP A C 1
ATOM 2451 O O . ASP A 1 324 ? 25.516 -16.286 -25.786 1.00 91.75 324 ASP A O 1
ATOM 2455 N N . GLU A 1 325 ? 26.597 -15.893 -23.855 1.00 92.19 325 GLU A N 1
ATOM 2456 C CA . GLU A 1 325 ? 25.384 -15.712 -23.035 1.00 92.19 325 GLU A CA 1
ATOM 2457 C C . GLU A 1 325 ? 24.518 -14.548 -23.543 1.00 92.19 325 GLU A C 1
ATOM 2459 O O . GLU A 1 325 ? 23.302 -14.687 -23.684 1.00 92.19 325 GLU A O 1
ATOM 2464 N N . GLY A 1 326 ? 25.132 -13.399 -23.841 1.00 89.69 326 GLY A N 1
ATOM 2465 C CA . GLY A 1 326 ? 24.427 -12.225 -24.353 1.00 89.69 326 GLY A CA 1
ATOM 2466 C C . GLY A 1 3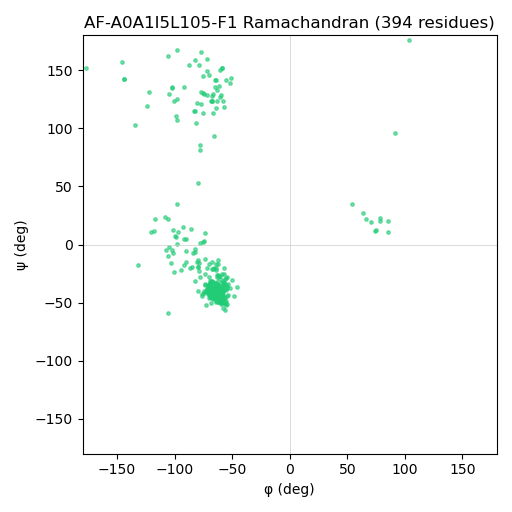26 ? 23.869 -12.434 -25.761 1.00 89.69 326 GLY A C 1
ATOM 2467 O O . GLY A 1 326 ? 22.741 -12.037 -26.043 1.00 89.69 326 GLY A O 1
ATOM 2468 N N . ALA A 1 327 ? 24.595 -13.116 -26.649 1.00 88.00 327 ALA A N 1
ATOM 2469 C CA . ALA A 1 327 ? 24.109 -13.436 -27.992 1.00 88.00 327 ALA A CA 1
ATOM 2470 C C . ALA A 1 327 ? 22.861 -14.341 -27.966 1.00 88.00 327 ALA A C 1
ATOM 2472 O O . ALA A 1 327 ? 21.965 -14.174 -28.793 1.00 88.00 327 ALA A O 1
ATOM 2473 N N . GLY A 1 328 ? 22.773 -15.259 -26.997 1.00 86.62 328 GLY A N 1
ATOM 2474 C CA . GLY A 1 328 ? 21.609 -16.129 -26.791 1.00 86.62 328 GLY A CA 1
ATOM 2475 C C . GLY A 1 328 ? 20.456 -15.499 -26.000 1.00 86.62 328 GLY A C 1
ATOM 2476 O O . GLY A 1 328 ? 19.398 -16.115 -25.864 1.00 86.62 328 GLY A O 1
ATOM 2477 N N . PHE A 1 329 ? 20.637 -14.294 -25.457 1.00 87.44 329 PHE A N 1
ATOM 2478 C CA . PHE A 1 329 ? 19.643 -13.650 -24.607 1.00 87.44 329 PHE A CA 1
ATOM 2479 C C . PHE A 1 329 ? 18.463 -13.090 -25.422 1.00 87.44 329 PHE A C 1
ATOM 2481 O O . PHE A 1 329 ? 18.661 -12.360 -26.389 1.00 87.44 329 PHE A O 1
ATOM 2488 N N . ASN A 1 330 ? 17.223 -13.390 -25.013 1.00 84.00 330 ASN A N 1
ATOM 2489 C CA . ASN A 1 330 ? 16.012 -12.866 -25.650 1.00 84.00 330 ASN A CA 1
ATOM 2490 C C . ASN A 1 330 ? 15.465 -11.645 -24.880 1.00 84.00 330 ASN A C 1
ATOM 2492 O O . ASN A 1 330 ? 14.848 -11.820 -23.827 1.00 84.00 330 ASN A O 1
ATOM 2496 N N . PRO A 1 331 ? 15.599 -10.413 -25.404 1.00 72.88 331 PRO A N 1
ATOM 2497 C CA . PRO A 1 331 ? 15.113 -9.213 -24.728 1.00 72.88 331 PRO A CA 1
ATOM 2498 C C . PRO A 1 331 ? 13.580 -9.026 -24.791 1.00 72.88 331 PRO A C 1
ATOM 2500 O O . PRO A 1 331 ? 13.036 -8.037 -24.303 1.00 72.88 331 PRO A O 1
ATOM 2503 N N . LEU A 1 332 ? 12.837 -9.950 -25.396 1.00 75.19 332 LEU A N 1
ATOM 2504 C CA . LEU A 1 332 ? 11.374 -9.873 -25.459 1.00 75.19 332 LEU A CA 1
ATOM 2505 C C . LEU A 1 332 ? 10.682 -10.800 -24.453 1.00 75.19 332 LEU A C 1
ATOM 2507 O O . LEU A 1 332 ? 9.462 -10.760 -24.332 1.00 75.19 332 LEU A O 1
ATOM 2511 N N . SER A 1 333 ? 11.430 -11.630 -23.716 1.00 73.44 333 SER A N 1
ATOM 2512 C CA . SER A 1 333 ? 10.846 -12.626 -22.805 1.00 73.44 333 SER A CA 1
ATOM 2513 C C . SER A 1 333 ? 10.616 -12.141 -21.370 1.00 73.44 333 SER A C 1
ATOM 2515 O O . SER A 1 333 ? 10.061 -12.894 -20.574 1.00 73.44 333 SER A O 1
ATOM 2517 N N . ALA A 1 334 ? 11.044 -10.928 -21.005 1.00 59.53 334 ALA A N 1
ATOM 2518 C CA . ALA A 1 334 ? 10.957 -10.421 -19.635 1.00 59.53 334 ALA A CA 1
ATOM 2519 C C . ALA A 1 334 ? 10.155 -9.113 -19.553 1.00 59.53 334 ALA A C 1
ATOM 2521 O O . ALA A 1 334 ? 10.413 -8.167 -20.292 1.00 59.53 334 ALA A O 1
ATOM 2522 N N . THR A 1 335 ? 9.205 -9.043 -18.616 1.00 55.72 335 THR A N 1
ATOM 2523 C CA . THR A 1 335 ? 8.452 -7.815 -18.292 1.00 55.72 335 THR A CA 1
ATOM 2524 C C . THR A 1 335 ? 9.237 -6.864 -17.385 1.00 55.72 335 THR A C 1
ATOM 2526 O O . THR A 1 335 ? 8.921 -5.679 -17.319 1.00 55.72 335 THR A O 1
ATOM 2529 N N . THR A 1 336 ? 10.261 -7.368 -16.690 1.00 62.44 336 THR A N 1
ATOM 2530 C CA . THR A 1 336 ? 11.193 -6.604 -15.849 1.00 62.44 336 THR A CA 1
ATOM 2531 C C . THR A 1 336 ? 12.598 -7.196 -15.941 1.00 62.44 336 THR A C 1
ATOM 2533 O O . THR A 1 336 ? 12.768 -8.412 -16.011 1.00 62.44 336 THR A O 1
ATOM 2536 N N . TYR A 1 337 ? 13.611 -6.328 -15.932 1.00 71.44 337 TYR A N 1
ATOM 2537 C CA . TYR A 1 337 ? 15.018 -6.709 -16.052 1.00 71.44 337 TYR A CA 1
ATOM 2538 C C . TYR A 1 337 ? 15.743 -6.615 -14.714 1.00 71.44 337 TYR A C 1
ATOM 2540 O O . TYR A 1 337 ? 15.728 -5.574 -14.061 1.00 71.44 337 TYR A O 1
ATOM 2548 N N . THR A 1 338 ? 16.441 -7.684 -14.334 1.00 81.50 338 THR A N 1
ATOM 2549 C CA . THR A 1 338 ? 17.534 -7.593 -13.353 1.00 81.50 338 THR A CA 1
ATOM 2550 C C . THR A 1 338 ? 18.752 -6.897 -13.971 1.00 81.50 338 THR A C 1
ATOM 2552 O O . THR A 1 338 ? 18.928 -6.910 -15.190 1.00 81.50 338 THR A O 1
ATOM 2555 N N . THR A 1 339 ? 19.655 -6.360 -13.142 1.00 82.94 339 THR A N 1
ATOM 2556 C CA . THR A 1 339 ? 20.889 -5.689 -13.598 1.00 82.94 339 THR A CA 1
ATOM 2557 C C . THR A 1 339 ? 21.746 -6.575 -14.516 1.00 82.94 339 THR A C 1
ATOM 2559 O O . THR A 1 339 ? 22.334 -6.085 -15.477 1.00 82.94 339 THR A O 1
ATOM 2562 N N . ARG A 1 340 ? 21.796 -7.897 -14.273 1.00 88.00 340 ARG A N 1
ATOM 2563 C CA . ARG A 1 340 ? 22.510 -8.848 -15.149 1.00 88.00 340 ARG A CA 1
ATOM 2564 C C . ARG A 1 340 ? 21.788 -9.047 -16.482 1.00 88.00 340 ARG A C 1
ATOM 2566 O O . ARG A 1 340 ? 22.438 -9.091 -17.517 1.00 88.00 340 ARG A O 1
ATOM 2573 N N . GLN A 1 341 ? 20.461 -9.145 -16.482 1.00 86.00 341 GLN A N 1
ATOM 2574 C CA . GLN A 1 341 ? 19.695 -9.289 -17.724 1.00 86.00 341 GLN A CA 1
ATOM 2575 C C . GLN A 1 341 ? 19.751 -8.018 -18.582 1.00 86.00 341 GLN A C 1
ATOM 2577 O O . GLN A 1 341 ? 19.777 -8.119 -19.801 1.00 86.00 341 GLN A O 1
ATOM 2582 N N . GLU A 1 342 ? 19.830 -6.836 -17.969 1.00 84.56 342 GLU A N 1
ATOM 2583 C CA . GLU A 1 342 ? 20.092 -5.576 -18.677 1.00 84.56 342 GLU A CA 1
ATOM 2584 C C . GLU A 1 342 ? 21.474 -5.590 -19.352 1.00 84.56 342 GLU A C 1
ATOM 2586 O O . GLU A 1 342 ? 21.595 -5.230 -20.522 1.00 84.56 342 GLU A O 1
ATOM 2591 N N . MET A 1 343 ? 22.510 -6.083 -18.659 1.00 91.94 343 MET A N 1
ATOM 2592 C CA . MET A 1 343 ? 23.832 -6.294 -19.258 1.00 91.94 343 MET A CA 1
ATOM 2593 C C . MET A 1 343 ? 23.756 -7.252 -20.457 1.00 91.94 343 MET A C 1
ATOM 2595 O O . MET A 1 343 ? 24.251 -6.916 -21.531 1.00 91.94 343 MET A O 1
ATOM 2599 N N . LEU A 1 344 ? 23.104 -8.410 -20.308 1.00 91.88 344 LEU A N 1
ATOM 2600 C CA . LEU A 1 344 ? 22.960 -9.392 -21.390 1.00 91.88 344 LEU A CA 1
ATOM 2601 C C . LEU A 1 344 ? 22.164 -8.838 -22.582 1.00 91.88 344 LEU A C 1
ATOM 2603 O O . LEU A 1 344 ? 22.548 -9.075 -23.724 1.00 91.88 344 LEU A O 1
ATOM 2607 N N . ALA A 1 345 ? 21.114 -8.050 -22.337 1.00 84.38 345 ALA A N 1
ATOM 2608 C CA . ALA A 1 345 ? 20.360 -7.362 -23.385 1.00 84.38 345 ALA A CA 1
ATOM 2609 C C . ALA A 1 345 ? 21.231 -6.355 -24.156 1.00 84.38 345 ALA A C 1
ATOM 2611 O O . ALA A 1 345 ? 21.180 -6.305 -25.385 1.00 84.38 345 ALA A O 1
ATOM 2612 N N . ASN A 1 346 ? 22.076 -5.594 -23.454 1.00 85.50 346 ASN A N 1
ATOM 2613 C CA . ASN A 1 346 ? 23.013 -4.661 -24.081 1.00 85.50 346 ASN A CA 1
ATOM 2614 C C . ASN A 1 346 ? 24.080 -5.388 -24.914 1.00 85.50 346 ASN A C 1
ATOM 2616 O O . ASN A 1 346 ? 24.426 -4.926 -26.002 1.00 85.50 346 ASN A O 1
ATOM 2620 N N . ILE A 1 347 ? 24.565 -6.545 -24.448 1.00 90.56 347 ILE A N 1
ATOM 2621 C CA . ILE A 1 347 ? 25.479 -7.403 -25.217 1.00 90.56 347 ILE A CA 1
ATOM 2622 C C . ILE A 1 347 ? 24.775 -7.960 -26.459 1.00 90.56 347 ILE A C 1
ATOM 2624 O O . ILE A 1 347 ? 25.353 -7.913 -27.543 1.00 90.56 347 ILE A O 1
ATOM 2628 N N . ASN A 1 348 ? 23.526 -8.422 -26.333 1.00 88.75 348 ASN A N 1
ATOM 2629 C CA . ASN A 1 348 ? 22.718 -8.904 -27.455 1.00 88.75 348 ASN A CA 1
ATOM 2630 C C . ASN A 1 348 ? 22.565 -7.830 -28.542 1.00 88.75 348 ASN A C 1
ATOM 2632 O O . ASN A 1 348 ? 22.879 -8.063 -29.709 1.00 88.75 348 ASN A O 1
ATOM 2636 N N . ALA A 1 349 ? 22.168 -6.619 -28.142 1.00 77.56 349 ALA A N 1
ATOM 2637 C CA . ALA A 1 349 ? 22.038 -5.482 -29.044 1.00 77.56 349 ALA A CA 1
ATOM 2638 C C . ALA A 1 349 ? 23.376 -5.124 -29.714 1.00 77.56 349 ALA A C 1
ATOM 2640 O O . ALA A 1 349 ? 23.426 -4.862 -30.916 1.00 77.56 349 ALA A O 1
ATOM 2641 N N . ALA A 1 350 ? 24.477 -5.156 -28.957 1.00 81.19 350 ALA A N 1
ATOM 2642 C CA . ALA A 1 350 ? 25.812 -4.891 -29.480 1.00 81.19 350 ALA A CA 1
ATOM 2643 C C . ALA A 1 350 ? 26.307 -5.984 -30.448 1.00 81.19 350 ALA A C 1
ATOM 2645 O O . ALA A 1 350 ? 27.005 -5.662 -31.409 1.00 81.19 350 ALA A O 1
ATOM 2646 N N . ALA A 1 351 ? 25.919 -7.249 -30.249 1.00 81.81 351 ALA A N 1
ATOM 2647 C CA . ALA A 1 351 ? 26.248 -8.357 -31.147 1.00 81.81 351 ALA A CA 1
ATOM 2648 C C . ALA A 1 351 ? 25.625 -8.181 -32.543 1.00 81.81 351 ALA A C 1
ATOM 2650 O O . ALA A 1 351 ? 26.287 -8.471 -33.538 1.00 81.81 351 ALA A O 1
ATOM 2651 N N . ILE A 1 352 ? 24.412 -7.620 -32.629 1.00 73.38 352 ILE A N 1
ATOM 2652 C CA . ILE A 1 352 ? 23.719 -7.337 -33.901 1.00 73.38 352 ILE A CA 1
ATOM 2653 C C . ILE A 1 352 ? 24.491 -6.317 -34.756 1.00 73.38 352 ILE A C 1
ATOM 2655 O O . ILE A 1 352 ? 24.541 -6.439 -35.978 1.00 73.38 352 ILE A O 1
ATOM 2659 N N . VAL A 1 353 ? 25.111 -5.315 -34.123 1.00 73.69 353 VAL A N 1
ATOM 2660 C CA . VAL A 1 353 ? 25.814 -4.204 -34.800 1.00 73.69 353 VAL A CA 1
ATOM 2661 C C . VAL A 1 353 ? 27.337 -4.384 -34.874 1.00 73.69 353 VAL A C 1
ATOM 2663 O O . VAL A 1 353 ? 28.051 -3.467 -35.281 1.00 73.69 353 VAL A O 1
ATOM 2666 N N . GLY A 1 354 ? 27.850 -5.543 -34.459 1.00 78.12 354 GLY A N 1
ATOM 2667 C CA . GLY A 1 354 ? 29.281 -5.818 -34.341 1.00 78.12 354 GLY A CA 1
ATOM 2668 C C . GLY A 1 354 ? 29.820 -5.498 -32.944 1.00 78.12 354 GLY A C 1
ATOM 2669 O O . GLY A 1 354 ? 30.195 -4.354 -32.637 1.00 78.12 354 GLY A O 1
ATOM 2670 N N . LEU A 1 355 ? 29.882 -6.542 -32.113 1.00 86.06 355 LEU A N 1
ATOM 2671 C CA . LEU A 1 355 ? 30.466 -6.519 -30.775 1.00 86.06 355 LEU A CA 1
ATOM 2672 C C . LEU A 1 355 ? 31.993 -6.631 -30.877 1.00 86.06 355 LEU A C 1
ATOM 2674 O O . LEU A 1 355 ? 32.520 -7.600 -31.417 1.00 86.06 355 LEU A O 1
ATOM 2678 N N . THR A 1 356 ? 32.701 -5.636 -30.346 1.00 90.94 356 THR A N 1
ATOM 2679 C CA . THR A 1 356 ? 34.164 -5.647 -30.197 1.00 90.94 356 THR A CA 1
ATOM 2680 C C . THR A 1 356 ? 34.535 -5.861 -28.731 1.00 90.94 356 THR A C 1
ATOM 2682 O O . THR A 1 356 ? 33.708 -5.626 -27.847 1.00 90.94 356 THR A O 1
ATOM 2685 N N . SER A 1 357 ? 35.783 -6.262 -28.462 1.00 90.50 357 SER A N 1
ATOM 2686 C CA . SER A 1 357 ? 36.288 -6.426 -27.088 1.00 90.50 357 SER A CA 1
ATOM 2687 C C . SER A 1 357 ? 36.101 -5.152 -26.254 1.00 90.50 357 SER A C 1
ATOM 2689 O O . SER A 1 357 ? 35.589 -5.224 -25.142 1.00 90.50 357 SER A O 1
ATOM 2691 N N . ASP A 1 358 ? 36.411 -3.982 -26.820 1.00 90.69 358 ASP A N 1
ATOM 2692 C CA . ASP A 1 358 ? 36.279 -2.695 -26.123 1.00 90.69 358 ASP A CA 1
ATOM 2693 C C . ASP A 1 358 ? 34.820 -2.360 -25.777 1.00 90.69 358 ASP A C 1
ATOM 2695 O O . ASP A 1 358 ? 34.530 -1.849 -24.696 1.00 90.69 358 ASP A O 1
ATOM 2699 N N . LYS A 1 359 ? 33.872 -2.674 -26.677 1.00 89.31 359 LYS A N 1
ATOM 2700 C CA . LYS A 1 359 ? 32.434 -2.480 -26.422 1.00 89.31 359 LYS A CA 1
ATOM 2701 C C . LYS A 1 359 ? 31.930 -3.427 -25.337 1.00 89.31 359 LYS A C 1
ATOM 2703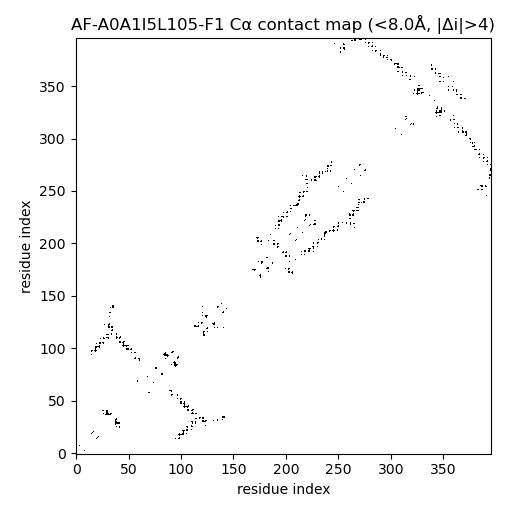 O O . LYS A 1 359 ? 31.149 -3.004 -24.488 1.00 89.31 359 LYS A O 1
ATOM 2708 N N . LEU A 1 360 ? 32.369 -4.686 -25.363 1.00 92.75 360 LEU A N 1
ATOM 2709 C CA . LEU A 1 360 ? 32.028 -5.666 -24.334 1.00 92.75 360 LEU A CA 1
ATOM 2710 C C . LEU A 1 360 ? 32.549 -5.213 -22.968 1.00 92.75 360 LEU A C 1
ATOM 2712 O O . LEU A 1 360 ? 31.787 -5.175 -22.006 1.00 92.75 360 LEU A O 1
ATOM 2716 N N . GLU A 1 361 ? 33.809 -4.784 -22.899 1.00 94.31 361 GLU A N 1
ATOM 2717 C CA . GLU A 1 361 ? 34.402 -4.281 -21.663 1.00 94.31 361 GLU A CA 1
ATOM 2718 C C . GLU A 1 361 ? 33.679 -3.028 -21.146 1.00 94.31 361 GLU A C 1
ATOM 2720 O O . GLU A 1 361 ? 33.429 -2.920 -19.948 1.00 94.31 361 GLU A O 1
ATOM 2725 N N . ALA A 1 362 ? 33.276 -2.105 -22.026 1.00 92.62 362 ALA A N 1
ATOM 2726 C CA . ALA A 1 362 ? 32.498 -0.927 -21.640 1.00 92.62 362 ALA A CA 1
ATOM 2727 C C . ALA A 1 362 ? 31.124 -1.294 -21.047 1.00 92.62 362 ALA A C 1
ATOM 2729 O O . ALA A 1 362 ? 30.722 -0.726 -20.030 1.00 92.62 362 ALA A O 1
ATOM 2730 N N . ILE A 1 363 ? 30.423 -2.268 -21.642 1.00 91.19 363 ILE A N 1
ATOM 2731 C CA . ILE A 1 363 ? 29.143 -2.777 -21.123 1.00 91.19 363 ILE A CA 1
ATOM 2732 C C . ILE A 1 363 ? 29.342 -3.441 -19.752 1.00 91.19 363 ILE A C 1
ATOM 2734 O O . ILE A 1 363 ? 28.573 -3.183 -18.824 1.00 91.19 363 ILE A O 1
ATOM 2738 N N . VAL A 1 364 ? 30.395 -4.249 -19.600 1.00 95.31 364 VAL A N 1
ATOM 2739 C CA . VAL A 1 364 ? 30.738 -4.907 -18.332 1.00 95.31 364 VAL A CA 1
ATOM 2740 C C . VAL A 1 364 ? 31.114 -3.891 -17.254 1.00 95.31 364 VAL A C 1
ATOM 2742 O O . VAL A 1 364 ? 30.647 -4.012 -16.125 1.00 95.31 364 VAL A O 1
ATOM 2745 N N . ARG A 1 365 ? 31.900 -2.857 -17.579 1.00 94.44 365 ARG A N 1
ATOM 2746 C CA . ARG A 1 365 ? 32.232 -1.767 -16.645 1.00 94.44 365 ARG A CA 1
ATOM 2747 C C . ARG A 1 365 ? 30.970 -1.068 -16.144 1.00 94.44 365 ARG A C 1
ATOM 2749 O O . ARG A 1 365 ? 30.790 -0.961 -14.937 1.00 94.44 365 ARG A O 1
ATOM 2756 N N . ALA A 1 366 ? 30.056 -0.703 -17.045 1.00 90.75 366 ALA A N 1
ATOM 2757 C CA . ALA A 1 366 ? 28.785 -0.086 -16.670 1.00 90.75 366 ALA A CA 1
ATOM 2758 C C . ALA A 1 366 ? 27.934 -0.994 -15.760 1.00 90.75 366 ALA A C 1
ATOM 2760 O O . ALA A 1 366 ? 27.348 -0.524 -14.784 1.00 90.75 366 ALA A O 1
ATOM 2761 N N . TYR A 1 367 ? 27.894 -2.302 -16.040 1.00 93.06 367 TYR A N 1
ATOM 2762 C CA . TYR A 1 367 ? 27.251 -3.288 -15.168 1.00 93.06 367 TYR A CA 1
ATOM 2763 C C . TYR A 1 367 ? 27.908 -3.352 -13.782 1.00 93.06 367 TYR A C 1
ATOM 2765 O O . TYR A 1 367 ? 27.209 -3.302 -12.770 1.00 93.06 367 TYR A O 1
ATOM 2773 N N . CYS A 1 368 ? 29.236 -3.432 -13.726 1.00 93.56 368 CYS A N 1
ATOM 2774 C CA . CYS A 1 368 ? 29.993 -3.544 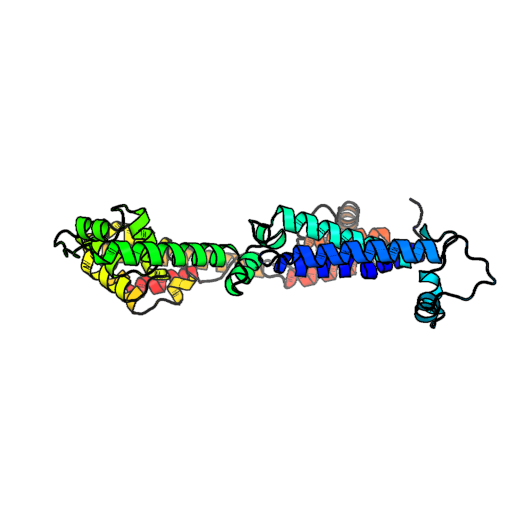-12.484 1.00 93.56 368 CYS A CA 1
ATOM 2775 C C . CYS A 1 368 ? 29.903 -2.278 -11.620 1.00 93.56 368 CYS A C 1
ATOM 2777 O O . CYS A 1 368 ? 29.743 -2.387 -10.405 1.00 93.56 368 CYS A O 1
ATOM 2779 N N . ASP A 1 369 ? 29.910 -1.089 -12.225 1.00 91.12 369 ASP A N 1
ATOM 2780 C CA . ASP A 1 369 ? 29.683 0.182 -11.523 1.00 91.12 369 ASP A CA 1
ATOM 2781 C C . ASP A 1 369 ? 28.264 0.244 -10.932 1.00 91.12 369 ASP A C 1
ATOM 2783 O O . ASP A 1 369 ? 28.054 0.662 -9.785 1.00 91.12 369 ASP A O 1
ATOM 2787 N N . LYS A 1 370 ? 27.273 -0.242 -11.689 1.00 88.31 370 LYS A N 1
ATOM 2788 C CA . LYS A 1 370 ? 25.878 -0.322 -11.240 1.00 88.31 370 LYS A CA 1
ATOM 2789 C C . LYS A 1 370 ? 25.699 -1.353 -10.124 1.00 88.31 370 LYS A C 1
ATOM 2791 O O . LYS A 1 370 ? 24.985 -1.080 -9.167 1.00 88.31 370 LYS A O 1
ATOM 2796 N N . GLN A 1 371 ? 26.375 -2.500 -10.187 1.00 86.31 371 GLN A N 1
ATOM 2797 C CA . GLN A 1 371 ? 26.376 -3.510 -9.119 1.00 86.31 371 GLN A CA 1
ATOM 2798 C C . GLN A 1 371 ? 27.055 -3.013 -7.840 1.00 86.31 371 GLN A C 1
ATOM 2800 O O . GLN A 1 371 ? 26.549 -3.243 -6.743 1.00 86.31 371 GLN A O 1
ATOM 2805 N N . ALA A 1 372 ? 28.167 -2.286 -7.965 1.00 86.19 372 ALA A N 1
ATOM 2806 C CA . ALA A 1 372 ? 28.884 -1.735 -6.818 1.00 86.19 372 ALA A CA 1
ATOM 2807 C C . ALA A 1 372 ? 28.048 -0.712 -6.027 1.00 86.19 372 ALA A C 1
ATOM 2809 O O . ALA A 1 372 ? 28.246 -0.547 -4.823 1.00 86.19 372 ALA A O 1
ATOM 2810 N N . THR A 1 373 ? 27.096 -0.051 -6.691 1.00 82.62 373 THR A N 1
ATOM 2811 C CA . THR A 1 373 ? 26.227 0.981 -6.104 1.00 82.62 373 THR A CA 1
ATOM 2812 C C . THR A 1 373 ? 24.787 0.516 -5.854 1.00 82.62 373 THR A C 1
ATOM 2814 O O . THR A 1 373 ? 24.029 1.207 -5.169 1.00 82.62 373 THR A O 1
ATOM 2817 N N . ALA A 1 374 ? 24.395 -0.659 -6.357 1.00 83.00 374 ALA A N 1
ATOM 2818 C CA . ALA A 1 374 ? 23.052 -1.199 -6.189 1.00 83.00 374 ALA A CA 1
ATOM 2819 C C . ALA A 1 374 ? 22.779 -1.563 -4.726 1.00 83.00 374 ALA A C 1
ATOM 2821 O O . ALA A 1 374 ? 23.526 -2.313 -4.092 1.00 83.00 374 ALA A O 1
ATOM 2822 N N . LYS A 1 375 ? 21.666 -1.063 -4.182 1.00 82.88 375 LYS A N 1
ATOM 2823 C CA . LYS A 1 375 ? 21.196 -1.476 -2.856 1.00 82.88 375 LYS A CA 1
ATOM 2824 C C . LYS A 1 375 ? 20.811 -2.968 -2.892 1.00 82.88 375 LYS A C 1
ATOM 2826 O O . LYS A 1 375 ? 20.146 -3.369 -3.849 1.00 82.88 375 LYS A O 1
ATOM 2831 N N . PRO A 1 376 ? 21.200 -3.778 -1.888 1.00 83.75 376 PRO A N 1
ATOM 2832 C CA . PRO A 1 376 ? 20.699 -5.133 -1.712 1.00 83.75 376 PRO A CA 1
ATOM 2833 C C . PRO A 1 376 ? 19.174 -5.137 -1.740 1.00 83.75 376 PRO A C 1
ATOM 2835 O O . PRO A 1 376 ? 18.537 -4.222 -1.213 1.00 83.75 376 PRO A O 1
ATOM 2838 N N . ASN A 1 377 ? 18.587 -6.180 -2.319 1.00 82.94 377 ASN A N 1
ATOM 2839 C CA . ASN A 1 377 ? 17.137 -6.363 -2.342 1.00 82.94 377 ASN A CA 1
ATOM 2840 C C . ASN A 1 377 ? 16.636 -6.932 -1.001 1.00 82.94 377 ASN A C 1
ATOM 2842 O O . ASN A 1 377 ? 15.990 -7.977 -0.948 1.00 82.94 377 ASN A O 1
ATOM 2846 N N . ILE A 1 378 ? 17.011 -6.271 0.092 1.00 82.50 378 ILE A N 1
ATOM 2847 C CA . ILE A 1 378 ? 16.631 -6.603 1.461 1.00 82.50 378 ILE A CA 1
ATOM 2848 C C . ILE A 1 378 ? 15.991 -5.351 2.043 1.00 82.50 378 ILE A C 1
ATOM 2850 O O . ILE A 1 378 ? 16.639 -4.306 2.135 1.00 82.50 378 ILE A O 1
ATOM 2854 N N . ASP A 1 379 ? 14.724 -5.461 2.430 1.00 85.88 379 ASP A N 1
ATOM 2855 C CA . ASP A 1 379 ? 14.028 -4.381 3.116 1.00 85.88 379 ASP A CA 1
ATOM 2856 C C . ASP A 1 379 ? 14.620 -4.192 4.520 1.00 85.88 379 ASP A C 1
ATOM 2858 O O . ASP A 1 379 ? 14.719 -5.128 5.314 1.00 85.88 379 ASP A O 1
ATOM 2862 N N . ILE A 1 380 ? 15.073 -2.976 4.805 1.00 91.62 380 ILE A N 1
ATOM 2863 C CA . ILE A 1 380 ? 15.639 -2.581 6.101 1.00 91.62 380 ILE A CA 1
ATOM 2864 C C . ILE A 1 380 ? 14.807 -1.487 6.767 1.00 91.62 380 ILE A C 1
ATOM 2866 O O . ILE A 1 380 ? 15.265 -0.874 7.736 1.00 91.62 380 ILE A O 1
ATOM 2870 N N . ASP A 1 381 ? 13.610 -1.216 6.253 1.00 92.69 381 ASP A N 1
ATOM 2871 C CA . ASP A 1 381 ? 12.685 -0.297 6.886 1.00 92.69 381 ASP A CA 1
ATOM 2872 C C . ASP A 1 381 ? 12.219 -0.835 8.252 1.00 92.69 381 ASP A C 1
ATOM 2874 O O . ASP A 1 381 ? 12.033 -2.034 8.478 1.00 92.69 381 ASP A O 1
ATOM 2878 N N . ASP A 1 382 ? 12.087 0.077 9.212 1.00 94.31 382 ASP A N 1
ATOM 2879 C CA . ASP A 1 382 ? 11.765 -0.228 10.603 1.00 94.31 382 ASP A CA 1
ATOM 2880 C C . ASP A 1 382 ? 10.286 0.035 10.939 1.00 94.31 382 ASP A C 1
ATOM 2882 O O . ASP A 1 382 ? 9.912 0.043 12.116 1.00 94.31 382 ASP A O 1
ATOM 2886 N N . GLN A 1 383 ? 9.418 0.254 9.943 1.00 94.81 383 GLN A N 1
ATOM 2887 C CA . GLN A 1 383 ? 8.025 0.657 10.148 1.00 94.81 383 GLN A CA 1
ATOM 2888 C C . GLN A 1 383 ? 7.261 -0.312 11.053 1.00 94.81 383 GLN A C 1
ATOM 2890 O O . GLN A 1 383 ? 6.501 0.137 11.910 1.00 94.81 383 GLN A O 1
ATOM 2895 N N . GLN A 1 384 ? 7.474 -1.626 10.928 1.00 93.62 384 GLN A N 1
ATOM 2896 C CA . GLN A 1 384 ? 6.832 -2.597 11.824 1.00 93.62 384 GLN A CA 1
ATOM 2897 C C . GLN A 1 384 ? 7.351 -2.484 13.264 1.00 93.62 384 GLN A C 1
ATOM 2899 O O . GLN A 1 384 ? 6.567 -2.587 14.204 1.00 93.62 384 GLN A O 1
ATOM 2904 N N . VAL A 1 385 ? 8.644 -2.202 13.459 1.00 96.06 385 VAL A N 1
ATOM 2905 C CA . VAL A 1 385 ? 9.212 -1.963 14.796 1.00 96.06 385 VAL A CA 1
ATOM 2906 C C . VAL A 1 385 ? 8.588 -0.714 15.415 1.00 96.06 385 VAL A C 1
ATOM 2908 O O . VAL A 1 385 ? 8.124 -0.763 16.553 1.00 96.06 385 VAL A O 1
ATOM 2911 N N . ARG A 1 386 ? 8.529 0.394 14.665 1.00 96.50 386 ARG A N 1
ATOM 2912 C CA . ARG A 1 386 ? 7.905 1.646 15.124 1.00 96.50 386 ARG A CA 1
ATOM 2913 C C . ARG A 1 386 ? 6.421 1.467 15.434 1.00 96.50 386 ARG A C 1
ATOM 2915 O O . ARG A 1 386 ? 5.965 1.938 16.471 1.00 96.50 386 ARG A O 1
ATOM 2922 N N . ARG A 1 387 ? 5.691 0.741 14.583 1.00 95.56 387 ARG A N 1
ATOM 2923 C CA . ARG A 1 387 ? 4.275 0.401 14.782 1.00 95.56 387 ARG A CA 1
ATOM 2924 C C . ARG A 1 387 ? 4.056 -0.313 16.115 1.00 95.56 387 ARG A C 1
ATOM 2926 O O . ARG A 1 387 ? 3.271 0.157 16.929 1.00 95.56 387 ARG A O 1
ATOM 2933 N N . TRP A 1 388 ? 4.743 -1.429 16.353 1.00 96.88 388 TRP A N 1
ATOM 2934 C CA . TRP A 1 388 ? 4.517 -2.218 17.567 1.00 96.88 388 TRP A CA 1
ATOM 2935 C C . TRP A 1 388 ? 5.005 -1.512 18.834 1.00 96.88 388 TRP A C 1
ATOM 2937 O O . TRP A 1 388 ? 4.369 -1.654 19.874 1.00 96.88 388 TRP A O 1
ATOM 2947 N N . LYS A 1 389 ? 6.063 -0.694 18.749 1.00 97.50 389 LYS A N 1
ATOM 2948 C CA . LYS A 1 389 ? 6.466 0.184 19.858 1.00 97.50 389 LYS A CA 1
ATOM 2949 C C . LYS A 1 389 ? 5.395 1.218 20.194 1.00 97.50 389 LYS A C 1
ATOM 2951 O O . LYS A 1 389 ? 5.040 1.345 21.356 1.00 97.50 389 LYS A O 1
ATOM 2956 N N . ALA A 1 390 ? 4.823 1.884 19.190 1.00 97.38 390 ALA A N 1
ATOM 2957 C CA . ALA A 1 390 ? 3.735 2.834 19.413 1.00 97.38 390 ALA A CA 1
ATOM 2958 C C . ALA A 1 390 ? 2.527 2.161 20.086 1.00 97.38 390 ALA A C 1
ATOM 2960 O O . ALA A 1 390 ? 1.981 2.693 21.047 1.00 97.38 390 ALA A O 1
ATOM 2961 N N . VAL A 1 391 ? 2.155 0.955 19.640 1.00 97.19 391 VAL A N 1
ATOM 2962 C CA . VAL A 1 391 ? 1.097 0.162 20.286 1.00 97.19 391 VAL A CA 1
ATOM 2963 C C . VAL A 1 391 ? 1.441 -0.141 21.747 1.00 97.19 391 VAL A C 1
ATOM 2965 O O . VAL A 1 391 ? 0.582 0.031 22.611 1.00 97.19 391 VAL A O 1
ATOM 2968 N N . ALA A 1 392 ? 2.680 -0.554 22.035 1.00 97.19 392 ALA A N 1
ATOM 2969 C CA . ALA A 1 392 ? 3.141 -0.807 23.400 1.00 97.19 392 ALA A CA 1
ATOM 2970 C C . ALA A 1 392 ? 3.027 0.447 24.282 1.00 97.19 392 ALA A C 1
ATOM 2972 O O . ALA A 1 392 ? 2.508 0.362 25.395 1.00 97.19 392 ALA A O 1
ATOM 2973 N N . ASP A 1 393 ? 3.418 1.614 23.765 1.00 97.19 393 ASP A N 1
ATOM 2974 C CA . ASP A 1 393 ? 3.331 2.897 24.472 1.00 97.19 393 ASP A CA 1
ATOM 2975 C C . ASP A 1 393 ? 1.877 3.310 24.753 1.00 97.19 393 ASP A C 1
ATOM 2977 O O . ASP A 1 393 ? 1.573 3.927 25.774 1.00 97.19 393 ASP A O 1
ATOM 2981 N N . TRP A 1 394 ? 0.940 2.969 23.865 1.00 95.62 394 TRP A N 1
ATOM 2982 C CA . TRP A 1 394 ? -0.472 3.292 24.068 1.00 95.62 394 TRP A CA 1
ATOM 2983 C C . TRP A 1 394 ? -1.102 2.501 25.189 1.00 95.62 394 TRP A C 1
ATOM 2985 O O . TRP A 1 394 ? -1.897 3.064 25.939 1.00 95.62 394 TRP A O 1
ATOM 2995 N N . ILE A 1 395 ? -0.806 1.207 25.269 1.00 95.06 395 ILE A N 1
ATOM 2996 C CA . ILE A 1 395 ? -1.461 0.327 26.234 1.00 95.06 395 ILE A CA 1
ATOM 2997 C C . ILE A 1 395 ? -0.727 0.259 27.568 1.00 95.06 395 ILE A C 1
ATOM 2999 O O . ILE A 1 395 ? -1.336 -0.214 28.524 1.00 95.06 395 ILE A O 1
ATOM 3003 N N . SER A 1 396 ? 0.530 0.718 27.629 1.00 89.69 396 SER A N 1
ATOM 3004 C CA . SER A 1 396 ? 1.302 0.930 28.863 1.00 89.69 396 SER A CA 1
ATOM 3005 C C . SER A 1 396 ? 0.549 1.830 29.832 1.00 89.69 396 SER A C 1
ATOM 3007 O O . SER A 1 396 ? 0.397 1.374 30.993 1.00 89.69 396 SER A O 1
#

Radius of gyration: 33.83 Å; Cα contacts (8 Å, |Δi|>4): 438; chains: 1; bounding box: 87×42×96 Å

Mean predicted aligned error: 17.61 Å